Protein AF-A0A955YTH5-F1 (afdb_monomer_lite)

Secondary structure (DSSP, 8-state):
-----SS-GGGHHHHS-SSTT----HHHHHHHHSGGG--EESSTTSSTTEEEEEEEETTEEEEEEEE--SEEE-SSSTT-EEESSEE-HHHHHHHHHHHHHHHHHT--EEEEEEE-EE--SHHHHHTTHHHHHHHHHHHHHH--S-EEEEEEEEEEHHHHHHTT-GGG--SEEEE-TT-EEESS-HHHHHHHHHGGGB-TTS-B----HHHHHHHHHHHHHHHHHHHHHT-HHHHHHHTSSSEE--GGGHHHHHHHHHHHHHH-TT------SSS--THHHHHHHTT--S----S--S-TTHHHHHHTT-S-EEEE-SSSEEEESSSSTTSPPS--TT-EEETTSEEEEEEETTEEEEEE---TTS-SEEEEEEE-SPTTEEE-TT-EEEEE---

Radius of gyration: 27.02 Å; chains: 1; bounding box: 46×64×73 Å

Foldseek 3Di:
DAAAAPDALVCQLVQQDLPLLDFGAVLVLCSRQAHPSDWDFFPCVWQVQKTWTWGDARNFIAIEIEGHADWDADPVDGPDIDGRLADALRNLVVLLLRLLVCLLLLHEYEYAHDHQYYDDDPVRVVVVVVVSLVSLLVSLLPRPHAYEYEQEAECEASVVNSSCFPVSPHVFFEYEQSGFHDPHAQLVVLLVVCVVQADPVSHGPDPPPVVNVVSVVSSVVSNVVNRVCRGVVNCCVVVSHVYYDHSSCVSVVVSVVSVVSVPDPPDPSNVPVPDDDSVVVVVVVVVPPPPPPPPPDPPVPPVVLQVVPPDFDFQWDQFWFWWAQAPDPPGDGQDDAQDKDFQQRWRTWGQDPNDTDTDTRDDPPDDGIWGFRDARDDGRHIDGHGRGGTTTDDD

Structure (mmCIF, N/CA/C/O backbone):
data_AF-A0A955YTH5-F1
#
_entry.id   AF-A0A955YTH5-F1
#
loop_
_atom_site.group_PDB
_atom_site.id
_atom_site.type_symbol
_atom_site.label_atom_id
_atom_site.label_alt_id
_atom_site.label_comp_id
_atom_site.label_asym_id
_atom_site.label_entity_id
_atom_site.label_seq_id
_atom_site.pdbx_PDB_ins_code
_atom_site.Cartn_x
_atom_site.Cartn_y
_atom_site.Cartn_z
_atom_site.occupancy
_atom_site.B_iso_or_equiv
_atom_site.auth_seq_id
_atom_site.auth_comp_id
_atom_site.auth_asym_id
_atom_site.auth_atom_id
_atom_site.pdbx_PDB_model_num
ATOM 1 N N . GLY A 1 1 ? -18.860 -12.282 22.510 1.00 63.38 1 GLY A N 1
ATOM 2 C CA . GLY A 1 1 ? -17.785 -13.290 22.532 1.00 63.38 1 GLY A CA 1
ATOM 3 C C . GLY A 1 1 ? -17.207 -13.428 21.138 1.00 63.38 1 GLY A C 1
ATOM 4 O O . GLY A 1 1 ? -17.767 -12.807 20.234 1.00 63.38 1 GLY A O 1
ATOM 5 N N . PRO A 1 2 ? -16.119 -14.195 20.967 1.00 87.06 2 PRO A N 1
ATOM 6 C CA . PRO A 1 2 ? -15.568 -14.511 19.651 1.00 87.06 2 PRO A CA 1
ATOM 7 C C . PRO A 1 2 ? -16.647 -15.145 18.780 1.00 87.06 2 PRO A C 1
ATOM 9 O O . PRO A 1 2 ? -17.410 -15.989 19.257 1.00 87.06 2 PRO A O 1
ATOM 12 N N . THR A 1 3 ? -16.752 -14.698 17.533 1.00 93.31 3 THR A N 1
ATOM 13 C CA . THR A 1 3 ? -17.761 -15.222 16.606 1.00 93.31 3 THR A CA 1
ATOM 14 C C . THR A 1 3 ? -17.157 -15.380 15.215 1.00 93.31 3 THR A C 1
ATOM 16 O O . THR A 1 3 ? -16.426 -14.486 14.794 1.00 93.31 3 THR A O 1
ATOM 19 N N . PRO A 1 4 ? -17.416 -16.482 14.487 1.00 95.56 4 PRO A N 1
ATOM 20 C CA . PRO A 1 4 ? -16.889 -16.629 13.136 1.00 95.56 4 PRO A CA 1
ATOM 21 C C . PRO A 1 4 ? -17.424 -15.531 12.195 1.00 95.56 4 PRO A C 1
ATOM 23 O O . PRO A 1 4 ? -18.470 -14.931 12.479 1.00 95.56 4 PRO A O 1
ATOM 26 N N . PRO A 1 5 ? -16.724 -15.248 11.084 1.00 97.44 5 PRO A N 1
ATOM 27 C CA . PRO A 1 5 ? -17.260 -14.443 9.994 1.00 97.44 5 PRO A CA 1
ATOM 28 C C . PRO A 1 5 ? -18.489 -15.126 9.375 1.00 97.44 5 PRO A C 1
ATOM 30 O O . PRO A 1 5 ? -18.682 -16.334 9.529 1.00 97.44 5 PRO A O 1
ATOM 33 N N . LEU A 1 6 ? -19.320 -14.366 8.658 1.00 97.62 6 LEU A N 1
ATOM 34 C CA . LEU A 1 6 ? -20.469 -14.925 7.930 1.00 97.62 6 LEU A CA 1
ATOM 35 C C . LEU A 1 6 ? -20.046 -15.738 6.699 1.00 97.62 6 LEU A C 1
ATOM 37 O O . LEU A 1 6 ? -20.806 -16.587 6.238 1.00 97.62 6 LEU A O 1
ATOM 41 N N . PHE A 1 7 ? -18.843 -15.483 6.184 1.00 97.25 7 PHE A N 1
ATOM 42 C CA . PHE A 1 7 ? -18.277 -16.146 5.015 1.00 97.25 7 PHE A CA 1
ATOM 43 C C . PHE A 1 7 ? -17.027 -16.949 5.407 1.00 97.25 7 PHE A C 1
ATOM 45 O O . PHE A 1 7 ? -16.219 -16.441 6.187 1.00 97.25 7 PHE A O 1
ATOM 52 N N . PRO A 1 8 ? -16.831 -18.170 4.877 1.00 95.44 8 PRO A N 1
ATOM 53 C CA . PRO A 1 8 ? -15.642 -18.969 5.163 1.00 95.44 8 PRO A CA 1
ATOM 54 C C . PRO A 1 8 ? -14.347 -18.285 4.700 1.00 95.44 8 PRO A C 1
ATOM 56 O O . PRO A 1 8 ? -14.240 -17.824 3.564 1.00 95.44 8 PRO A O 1
ATOM 59 N N . ASP A 1 9 ? -13.331 -18.284 5.556 1.00 91.94 9 ASP A N 1
ATOM 60 C CA . ASP A 1 9 ? -11.973 -17.808 5.259 1.00 91.94 9 ASP A CA 1
ATOM 61 C C . ASP A 1 9 ? -11.245 -18.672 4.219 1.00 91.94 9 ASP A C 1
ATOM 63 O O . ASP A 1 9 ? -10.464 -18.151 3.425 1.00 91.94 9 ASP A O 1
ATOM 67 N N . ALA A 1 10 ? -11.571 -19.964 4.128 1.00 94.00 10 ALA A N 1
ATOM 68 C CA . ALA A 1 10 ? -11.073 -20.855 3.075 1.00 94.00 10 ALA A CA 1
ATOM 69 C C . ALA A 1 10 ? -11.359 -20.351 1.640 1.00 94.00 10 ALA A C 1
ATOM 71 O O . ALA A 1 10 ? -10.643 -20.713 0.705 1.00 94.00 10 ALA A O 1
ATOM 72 N N . GLU A 1 11 ? -12.369 -19.495 1.448 1.00 95.12 11 GLU A N 1
ATOM 73 C CA . GLU A 1 11 ? -12.687 -18.898 0.144 1.00 95.12 11 GLU A CA 1
ATOM 74 C C . GLU A 1 11 ? -11.689 -17.811 -0.286 1.00 95.12 11 GLU A C 1
ATOM 76 O O . GLU A 1 11 ? -11.635 -17.478 -1.471 1.00 95.12 11 GLU A O 1
ATOM 81 N N . LEU A 1 12 ? -10.864 -17.278 0.627 1.00 95.12 12 LEU A N 1
ATOM 82 C CA . LEU A 1 12 ? -9.899 -16.211 0.326 1.00 95.12 12 LEU A CA 1
ATOM 83 C C . LEU A 1 12 ? -8.950 -16.581 -0.824 1.00 95.12 12 LEU A C 1
ATOM 85 O O . LEU A 1 12 ? -8.665 -15.743 -1.676 1.00 95.12 12 LEU A O 1
ATOM 89 N N . GLY A 1 13 ? -8.525 -17.847 -0.904 1.00 92.62 13 GLY A N 1
ATOM 90 C CA . GLY A 1 13 ? -7.653 -18.324 -1.983 1.00 92.62 13 GLY A CA 1
ATOM 91 C C . GLY A 1 13 ? -8.314 -18.364 -3.367 1.00 92.62 13 GLY A C 1
ATOM 92 O O . GLY A 1 13 ? -7.608 -18.442 -4.369 1.00 92.62 13 GLY A O 1
ATOM 93 N N . GLY A 1 14 ? -9.649 -18.322 -3.432 1.00 93.00 14 GLY A N 1
ATOM 94 C CA . GLY A 1 14 ? -10.407 -18.181 -4.678 1.00 93.00 14 GLY A CA 1
ATOM 95 C C . GLY A 1 14 ? -10.769 -16.733 -5.016 1.00 93.00 14 GLY A C 1
ATOM 96 O O . GLY A 1 14 ? -11.099 -16.451 -6.164 1.00 93.00 14 GLY A O 1
ATOM 97 N N . LEU A 1 15 ? -10.711 -15.824 -4.038 1.00 94.50 15 LEU A N 1
ATOM 98 C CA . LEU A 1 15 ? -11.010 -14.402 -4.225 1.00 94.50 15 LEU A CA 1
ATOM 99 C C . LEU A 1 15 ? -9.805 -13.598 -4.689 1.00 94.50 15 LEU A C 1
ATOM 101 O O . LEU A 1 15 ? -9.961 -12.687 -5.495 1.00 94.50 15 LEU A O 1
ATOM 105 N N . VAL A 1 16 ? -8.625 -13.903 -4.148 1.00 95.38 16 VAL A N 1
ATOM 106 C CA . VAL A 1 16 ? -7.395 -13.173 -4.453 1.00 95.38 16 VAL A CA 1
ATOM 107 C C . VAL A 1 16 ? -6.712 -13.857 -5.644 1.00 95.38 16 VAL A C 1
ATOM 109 O O . VAL A 1 16 ? -6.172 -14.956 -5.486 1.00 95.38 16 VAL A O 1
ATOM 112 N N . PRO A 1 17 ? -6.743 -13.262 -6.852 1.00 93.75 17 PRO A N 1
ATOM 113 C CA . PRO A 1 17 ? -6.258 -13.926 -8.051 1.00 93.75 17 PRO A CA 1
ATOM 114 C C . PRO A 1 17 ? -4.732 -14.004 -8.058 1.00 93.75 17 PRO A C 1
ATOM 116 O O . PRO A 1 17 ? -4.034 -13.133 -7.539 1.00 93.75 17 PRO A O 1
ATOM 119 N N . LYS A 1 18 ? -4.213 -15.062 -8.686 1.00 91.06 18 LYS A N 1
ATOM 120 C CA . LYS A 1 18 ? -2.766 -15.267 -8.845 1.00 91.06 18 LYS A CA 1
ATOM 121 C C . LYS A 1 18 ? -2.155 -14.315 -9.873 1.00 91.06 18 LYS A C 1
ATOM 123 O O . LYS A 1 18 ? -0.995 -13.938 -9.730 1.00 91.06 18 LYS A O 1
ATOM 128 N N . ASP A 1 19 ? -2.912 -13.960 -10.914 1.00 88.00 19 ASP A N 1
ATOM 129 C CA . ASP A 1 19 ? -2.476 -12.969 -11.896 1.00 88.00 19 ASP A CA 1
ATOM 130 C C . ASP A 1 19 ? -2.531 -11.575 -11.264 1.00 88.00 19 ASP A C 1
ATOM 132 O O . ASP A 1 19 ? -3.580 -11.094 -10.836 1.00 88.00 19 ASP A O 1
ATOM 136 N N . GLN A 1 20 ? -1.379 -10.910 -11.219 1.00 83.56 20 GLN A N 1
ATOM 137 C CA . GLN A 1 20 ? -1.221 -9.618 -10.560 1.00 83.56 20 GLN A CA 1
ATOM 138 C C . GLN A 1 20 ? -1.928 -8.465 -11.287 1.00 83.56 20 GLN A C 1
ATOM 140 O O . GLN A 1 20 ? -2.069 -7.377 -10.720 1.00 83.56 20 GLN A O 1
ATOM 145 N N . ARG A 1 21 ? -2.373 -8.694 -12.525 1.00 81.25 21 ARG A N 1
ATOM 146 C CA . ARG A 1 21 ? -3.146 -7.737 -13.326 1.00 81.25 21 ARG A CA 1
ATOM 147 C C . ARG A 1 21 ? -4.641 -7.828 -13.041 1.00 81.25 21 ARG A C 1
ATOM 149 O O . ARG A 1 21 ? -5.377 -6.892 -13.342 1.00 81.25 21 ARG A O 1
ATOM 156 N N . GLU A 1 22 ? -5.088 -8.941 -12.466 1.00 86.81 22 GLU A N 1
ATOM 157 C CA . GLU A 1 22 ? -6.481 -9.125 -12.092 1.00 86.81 22 GLU A CA 1
ATOM 158 C C . GLU A 1 22 ? -6.796 -8.403 -10.782 1.00 86.81 22 GLU A C 1
ATOM 160 O O . GLU A 1 22 ? -5.971 -8.274 -9.868 1.00 86.81 22 GLU A O 1
ATOM 165 N N . VAL A 1 23 ? -8.029 -7.921 -10.704 1.00 91.81 23 VAL A N 1
ATOM 166 C CA . VAL A 1 23 ? -8.555 -7.138 -9.588 1.00 91.81 23 VAL A CA 1
ATOM 167 C C . VAL A 1 23 ? -9.481 -8.012 -8.751 1.00 91.81 23 VAL A C 1
ATOM 169 O O . VAL A 1 23 ? -10.069 -8.964 -9.258 1.00 91.81 23 VAL A O 1
ATOM 172 N N . TYR A 1 24 ? -9.628 -7.679 -7.476 1.00 94.81 24 TYR A N 1
ATOM 173 C CA . TYR A 1 24 ? -10.579 -8.320 -6.572 1.00 94.81 24 TYR A CA 1
ATOM 174 C C . TYR A 1 24 ? -11.191 -7.283 -5.638 1.00 94.81 24 TYR A C 1
ATOM 176 O O . TYR A 1 24 ? -10.699 -6.162 -5.510 1.00 94.81 24 TYR A O 1
ATOM 184 N N . ASP A 1 25 ? -12.280 -7.683 -4.998 1.00 96.12 25 ASP A N 1
ATOM 185 C CA . ASP A 1 25 ? -13.001 -6.884 -4.019 1.00 96.12 25 ASP A CA 1
ATOM 186 C C . ASP A 1 25 ? -12.314 -7.022 -2.644 1.00 96.12 25 ASP A C 1
ATOM 188 O O . ASP A 1 25 ? -12.257 -8.110 -2.058 1.00 96.12 25 ASP A O 1
ATOM 192 N N . ALA A 1 26 ? -11.744 -5.920 -2.151 1.00 97.31 26 ALA A N 1
ATOM 193 C CA . ALA A 1 26 ? -11.017 -5.881 -0.883 1.00 97.31 26 ALA A CA 1
ATOM 194 C C . ALA A 1 26 ? -11.967 -6.027 0.319 1.00 97.31 26 ALA A C 1
ATOM 196 O O . ALA A 1 26 ? -11.608 -6.622 1.340 1.00 97.31 26 ALA A O 1
ATOM 197 N N . GLU A 1 27 ? -13.205 -5.559 0.189 1.00 97.69 27 GLU A N 1
ATOM 198 C CA . GLU A 1 27 ? -14.267 -5.731 1.168 1.00 97.69 27 GLU A CA 1
ATOM 199 C C . GLU A 1 27 ? -14.601 -7.219 1.361 1.00 97.69 27 GLU A C 1
ATOM 201 O O . GLU A 1 27 ? -14.825 -7.647 2.496 1.00 97.69 27 GLU A O 1
ATOM 206 N N . GLN A 1 28 ? -14.546 -8.039 0.302 1.00 98.00 28 GLN A N 1
ATOM 207 C CA . GLN A 1 28 ? -14.720 -9.498 0.418 1.00 98.00 28 GLN A CA 1
ATOM 208 C C . GLN A 1 28 ? -13.611 -10.175 1.228 1.00 98.00 28 GLN A C 1
ATOM 210 O O . GLN A 1 28 ? -13.887 -11.166 1.918 1.00 98.00 28 GLN A O 1
ATOM 215 N N . VAL A 1 29 ? -12.383 -9.650 1.167 1.00 98.44 29 VAL A N 1
ATOM 216 C CA . VAL A 1 29 ? -11.273 -10.116 2.008 1.00 98.44 29 VAL A CA 1
ATOM 217 C C . VAL A 1 29 ? -11.558 -9.764 3.464 1.00 98.44 29 VAL A C 1
ATOM 219 O O . VAL A 1 29 ? -11.599 -10.654 4.313 1.00 98.44 29 VAL A O 1
ATOM 222 N N . VAL A 1 30 ? -11.857 -8.494 3.756 1.00 98.44 30 VAL A N 1
ATOM 223 C CA . VAL A 1 30 ? -12.160 -8.037 5.125 1.00 98.44 30 VAL A CA 1
ATOM 224 C C . VAL A 1 30 ? -13.351 -8.794 5.720 1.00 98.44 30 VAL A C 1
ATOM 226 O O . VAL A 1 30 ? -13.280 -9.245 6.864 1.00 98.44 30 VAL A O 1
ATOM 229 N N . ALA A 1 31 ? -14.412 -9.018 4.941 1.00 98.25 31 ALA A N 1
ATOM 230 C CA . ALA A 1 31 ? -15.610 -9.733 5.377 1.00 98.25 31 ALA A CA 1
ATOM 231 C C . ALA A 1 31 ? -15.331 -11.178 5.828 1.00 98.25 31 ALA A C 1
ATOM 233 O O . ALA A 1 31 ? -16.062 -11.695 6.671 1.00 98.25 31 ALA A O 1
ATOM 234 N N . ARG A 1 32 ? -14.282 -11.825 5.308 1.00 98.25 32 ARG A N 1
ATOM 235 C CA . ARG A 1 32 ? -13.845 -13.178 5.707 1.00 98.25 32 ARG A CA 1
ATOM 236 C C . ARG A 1 32 ? -12.834 -13.174 6.849 1.00 98.25 32 ARG A C 1
ATOM 238 O O . ARG A 1 32 ? -12.567 -14.217 7.435 1.00 98.25 32 ARG A O 1
ATOM 245 N N . LEU A 1 33 ? -12.289 -12.009 7.189 1.00 98.12 33 LEU A N 1
ATOM 246 C CA . LEU A 1 33 ? -11.319 -11.863 8.266 1.00 98.12 33 LEU A CA 1
ATOM 247 C C . LEU A 1 33 ? -11.937 -11.405 9.579 1.00 98.12 33 LEU A C 1
ATOM 249 O O . LEU A 1 33 ? -11.365 -11.727 10.614 1.00 98.12 33 LEU A O 1
ATOM 253 N N . VAL A 1 34 ? -13.059 -10.682 9.579 1.00 98.00 34 VAL A N 1
ATOM 254 C CA . VAL A 1 34 ? -13.637 -10.102 10.806 1.00 98.00 34 VAL A CA 1
ATOM 255 C C . VAL A 1 34 ? -14.839 -10.887 11.331 1.00 98.00 34 VAL A C 1
ATOM 257 O O . VAL A 1 34 ? -15.631 -11.452 10.578 1.00 98.00 34 VAL A O 1
ATOM 260 N N . ASP A 1 35 ? -14.998 -10.899 12.651 1.00 97.44 35 ASP A N 1
ATOM 261 C CA . ASP A 1 35 ? -16.111 -11.538 13.347 1.00 97.44 35 ASP A CA 1
ATOM 262 C C . ASP A 1 35 ? -17.458 -11.023 12.817 1.00 97.44 35 ASP A C 1
ATOM 264 O O . ASP A 1 35 ? -17.670 -9.812 12.693 1.00 97.44 35 ASP A O 1
ATOM 268 N N . GLN A 1 36 ? -18.383 -11.945 12.525 1.00 97.25 36 GLN A N 1
ATOM 269 C CA . GLN A 1 36 ? -19.699 -11.646 11.939 1.00 97.25 36 GLN A CA 1
ATOM 270 C C . GLN A 1 36 ? -19.648 -10.860 10.617 1.00 97.25 36 GLN A C 1
ATOM 272 O O . GLN A 1 36 ? -20.662 -10.306 10.197 1.00 97.25 36 GLN A O 1
ATOM 277 N N . SER A 1 37 ? -18.482 -10.780 9.963 1.00 97.56 37 SER A N 1
ATOM 278 C CA . SER A 1 37 ? -18.273 -9.927 8.787 1.00 97.56 37 SER A CA 1
ATOM 279 C C . SER A 1 37 ? -18.659 -8.458 9.036 1.00 97.56 37 SER A C 1
ATOM 281 O O . SER A 1 37 ? -18.984 -7.726 8.104 1.00 97.56 37 SER A O 1
ATOM 283 N N . LEU A 1 38 ? -18.639 -8.021 10.303 1.00 96.56 38 LEU A N 1
ATOM 284 C CA . LEU A 1 38 ? -18.967 -6.659 10.705 1.00 96.56 38 LEU A CA 1
ATOM 285 C C . LEU A 1 38 ? -17.697 -5.816 10.747 1.00 96.56 38 LEU A C 1
ATOM 287 O O . LEU A 1 38 ? -16.834 -5.994 11.611 1.00 96.56 38 LEU A O 1
ATOM 291 N N . PHE A 1 39 ? -17.623 -4.862 9.828 1.00 97.38 39 PHE A N 1
ATOM 292 C CA . PHE A 1 39 ? -16.517 -3.931 9.710 1.00 97.38 39 PHE A CA 1
ATOM 293 C C . PHE A 1 39 ? -17.035 -2.497 9.666 1.00 97.38 39 PHE A C 1
ATOM 295 O O . PHE A 1 39 ? -17.952 -2.184 8.906 1.00 97.38 39 PHE A O 1
ATOM 302 N N . TRP A 1 40 ? -16.454 -1.624 10.484 1.00 96.75 40 TRP A N 1
ATOM 303 C CA . TRP A 1 40 ? -16.738 -0.196 10.438 1.00 96.75 40 TRP A CA 1
ATOM 304 C C . TRP A 1 40 ? -15.653 0.495 9.618 1.00 96.75 40 TRP A C 1
ATOM 306 O O . TRP A 1 40 ? -14.605 0.850 10.162 1.00 96.75 40 TRP A O 1
ATOM 316 N N . GLU A 1 41 ? -15.920 0.745 8.334 1.00 96.94 41 GLU A N 1
ATOM 317 C CA . GLU A 1 41 ? -15.049 1.595 7.518 1.00 96.94 41 GLU A CA 1
ATOM 318 C C . GLU A 1 41 ? -15.146 3.063 7.959 1.00 96.94 41 GLU A C 1
ATOM 320 O O . GLU A 1 41 ? -16.224 3.643 8.121 1.00 96.94 41 GLU A O 1
ATOM 325 N N . VAL A 1 42 ? -13.986 3.669 8.168 1.00 93.19 42 VAL A N 1
ATOM 326 C CA . VAL A 1 42 ? -13.817 5.060 8.564 1.00 93.19 42 VAL A CA 1
ATOM 327 C C . VAL A 1 42 ? -13.539 5.884 7.314 1.00 93.19 42 VAL A C 1
ATOM 329 O O . VAL A 1 42 ? -12.640 5.561 6.547 1.00 93.19 42 VAL A O 1
ATOM 332 N N . MET A 1 43 ? -14.292 6.971 7.124 1.00 92.62 43 MET A N 1
ATOM 333 C CA . MET A 1 43 ? -14.176 7.860 5.957 1.00 92.62 43 MET A CA 1
ATOM 334 C C . MET A 1 43 ? -14.217 7.100 4.611 1.00 92.62 43 MET A C 1
ATOM 336 O O . MET A 1 43 ? -13.267 7.198 3.831 1.00 92.62 43 MET A O 1
ATOM 340 N N . PRO A 1 44 ? -15.288 6.338 4.316 1.00 94.44 44 PRO A N 1
ATOM 341 C CA . PRO A 1 44 ? -15.377 5.557 3.077 1.00 94.44 44 PRO A CA 1
ATOM 342 C C . PRO A 1 44 ? -15.302 6.427 1.813 1.00 94.44 44 PRO A C 1
ATOM 344 O O . PRO A 1 44 ? -14.787 5.987 0.793 1.00 94.44 44 PRO A O 1
ATOM 347 N N . ASP A 1 45 ? -15.740 7.686 1.898 1.00 92.00 45 ASP A N 1
ATOM 348 C CA . ASP A 1 45 ? -15.785 8.608 0.759 1.00 92.00 45 ASP A CA 1
ATOM 349 C C . ASP A 1 45 ? -14.459 9.351 0.490 1.00 92.00 45 ASP A C 1
ATOM 351 O O . ASP A 1 45 ? -14.359 10.062 -0.509 1.00 92.00 45 ASP A O 1
ATOM 355 N N . LEU A 1 46 ? -13.452 9.227 1.367 1.00 91.88 46 LEU A N 1
ATOM 356 C CA . LEU A 1 46 ? -12.145 9.892 1.246 1.00 91.88 46 LEU A CA 1
ATOM 357 C C . LEU A 1 46 ? -11.051 8.854 0.998 1.00 91.88 46 LEU A C 1
ATOM 359 O O . LEU A 1 46 ? -11.049 7.814 1.657 1.00 91.88 46 LEU A O 1
ATOM 363 N N . GLY A 1 47 ? -10.105 9.157 0.099 1.00 94.31 47 GLY A N 1
ATOM 364 C CA . GLY A 1 47 ? -8.978 8.263 -0.187 1.00 94.31 47 GLY A CA 1
ATOM 365 C C . GLY A 1 47 ? -9.460 6.855 -0.527 1.00 94.31 47 GLY A C 1
ATOM 366 O O . GLY A 1 47 ? -9.106 5.898 0.161 1.00 94.31 47 GLY A O 1
ATOM 367 N N . GLN A 1 48 ? -10.364 6.755 -1.508 1.00 95.75 48 GLN A N 1
ATOM 368 C CA . GLN A 1 48 ? -11.114 5.532 -1.804 1.00 95.75 48 GLN A CA 1
ATOM 369 C C . GLN A 1 48 ? -10.211 4.360 -2.198 1.00 95.75 48 GLN A C 1
ATOM 371 O O . GLN A 1 48 ? -10.620 3.213 -2.054 1.00 95.75 48 GLN A O 1
ATOM 376 N N . GLU A 1 49 ? -8.970 4.610 -2.613 1.00 96.50 49 GLU A N 1
ATOM 377 C CA . GLU A 1 49 ? -7.968 3.571 -2.852 1.00 96.50 49 GLU A CA 1
ATOM 378 C C . GLU A 1 49 ? -7.603 2.767 -1.594 1.00 96.50 49 GLU A C 1
ATOM 380 O O . GLU A 1 49 ? -7.072 1.662 -1.705 1.00 96.50 49 GLU A O 1
ATOM 385 N N . MET A 1 50 ? -7.914 3.294 -0.406 1.00 97.81 50 MET A N 1
ATOM 386 C CA . MET A 1 50 ? -7.664 2.654 0.878 1.00 97.81 50 MET A CA 1
ATOM 387 C C . MET A 1 50 ? -8.960 2.420 1.645 1.00 97.81 50 MET A C 1
ATOM 389 O O . MET A 1 50 ? -9.773 3.328 1.845 1.00 97.81 50 MET A O 1
ATOM 393 N N . ILE A 1 51 ? -9.091 1.218 2.189 1.00 98.50 51 ILE A N 1
ATOM 394 C CA . ILE A 1 51 ? -10.035 0.919 3.262 1.00 98.50 51 ILE A CA 1
ATOM 395 C C . ILE A 1 51 ? -9.273 1.053 4.577 1.00 98.50 51 ILE A C 1
ATOM 397 O O . ILE A 1 51 ? -8.208 0.464 4.752 1.00 98.50 51 ILE A O 1
ATOM 401 N N . CYS A 1 52 ? -9.825 1.823 5.509 1.00 98.31 52 CYS A N 1
ATOM 402 C CA . CYS A 1 52 ? -9.337 1.925 6.880 1.00 98.31 52 CYS A CA 1
ATOM 403 C C . CYS A 1 52 ? -10.535 1.785 7.805 1.00 98.31 52 CYS A C 1
ATOM 405 O O . CYS A 1 52 ? -11.546 2.454 7.594 1.00 98.31 52 CYS A O 1
ATOM 407 N N . GLY A 1 53 ? -10.456 0.938 8.820 1.00 97.88 53 GLY A N 1
ATOM 408 C CA . GLY A 1 53 ? -11.599 0.747 9.700 1.00 97.88 53 GLY A CA 1
ATOM 409 C C . GLY A 1 53 ? -11.366 -0.248 10.814 1.00 97.88 53 GLY A C 1
ATOM 410 O O . GLY A 1 53 ? -10.314 -0.875 10.904 1.00 97.88 53 GLY A O 1
ATOM 411 N N . VAL A 1 54 ? -12.363 -0.378 11.681 1.00 97.38 54 VAL A N 1
ATOM 412 C CA . VAL A 1 54 ? -12.279 -1.225 12.872 1.00 97.38 54 VAL A CA 1
ATOM 413 C C . VAL A 1 54 ? -13.190 -2.433 12.709 1.00 97.38 54 VAL A C 1
ATOM 415 O O . VAL A 1 54 ? -14.383 -2.304 12.422 1.00 97.38 54 VAL A O 1
ATOM 418 N N . GLY A 1 55 ? -12.622 -3.611 12.936 1.00 96.44 55 GLY A N 1
ATOM 419 C CA . GLY A 1 55 ? -13.342 -4.875 13.031 1.00 96.44 55 GLY A CA 1
ATOM 420 C C . GLY A 1 55 ? -13.072 -5.561 14.364 1.00 96.44 55 GLY A C 1
ATOM 421 O O . GLY A 1 55 ? -12.415 -5.011 15.255 1.00 96.44 55 GLY A O 1
ATOM 422 N N . ARG A 1 56 ? -13.579 -6.786 14.500 1.00 96.25 56 ARG A N 1
ATOM 423 C CA . ARG A 1 56 ? -13.170 -7.686 15.580 1.00 96.25 56 ARG A CA 1
ATOM 424 C C . ARG A 1 56 ? -12.551 -8.956 15.026 1.00 96.25 56 ARG A C 1
ATOM 426 O O . ARG A 1 56 ? -13.057 -9.487 14.044 1.00 96.25 56 ARG A O 1
ATOM 433 N N . LEU A 1 57 ? -11.514 -9.457 15.684 1.00 95.25 57 LEU A N 1
ATOM 434 C CA . LEU A 1 57 ? -10.983 -10.803 15.488 1.00 95.25 57 LEU A 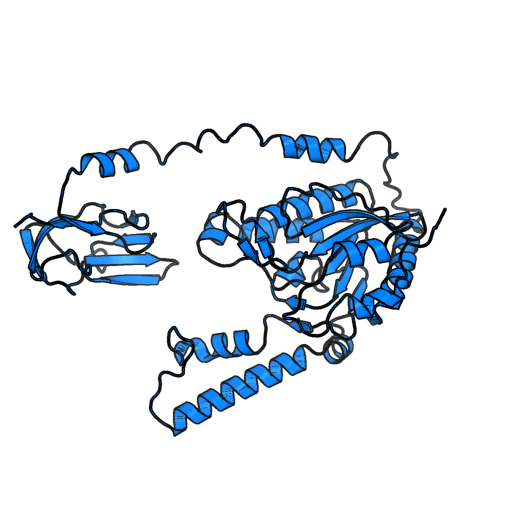CA 1
ATOM 435 C C . LEU A 1 57 ? -10.934 -11.497 16.845 1.00 95.25 57 LEU A C 1
ATOM 437 O O . LEU A 1 57 ? -10.421 -10.934 17.812 1.00 95.25 57 LEU A O 1
ATOM 441 N N . GLY A 1 58 ? -11.545 -12.676 16.955 1.00 92.69 58 GLY A N 1
ATOM 442 C CA . GLY A 1 58 ? -11.598 -13.396 18.233 1.00 92.69 58 GLY A CA 1
ATOM 443 C C . GLY A 1 58 ? -12.329 -12.610 19.333 1.00 92.69 58 GLY A C 1
ATOM 444 O O . GLY A 1 58 ? -12.044 -12.759 20.518 1.00 92.69 58 GLY A O 1
ATOM 445 N N . GLY A 1 59 ? -13.282 -11.751 18.962 1.00 91.19 59 GLY A N 1
ATOM 446 C CA . GLY A 1 59 ? -14.031 -10.890 19.878 1.00 91.19 59 GLY A CA 1
ATOM 447 C C . GLY A 1 59 ? -13.299 -9.624 20.340 1.00 91.19 59 GLY A C 1
ATOM 448 O O . GLY A 1 59 ? -13.897 -8.835 21.079 1.00 91.19 59 GLY A O 1
ATOM 449 N N . LEU A 1 60 ? -12.060 -9.402 19.902 1.00 93.50 60 LEU A N 1
ATOM 450 C CA . LEU A 1 60 ? -11.210 -8.267 20.271 1.00 93.50 60 LEU A CA 1
ATOM 451 C C . LEU A 1 60 ? -11.106 -7.273 19.114 1.00 93.50 60 LEU A C 1
ATOM 453 O O . LEU A 1 60 ? -11.199 -7.668 17.959 1.00 93.50 60 LEU A O 1
ATOM 457 N N . TYR A 1 61 ? -10.961 -5.983 19.416 1.00 95.00 61 TYR A N 1
ATOM 458 C CA . TYR A 1 61 ? -10.907 -4.940 18.390 1.00 95.00 61 TYR A CA 1
ATOM 459 C C . TYR A 1 61 ? -9.566 -4.937 17.657 1.00 95.00 61 TYR A C 1
ATOM 461 O O . TYR A 1 61 ? -8.522 -5.083 18.279 1.00 95.00 61 TYR A O 1
ATOM 469 N N . ALA A 1 62 ? -9.599 -4.719 16.346 1.00 96.69 62 ALA A N 1
ATOM 470 C CA . ALA A 1 62 ? -8.404 -4.496 15.543 1.00 96.69 62 ALA A CA 1
ATOM 471 C C . ALA A 1 62 ? -8.695 -3.448 14.467 1.00 96.69 62 ALA A C 1
ATOM 473 O O . ALA A 1 62 ? -9.785 -3.437 13.878 1.00 96.69 62 ALA A O 1
ATOM 474 N N . GLY A 1 63 ? -7.726 -2.572 14.222 1.00 98.19 63 GLY A N 1
ATOM 475 C CA . GLY A 1 63 ? -7.740 -1.675 13.078 1.00 98.19 63 GLY A CA 1
ATOM 476 C C . GLY A 1 63 ? -7.208 -2.412 11.856 1.00 98.19 63 GLY A C 1
ATOM 477 O O . GLY A 1 63 ? -6.178 -3.069 11.939 1.00 98.19 63 GLY A O 1
ATOM 478 N N . ILE A 1 64 ? -7.907 -2.329 10.729 1.00 98.81 64 ILE A N 1
ATOM 479 C CA . ILE A 1 64 ? -7.516 -2.977 9.475 1.00 98.81 64 ILE A CA 1
ATOM 480 C C . ILE A 1 64 ? -7.356 -1.905 8.407 1.00 98.81 64 ILE A C 1
ATOM 482 O O . ILE A 1 64 ? -8.227 -1.043 8.240 1.00 98.81 64 ILE A O 1
ATOM 486 N N . ILE A 1 65 ? -6.243 -1.984 7.686 1.00 98.75 65 ILE A N 1
ATOM 487 C CA . ILE A 1 65 ? -5.923 -1.142 6.540 1.00 98.75 65 ILE A CA 1
ATOM 488 C C . ILE A 1 65 ? -5.665 -2.066 5.350 1.00 98.75 65 ILE A C 1
ATOM 490 O O . ILE A 1 65 ? -4.805 -2.940 5.436 1.00 98.75 65 ILE A O 1
ATOM 494 N N . ILE A 1 66 ? -6.405 -1.895 4.253 1.00 98.69 66 ILE A N 1
ATOM 495 C CA . ILE A 1 66 ? -6.260 -2.706 3.032 1.00 98.69 66 ILE A CA 1
ATOM 496 C C . ILE A 1 66 ? -6.366 -1.837 1.776 1.00 98.69 66 ILE A C 1
ATOM 498 O O . ILE A 1 66 ? -7.139 -0.876 1.735 1.00 98.69 66 ILE A O 1
ATOM 502 N N . ASN A 1 67 ? -5.579 -2.169 0.751 1.00 98.38 67 ASN A N 1
ATOM 503 C CA . ASN A 1 67 ? -5.640 -1.526 -0.562 1.00 98.38 67 ASN A CA 1
ATOM 504 C C . ASN A 1 67 ? -6.856 -2.029 -1.356 1.00 98.38 67 ASN A C 1
ATOM 506 O O . ASN A 1 67 ? -6.994 -3.237 -1.569 1.00 98.38 67 ASN A O 1
ATOM 510 N N . ARG A 1 68 ? -7.694 -1.121 -1.870 1.00 97.06 68 ARG A N 1
ATOM 511 C CA . ARG A 1 68 ? -8.632 -1.477 -2.945 1.00 97.06 68 ARG A CA 1
ATOM 512 C C . ARG A 1 68 ? -7.848 -1.775 -4.228 1.00 97.06 68 ARG A C 1
ATOM 514 O O . ARG A 1 68 ? -6.734 -1.290 -4.415 1.00 97.06 68 ARG A O 1
ATOM 521 N N . GLN A 1 69 ? -8.428 -2.586 -5.110 1.00 94.50 69 GLN A N 1
ATOM 522 C CA . GLN A 1 69 ? -7.878 -2.878 -6.437 1.00 94.50 69 GLN A CA 1
ATOM 523 C C . GLN A 1 69 ? -8.838 -2.392 -7.531 1.00 94.50 69 GLN A C 1
ATOM 525 O O . GLN A 1 69 ? -10.023 -2.168 -7.292 1.00 94.50 69 GLN A O 1
ATOM 530 N N . GLY A 1 70 ? -8.328 -2.238 -8.752 1.00 91.06 70 GLY A N 1
ATOM 531 C CA . GLY A 1 70 ? -9.116 -1.793 -9.903 1.00 91.06 70 GLY A CA 1
ATOM 532 C C . GLY A 1 70 ? -9.054 -0.293 -10.128 1.00 91.06 70 GLY A C 1
ATOM 533 O O . GLY A 1 70 ? -7.988 0.299 -10.010 1.00 91.06 70 GLY A O 1
ATOM 534 N N . LEU A 1 71 ? -10.171 0.309 -10.532 1.00 89.38 71 LEU A N 1
ATOM 535 C CA . LEU A 1 71 ? -10.245 1.724 -10.888 1.00 89.38 71 LEU A CA 1
ATOM 536 C C . LEU A 1 71 ? -11.194 2.452 -9.944 1.00 89.38 71 LEU A C 1
ATOM 538 O O . LEU A 1 71 ? -12.339 2.027 -9.775 1.00 89.38 71 LEU A O 1
ATOM 542 N N . ILE A 1 72 ? -10.735 3.575 -9.408 1.00 88.50 72 ILE A N 1
ATOM 543 C CA . ILE A 1 72 ? -11.532 4.482 -8.579 1.00 88.50 72 ILE A CA 1
ATOM 544 C C . ILE A 1 72 ? -11.716 5.816 -9.294 1.00 88.50 72 ILE A C 1
ATOM 546 O O . ILE A 1 72 ? -10.962 6.143 -10.213 1.00 88.50 72 ILE A O 1
ATOM 550 N N . ASP A 1 73 ? -12.718 6.581 -8.879 1.00 88.75 73 ASP A N 1
ATOM 551 C CA . ASP A 1 73 ? -12.932 7.920 -9.417 1.00 88.75 73 ASP A CA 1
ATOM 552 C C . ASP A 1 73 ? -11.806 8.860 -8.964 1.00 88.75 73 ASP A C 1
ATOM 554 O O . ASP A 1 73 ? -11.325 8.782 -7.829 1.00 88.75 73 ASP A O 1
ATOM 558 N N . ASP A 1 74 ? -11.371 9.740 -9.866 1.00 87.69 74 ASP A N 1
ATOM 559 C CA . ASP A 1 74 ? -10.364 10.750 -9.555 1.00 87.69 74 ASP A CA 1
ATOM 560 C C . ASP A 1 74 ? -11.040 12.007 -8.965 1.00 87.69 74 ASP A C 1
ATOM 562 O O . ASP A 1 74 ? -11.803 12.682 -9.669 1.00 87.69 74 ASP A O 1
ATOM 566 N N . PRO A 1 75 ? -10.791 12.346 -7.684 1.00 84.12 75 PRO A N 1
ATOM 567 C CA . PRO A 1 75 ? -11.374 13.530 -7.060 1.00 84.12 75 PRO A CA 1
ATOM 568 C C . PRO A 1 75 ? -10.824 14.843 -7.633 1.00 84.12 75 PRO A C 1
ATOM 570 O O . PRO A 1 75 ? -11.530 15.853 -7.596 1.00 84.12 75 PRO A O 1
ATOM 573 N N . ASP A 1 76 ? -9.600 14.841 -8.165 1.00 83.19 76 ASP A N 1
ATOM 574 C CA . ASP A 1 76 ? -8.959 16.027 -8.735 1.00 83.19 76 ASP A CA 1
ATOM 575 C C . ASP A 1 76 ? -9.352 16.220 -10.212 1.00 83.19 76 ASP A C 1
ATOM 577 O O . ASP A 1 76 ? -9.326 17.341 -10.726 1.00 83.19 76 ASP A O 1
ATOM 581 N N . LYS A 1 77 ? -9.764 15.140 -10.893 1.00 85.88 77 LYS A N 1
ATOM 582 C CA . LYS A 1 77 ? -10.183 15.140 -12.306 1.00 85.88 77 LYS A CA 1
ATOM 583 C C . LYS A 1 77 ? -11.570 14.489 -12.470 1.00 85.88 77 LYS A C 1
ATOM 585 O O . LYS A 1 77 ? -11.664 13.339 -12.915 1.00 85.88 77 LYS A O 1
ATOM 590 N N . PRO A 1 78 ? -12.668 15.212 -12.155 1.00 86.75 78 PRO A N 1
ATOM 591 C CA . PRO A 1 78 ? -14.023 14.666 -12.209 1.00 86.75 78 PRO A CA 1
ATOM 592 C C . PRO A 1 78 ? -14.371 14.034 -13.562 1.00 86.75 78 PRO A C 1
ATOM 594 O O . PRO A 1 78 ? -14.146 14.623 -14.617 1.00 86.75 78 PRO A O 1
ATOM 597 N N . GLY A 1 79 ? -14.957 12.835 -13.524 1.00 87.81 79 GLY A N 1
ATOM 598 C CA . GLY A 1 79 ? -15.315 12.058 -14.717 1.00 87.81 79 GLY A CA 1
ATOM 599 C C . GLY A 1 79 ? -14.184 11.182 -15.263 1.00 87.81 79 GLY A C 1
ATOM 600 O O . GLY A 1 79 ? -14.421 10.406 -16.190 1.00 87.81 79 GLY A O 1
ATOM 601 N N . THR A 1 80 ? -12.987 11.256 -14.678 1.00 89.31 80 THR A N 1
ATOM 602 C CA . THR A 1 80 ? -11.881 10.341 -14.972 1.00 89.31 80 THR A CA 1
ATOM 603 C C . THR A 1 80 ? -11.707 9.314 -13.856 1.00 89.31 80 THR A C 1
ATOM 605 O O . THR A 1 80 ? -12.243 9.461 -12.754 1.00 89.31 80 THR A O 1
ATOM 608 N N . LYS A 1 81 ? -10.972 8.244 -14.166 1.00 86.31 81 LYS A N 1
ATOM 609 C CA . LYS A 1 81 ? -10.630 7.190 -13.216 1.00 86.31 81 LYS A CA 1
ATOM 610 C C . LYS A 1 81 ? -9.126 7.061 -13.087 1.00 86.31 81 LYS A C 1
ATOM 612 O O . LYS A 1 81 ? -8.408 7.208 -14.074 1.00 86.31 81 LYS A O 1
ATOM 617 N N . ARG A 1 82 ? -8.681 6.696 -11.891 1.00 88.19 82 ARG A N 1
ATOM 618 C CA . ARG A 1 82 ? -7.280 6.412 -11.578 1.00 88.19 82 ARG A CA 1
ATOM 619 C C . ARG A 1 82 ? -7.125 4.999 -11.002 1.00 88.19 82 ARG A C 1
ATOM 621 O O . ARG A 1 82 ? -8.085 4.469 -10.425 1.00 88.19 82 ARG A O 1
ATOM 628 N N . PRO A 1 83 ? -5.967 4.349 -11.200 1.00 89.50 83 PRO A N 1
ATOM 629 C CA . PRO A 1 83 ? -5.726 3.005 -10.692 1.00 89.50 83 PRO A CA 1
ATOM 630 C C . PRO A 1 83 ? -5.684 2.976 -9.163 1.00 89.50 83 PRO A C 1
ATOM 632 O O . PRO A 1 83 ? -5.103 3.836 -8.518 1.00 89.50 83 PRO A O 1
ATOM 635 N N . SER A 1 84 ? -6.294 1.955 -8.577 1.00 91.06 84 SER A N 1
ATOM 636 C CA . SER A 1 84 ? -6.158 1.626 -7.163 1.00 91.06 84 SER A CA 1
ATOM 637 C C . SER A 1 84 ? -4.949 0.711 -6.927 1.00 91.06 84 SER A C 1
ATOM 639 O O . SER A 1 84 ? -4.285 0.287 -7.874 1.00 91.06 84 SER A O 1
ATOM 641 N N . GLY A 1 85 ? -4.629 0.419 -5.666 1.00 89.56 85 GLY A N 1
ATOM 642 C CA . GLY A 1 85 ? -3.365 -0.238 -5.308 1.00 89.56 85 GLY A CA 1
ATOM 643 C C . GLY A 1 85 ? -2.146 0.693 -5.401 1.00 89.56 85 GLY A C 1
ATOM 644 O O . GLY A 1 85 ? -1.012 0.222 -5.443 1.00 89.56 85 GLY A O 1
ATOM 645 N N . VAL A 1 86 ? -2.376 2.008 -5.424 1.00 93.69 86 VAL A N 1
ATOM 646 C CA . VAL A 1 86 ? -1.375 3.085 -5.407 1.00 93.69 86 VAL A CA 1
ATOM 647 C C . VAL A 1 86 ? -1.749 4.059 -4.290 1.00 93.69 86 VAL A C 1
ATOM 649 O O . VAL A 1 86 ? -2.934 4.286 -4.063 1.00 93.69 86 VAL A O 1
ATOM 652 N N . LEU A 1 87 ? -0.772 4.621 -3.576 1.00 95.69 87 LEU A N 1
ATOM 653 C CA . LEU A 1 87 ? -1.015 5.612 -2.524 1.00 95.69 87 LEU A CA 1
ATOM 654 C C . LEU A 1 87 ? -1.130 7.026 -3.108 1.00 95.69 87 LEU A C 1
ATOM 656 O O . LEU A 1 87 ? -0.140 7.583 -3.589 1.00 95.69 87 LEU A O 1
ATOM 660 N N . TYR A 1 88 ? -2.319 7.621 -2.985 1.00 95.44 88 TYR A N 1
ATOM 661 C CA . TYR A 1 88 ? -2.567 9.033 -3.281 1.00 95.44 88 TYR A CA 1
ATOM 662 C C . TYR A 1 88 ? -2.631 9.863 -1.997 1.00 95.44 88 TYR A C 1
ATOM 664 O O . TYR A 1 88 ? -2.772 9.337 -0.889 1.00 95.44 88 TYR A O 1
ATOM 672 N N . ARG A 1 89 ? -2.565 11.191 -2.146 1.00 94.69 89 ARG A N 1
ATOM 673 C CA . ARG A 1 89 ? -2.568 12.154 -1.033 1.00 94.69 89 ARG A CA 1
ATOM 674 C C . ARG A 1 89 ? -3.669 11.877 -0.004 1.00 94.69 89 ARG A C 1
ATOM 676 O O . ARG A 1 89 ? -3.399 11.817 1.194 1.00 94.69 89 ARG A O 1
ATOM 683 N N . ASP A 1 90 ? -4.903 11.714 -0.472 1.00 94.56 90 ASP A N 1
ATOM 684 C CA . ASP A 1 90 ? -6.071 11.614 0.403 1.00 94.56 90 ASP A CA 1
ATOM 685 C C . ASP A 1 90 ? -6.120 10.270 1.150 1.00 94.56 90 ASP A C 1
ATOM 687 O O . ASP A 1 90 ? -6.449 10.254 2.339 1.00 94.56 90 ASP A O 1
ATOM 691 N N . GLY A 1 91 ? -5.730 9.157 0.515 1.00 96.19 91 GLY A N 1
ATOM 692 C CA . GLY A 1 91 ? -5.577 7.866 1.190 1.00 96.19 91 GLY A CA 1
ATOM 693 C C . GLY A 1 91 ? -4.463 7.886 2.221 1.00 96.19 91 GLY A C 1
ATOM 694 O O . GLY A 1 91 ? -4.663 7.397 3.330 1.00 96.19 91 GLY A O 1
ATOM 695 N N . ILE A 1 92 ? -3.331 8.527 1.924 1.00 97.00 92 ILE A N 1
ATOM 696 C CA . ILE A 1 92 ? -2.239 8.686 2.894 1.00 97.00 92 ILE A CA 1
ATOM 697 C C . ILE A 1 92 ? -2.707 9.488 4.114 1.00 97.00 92 ILE A C 1
ATOM 699 O O . ILE A 1 92 ? -2.466 9.083 5.251 1.00 97.00 92 ILE A O 1
ATOM 703 N N . ALA A 1 93 ? -3.415 10.601 3.902 1.00 94.81 93 ALA A N 1
ATOM 704 C CA . ALA A 1 93 ? -3.972 11.396 4.995 1.00 94.81 93 ALA A CA 1
ATOM 705 C C . ALA A 1 93 ? -4.989 10.593 5.830 1.00 94.81 93 ALA A C 1
ATOM 707 O O . ALA A 1 93 ? -4.948 10.639 7.064 1.00 94.81 93 ALA A O 1
ATOM 708 N N . LYS A 1 94 ? -5.861 9.819 5.166 1.00 96.75 94 LYS A N 1
ATOM 709 C CA . LYS A 1 94 ? -6.830 8.914 5.804 1.00 96.75 94 LYS A CA 1
ATOM 710 C C . LYS A 1 94 ? -6.138 7.856 6.661 1.00 96.75 94 LYS A C 1
ATOM 712 O O . LYS A 1 94 ? -6.498 7.707 7.830 1.00 96.75 94 LYS A O 1
ATOM 717 N N . ILE A 1 95 ? -5.133 7.174 6.110 1.00 97.75 95 ILE A N 1
ATOM 718 C CA . ILE A 1 95 ? -4.339 6.169 6.823 1.00 97.75 95 ILE A CA 1
ATOM 719 C C . ILE A 1 95 ? -3.668 6.799 8.043 1.00 97.75 95 ILE A C 1
ATOM 721 O O . ILE A 1 95 ? -3.828 6.288 9.147 1.00 97.75 95 ILE A O 1
ATOM 725 N N . SER A 1 96 ? -2.946 7.910 7.871 1.00 96.00 96 SER A N 1
ATOM 726 C CA . SER A 1 96 ? -2.205 8.551 8.964 1.00 96.00 96 SER A CA 1
ATOM 727 C C . SER A 1 96 ? -3.127 8.965 10.113 1.00 96.00 96 SER A C 1
ATOM 729 O O . SER A 1 96 ? -2.814 8.728 11.279 1.00 96.00 96 SER A O 1
ATOM 731 N N . ALA A 1 97 ? -4.294 9.540 9.808 1.00 95.38 97 ALA A N 1
ATOM 732 C CA . ALA A 1 97 ? -5.276 9.903 10.828 1.00 95.38 97 ALA A CA 1
ATOM 733 C C . ALA A 1 97 ? -5.836 8.669 11.557 1.00 95.38 97 ALA A C 1
ATOM 735 O O . ALA A 1 97 ? -5.951 8.675 12.783 1.00 95.38 97 ALA A O 1
ATOM 736 N N . PHE A 1 98 ? -6.161 7.608 10.814 1.00 96.75 98 PHE A N 1
ATOM 737 C CA . PHE A 1 98 ? -6.699 6.369 11.372 1.00 96.75 98 PHE A CA 1
ATOM 738 C C . PHE A 1 98 ? -5.675 5.604 12.227 1.00 96.75 98 PHE A C 1
ATOM 740 O O . PHE A 1 98 ? -5.999 5.182 13.336 1.00 96.75 98 PHE A O 1
ATOM 747 N N . SER A 1 99 ? -4.440 5.478 11.739 1.00 95.75 99 SER A N 1
ATOM 748 C CA . SER A 1 99 ? -3.322 4.807 12.410 1.00 95.75 99 SER A CA 1
ATOM 749 C C . SER A 1 99 ? -3.027 5.455 13.769 1.00 95.75 99 SER A C 1
ATOM 751 O O . SER A 1 99 ? -3.048 4.779 14.795 1.00 95.75 99 SER A O 1
ATOM 753 N N . ARG A 1 100 ? -2.926 6.793 13.814 1.00 94.38 100 ARG A N 1
ATOM 754 C CA . ARG A 1 100 ? -2.750 7.553 15.069 1.00 94.38 100 ARG A CA 1
ATOM 755 C C . ARG A 1 100 ? -3.925 7.412 16.033 1.00 94.38 100 ARG A C 1
ATOM 757 O O . ARG A 1 100 ? -3.724 7.443 17.243 1.00 94.38 100 ARG A O 1
ATOM 764 N N . ALA A 1 101 ? -5.152 7.325 15.516 1.00 92.88 101 ALA A N 1
ATOM 765 C CA . ALA A 1 101 ? -6.330 7.130 16.356 1.00 92.88 101 ALA A CA 1
ATOM 766 C C . ALA A 1 101 ? -6.313 5.740 17.008 1.00 92.88 101 ALA A C 1
ATOM 768 O O . ALA A 1 101 ? -6.515 5.638 18.215 1.00 92.88 101 ALA A O 1
ATOM 769 N N . CYS A 1 102 ? -5.993 4.693 16.238 1.00 92.75 102 CYS A N 1
ATOM 770 C CA . CYS A 1 102 ? -5.829 3.342 16.775 1.00 92.75 102 CYS A CA 1
ATOM 771 C C . CYS A 1 102 ? -4.726 3.291 17.833 1.00 92.75 102 CYS A C 1
ATOM 773 O O . CYS A 1 102 ? -4.944 2.729 18.905 1.00 92.75 102 CYS A O 1
ATOM 775 N N . ASP A 1 103 ? -3.595 3.950 17.576 1.00 92.25 103 ASP A N 1
ATOM 776 C CA . ASP A 1 103 ? -2.495 4.034 18.530 1.00 92.25 103 ASP A CA 1
ATOM 777 C C . ASP A 1 103 ? -2.900 4.715 19.846 1.00 92.25 103 ASP A C 1
ATOM 779 O O . ASP A 1 103 ? -2.703 4.175 20.938 1.00 92.25 103 ASP A O 1
ATOM 783 N N . ALA A 1 104 ? -3.573 5.865 19.752 1.00 89.81 104 ALA A N 1
ATOM 784 C CA . ALA A 1 104 ? -4.064 6.600 20.914 1.00 89.81 104 ALA A CA 1
ATOM 785 C C . ALA A 1 104 ? -5.091 5.808 21.749 1.00 89.81 104 ALA A C 1
ATOM 787 O O . ALA A 1 104 ? -5.147 5.989 22.975 1.00 89.81 104 ALA A O 1
ATOM 788 N N . ASP A 1 105 ? -5.875 4.951 21.091 1.00 86.94 105 ASP A N 1
ATOM 789 C CA . ASP A 1 105 ? -6.913 4.109 21.692 1.00 86.94 105 ASP A CA 1
ATOM 790 C C . ASP A 1 105 ? -6.404 2.720 22.121 1.00 86.94 105 ASP A C 1
ATOM 792 O O . ASP A 1 105 ? -7.145 1.956 22.746 1.00 86.94 105 ASP A O 1
ATOM 796 N N . GLY A 1 106 ? -5.143 2.382 21.831 1.00 88.50 106 GLY A N 1
ATOM 797 C CA . GLY A 1 106 ? -4.571 1.078 22.163 1.00 88.50 106 GLY A CA 1
ATOM 798 C C . GLY A 1 106 ? -5.149 -0.076 21.334 1.00 88.50 106 GLY A C 1
ATOM 799 O O . GLY A 1 106 ? -5.263 -1.194 21.842 1.00 88.50 106 GLY A O 1
ATOM 800 N N . ILE A 1 107 ? -5.571 0.192 20.096 1.00 93.50 107 ILE A N 1
ATOM 801 C CA . ILE A 1 107 ? -6.104 -0.803 19.158 1.00 93.50 107 ILE A CA 1
ATOM 802 C C . ILE A 1 107 ? -4.956 -1.284 18.255 1.00 93.50 107 ILE A C 1
ATOM 804 O O . ILE A 1 107 ? -4.368 -0.453 17.564 1.00 93.50 107 ILE A O 1
ATOM 808 N N . PRO A 1 108 ? -4.636 -2.594 18.213 1.00 95.38 108 PRO A N 1
ATOM 809 C CA . PRO A 1 108 ? -3.600 -3.111 17.323 1.00 95.38 108 PRO A CA 1
ATOM 810 C C . PRO A 1 108 ? -3.994 -2.934 15.851 1.00 95.38 108 PRO A C 1
ATOM 812 O O . PRO A 1 108 ? -5.177 -3.027 15.496 1.00 95.38 108 PRO A O 1
ATOM 815 N N . LEU A 1 109 ? -3.000 -2.702 14.996 1.00 97.75 109 LEU A N 1
ATOM 816 C CA . LEU A 1 109 ? -3.181 -2.451 13.565 1.00 97.75 109 LEU A CA 1
ATOM 817 C C . LEU A 1 109 ? -2.789 -3.671 12.729 1.00 97.75 109 LEU A C 1
ATOM 819 O O . LEU A 1 109 ? -1.795 -4.338 12.999 1.00 97.75 109 LEU A O 1
ATOM 823 N N . ILE A 1 110 ? -3.560 -3.930 11.678 1.00 98.69 110 ILE A N 1
ATOM 824 C CA . ILE A 1 110 ? -3.322 -4.978 10.689 1.00 98.69 110 ILE A CA 1
ATOM 825 C C . ILE A 1 110 ? -3.251 -4.325 9.308 1.00 98.69 110 ILE A C 1
ATOM 827 O O . ILE A 1 110 ? -4.229 -3.743 8.830 1.00 98.69 110 ILE A O 1
ATOM 831 N N . TRP A 1 111 ? -2.103 -4.461 8.656 1.00 98.56 111 TRP A N 1
ATOM 832 C CA . TRP A 1 111 ? -1.835 -3.996 7.302 1.00 98.56 111 TRP A CA 1
ATOM 833 C C . TRP A 1 111 ? -1.978 -5.159 6.328 1.00 98.56 111 TRP A C 1
ATOM 835 O O . TRP A 1 111 ? -1.178 -6.089 6.341 1.00 98.56 111 TRP A O 1
ATOM 845 N N . LEU A 1 112 ? -2.991 -5.112 5.472 1.00 98.69 112 LEU A N 1
ATOM 846 C CA . LEU A 1 112 ? -3.192 -6.074 4.393 1.00 98.69 112 LEU A CA 1
ATOM 847 C C . LEU A 1 112 ? -2.704 -5.431 3.093 1.00 98.69 112 LEU A C 1
ATOM 849 O O . LEU A 1 112 ? -3.394 -4.595 2.505 1.00 98.69 112 LEU A O 1
ATOM 853 N N . GLN A 1 113 ? -1.486 -5.772 2.686 1.00 98.25 113 GLN A N 1
ATOM 854 C CA . GLN A 1 113 ? -0.800 -5.088 1.599 1.00 98.25 113 GLN A CA 1
ATOM 855 C C . GLN A 1 113 ? -1.022 -5.766 0.247 1.00 98.25 113 GLN A C 1
ATOM 857 O O . GLN A 1 113 ? -0.725 -6.949 0.057 1.00 98.25 113 GLN A O 1
ATOM 862 N N . ASP A 1 114 ? -1.484 -4.967 -0.707 1.00 97.50 114 ASP A N 1
ATOM 863 C CA . ASP A 1 114 ? -1.445 -5.244 -2.138 1.00 97.50 114 ASP A CA 1
ATOM 864 C C . ASP A 1 114 ? -1.195 -3.925 -2.884 1.00 97.50 114 ASP A C 1
ATOM 866 O O . ASP A 1 114 ? -2.095 -3.308 -3.464 1.00 97.50 114 ASP A O 1
ATOM 870 N N . ILE A 1 115 ? 0.042 -3.445 -2.755 1.00 96.12 115 ILE A N 1
ATOM 871 C CA . ILE A 1 115 ? 0.467 -2.087 -3.078 1.00 96.12 115 ILE A CA 1
ATOM 872 C C . ILE A 1 115 ? 1.563 -2.077 -4.148 1.00 96.12 115 ILE A C 1
ATOM 874 O O . ILE A 1 115 ? 2.574 -2.779 -4.057 1.00 96.12 115 ILE A O 1
ATOM 878 N N . SER A 1 116 ? 1.361 -1.241 -5.164 1.00 91.81 116 SER A N 1
ATOM 879 C CA . SER A 1 116 ? 2.287 -1.014 -6.276 1.00 91.81 116 SER A CA 1
ATOM 880 C C . SER A 1 116 ? 3.223 0.179 -6.049 1.00 91.81 116 SER A C 1
ATOM 882 O O . SER A 1 116 ? 4.256 0.266 -6.705 1.00 91.81 116 SER A O 1
ATOM 884 N N . GLY A 1 117 ? 2.900 1.077 -5.114 1.00 92.38 117 GLY A N 1
ATOM 885 C CA . GLY A 1 117 ? 3.752 2.203 -4.735 1.00 92.38 117 GLY A CA 1
ATOM 886 C C . GLY A 1 117 ? 2.965 3.472 -4.420 1.00 92.38 117 GLY A C 1
ATOM 887 O O . GLY A 1 117 ? 1.787 3.421 -4.072 1.00 92.38 117 GLY A O 1
ATOM 888 N N . PHE A 1 118 ? 3.640 4.611 -4.541 1.00 94.00 118 PHE A N 1
ATOM 889 C CA . PHE A 1 118 ? 3.031 5.939 -4.504 1.00 94.00 118 PHE A CA 1
ATOM 890 C C . PHE A 1 118 ? 2.659 6.391 -5.910 1.00 94.00 118 PHE A C 1
ATOM 892 O O . PHE A 1 118 ? 3.239 5.913 -6.886 1.00 94.00 118 PHE A O 1
ATOM 899 N N . ASP A 1 119 ? 1.710 7.318 -5.996 1.00 93.38 119 ASP A N 1
ATOM 900 C CA . ASP A 1 119 ? 1.481 8.046 -7.237 1.00 93.38 119 ASP A CA 1
ATOM 901 C C . ASP A 1 119 ? 2.747 8.814 -7.648 1.00 93.38 119 ASP A C 1
ATOM 903 O O . ASP A 1 119 ? 3.556 9.209 -6.803 1.00 93.38 119 ASP A O 1
ATOM 907 N N . ILE A 1 120 ? 2.952 8.983 -8.949 1.00 86.00 120 ILE A N 1
ATOM 908 C CA . ILE A 1 120 ? 4.164 9.594 -9.502 1.00 86.00 120 ILE A CA 1
ATOM 909 C C . ILE A 1 120 ? 3.800 10.661 -10.525 1.00 86.00 120 ILE A C 1
ATOM 911 O O . ILE A 1 120 ? 2.781 10.586 -11.202 1.00 86.00 120 ILE A O 1
ATOM 915 N N . GLY A 1 121 ? 4.679 11.647 -10.673 1.00 84.88 121 GLY A N 1
ATOM 916 C CA . GLY A 1 121 ? 4.519 12.721 -11.645 1.00 84.88 121 GLY A CA 1
ATOM 917 C C . GLY A 1 121 ? 4.507 14.099 -10.999 1.00 84.88 121 GLY A C 1
ATOM 918 O O . GLY A 1 121 ? 4.462 14.258 -9.780 1.00 84.88 121 GLY A O 1
ATOM 919 N N . THR A 1 122 ? 4.574 15.123 -11.842 1.00 81.62 122 THR A N 1
ATOM 920 C CA . THR A 1 122 ? 4.669 16.521 -11.403 1.00 81.62 122 THR A CA 1
ATOM 921 C C . THR A 1 122 ? 3.437 16.972 -10.624 1.00 81.62 122 THR A C 1
ATOM 923 O O . THR A 1 122 ? 3.576 17.719 -9.659 1.00 81.62 122 THR A O 1
ATOM 926 N N . ASP A 1 123 ? 2.249 16.492 -10.993 1.00 84.62 123 ASP A N 1
ATOM 927 C CA . ASP A 1 123 ? 1.002 16.776 -10.276 1.00 84.62 123 ASP A CA 1
ATOM 928 C C . ASP A 1 123 ? 1.043 16.227 -8.842 1.00 84.62 123 ASP A C 1
ATOM 930 O O . ASP A 1 123 ? 0.785 16.969 -7.893 1.00 84.62 123 ASP A O 1
ATOM 934 N N . ALA A 1 124 ? 1.450 14.966 -8.670 1.00 86.31 124 ALA A N 1
ATOM 935 C CA . ALA A 1 124 ? 1.606 14.328 -7.363 1.00 86.31 124 ALA A CA 1
ATOM 936 C C . ALA A 1 124 ? 2.603 15.086 -6.465 1.00 86.31 124 ALA A C 1
ATOM 938 O O . ALA A 1 124 ? 2.316 15.382 -5.299 1.00 86.31 124 ALA A O 1
ATOM 939 N N . GLU A 1 125 ? 3.752 15.482 -7.018 1.00 88.38 125 GLU A N 1
ATOM 940 C CA . GLU A 1 125 ? 4.763 16.251 -6.286 1.00 88.38 125 GLU A CA 1
ATOM 941 C C . GLU A 1 125 ? 4.270 17.653 -5.900 1.00 88.38 125 GLU A C 1
ATOM 943 O O . GLU A 1 125 ? 4.467 18.085 -4.762 1.00 88.38 125 GLU A O 1
ATOM 948 N N . ARG A 1 126 ? 3.556 18.353 -6.795 1.00 87.38 126 ARG A N 1
ATOM 949 C CA . ARG A 1 126 ? 2.935 19.659 -6.489 1.00 87.38 126 ARG A CA 1
ATOM 950 C C . ARG A 1 126 ? 1.906 19.564 -5.369 1.00 87.38 126 ARG A C 1
ATOM 952 O O . ARG A 1 126 ? 1.776 20.492 -4.574 1.00 87.38 126 ARG A O 1
ATOM 959 N N . GLN A 1 127 ? 1.200 18.440 -5.277 1.00 85.88 127 GLN A N 1
ATOM 960 C CA . GLN A 1 127 ? 0.277 18.163 -4.179 1.00 85.88 127 GLN A CA 1
ATOM 961 C C . GLN A 1 127 ? 0.985 17.790 -2.862 1.00 85.88 127 GLN A C 1
ATOM 963 O O . GLN A 1 127 ? 0.319 17.589 -1.840 1.00 85.88 127 GLN A O 1
ATOM 968 N N . GLY A 1 128 ? 2.319 17.723 -2.861 1.00 90.00 128 GLY A N 1
ATOM 969 C CA . GLY A 1 128 ? 3.137 17.437 -1.690 1.00 90.00 128 GLY A CA 1
ATOM 970 C C . GLY A 1 128 ? 3.175 15.958 -1.322 1.00 90.00 128 GLY A C 1
ATOM 971 O O . GLY A 1 128 ? 3.382 15.648 -0.148 1.00 90.00 128 GLY A O 1
ATOM 972 N N . LEU A 1 129 ? 2.960 15.042 -2.275 1.00 92.31 129 LEU A N 1
ATOM 973 C CA . LEU A 1 129 ? 2.847 13.608 -1.991 1.00 92.31 129 LEU A CA 1
ATOM 974 C C . LEU A 1 129 ? 4.049 13.057 -1.211 1.00 92.31 129 LEU A C 1
ATOM 976 O O . LEU A 1 129 ? 3.856 12.297 -0.265 1.00 92.31 129 LEU A O 1
ATOM 980 N N . LEU A 1 130 ? 5.268 13.505 -1.521 1.00 91.88 130 LEU A N 1
ATOM 981 C CA . LEU A 1 130 ? 6.472 13.135 -0.774 1.00 91.88 130 LEU A CA 1
ATOM 982 C C . LEU A 1 130 ? 6.394 13.530 0.717 1.00 91.88 130 LEU A C 1
ATOM 984 O O . LEU A 1 130 ? 6.770 12.757 1.604 1.00 91.88 130 LEU A O 1
ATOM 988 N N . ALA A 1 131 ? 5.863 14.718 1.018 1.00 93.00 131 ALA A N 1
ATOM 989 C CA . ALA A 1 131 ? 5.658 15.175 2.393 1.00 93.00 131 ALA A CA 1
ATOM 990 C C . ALA A 1 131 ? 4.575 14.345 3.105 1.00 93.00 131 ALA A C 1
ATOM 992 O O . ALA A 1 131 ? 4.756 13.950 4.256 1.00 93.00 131 ALA A O 1
ATOM 993 N N . TYR A 1 132 ? 3.486 13.999 2.414 1.00 94.88 132 TYR A N 1
ATOM 994 C CA . TYR A 1 132 ? 2.479 13.081 2.954 1.00 94.88 132 TYR A CA 1
ATOM 995 C C . TYR A 1 132 ? 3.053 11.679 3.207 1.00 94.88 132 TYR A C 1
ATOM 997 O O . TYR A 1 132 ? 2.835 11.118 4.281 1.00 94.88 132 TYR A O 1
ATOM 1005 N N . GLY A 1 133 ? 3.830 11.134 2.269 1.00 93.75 133 GLY A N 1
ATOM 1006 C CA . GLY A 1 133 ? 4.479 9.828 2.402 1.00 93.75 133 GLY A CA 1
ATOM 1007 C C . GLY A 1 133 ? 5.439 9.771 3.590 1.00 93.75 133 GLY A C 1
ATOM 1008 O O . GLY A 1 133 ? 5.357 8.858 4.411 1.00 93.75 133 GLY A O 1
ATOM 1009 N N . SER A 1 134 ? 6.287 10.790 3.754 1.00 93.38 134 SER A N 1
ATOM 1010 C CA . SER A 1 134 ? 7.155 10.906 4.938 1.00 93.38 134 SER A CA 1
ATOM 1011 C C . SER A 1 134 ? 6.369 11.067 6.245 1.00 93.38 134 SER A C 1
ATOM 1013 O O . SER A 1 134 ? 6.752 10.485 7.259 1.00 93.38 134 SER A O 1
ATOM 1015 N N . SER A 1 135 ? 5.236 11.779 6.235 1.00 93.88 135 SER A N 1
ATOM 1016 C CA . SER A 1 135 ? 4.350 11.886 7.401 1.00 93.88 135 SER A CA 1
ATOM 1017 C C . SER A 1 135 ? 3.691 10.553 7.774 1.00 93.88 135 SER A C 1
ATOM 1019 O O . SER A 1 135 ? 3.495 10.295 8.965 1.00 93.88 135 SER A O 1
ATOM 1021 N N . LEU A 1 136 ? 3.357 9.711 6.794 1.00 95.56 136 LEU A N 1
ATOM 1022 C CA . LEU A 1 136 ? 2.835 8.364 7.034 1.00 95.56 136 LEU A CA 1
ATOM 1023 C C . LEU A 1 136 ? 3.907 7.443 7.614 1.00 95.56 136 LEU A C 1
ATOM 1025 O O . LEU A 1 136 ? 3.655 6.768 8.609 1.00 95.56 136 LEU A O 1
ATOM 1029 N N . ILE A 1 137 ? 5.118 7.489 7.059 1.00 94.62 137 ILE A N 1
ATOM 1030 C CA . ILE A 1 137 ? 6.268 6.778 7.623 1.00 94.62 137 ILE A CA 1
ATOM 1031 C C . ILE A 1 137 ? 6.488 7.204 9.078 1.00 94.62 137 ILE A C 1
ATOM 1033 O O . ILE A 1 137 ? 6.529 6.355 9.961 1.00 94.62 137 ILE A O 1
ATOM 1037 N N . TYR A 1 138 ? 6.541 8.511 9.350 1.00 94.50 138 TYR A N 1
ATOM 1038 C CA . TYR A 1 138 ? 6.681 9.026 10.712 1.00 94.50 138 TYR A CA 1
ATOM 1039 C C . TYR A 1 138 ? 5.563 8.530 11.634 1.00 94.50 138 TYR A C 1
ATOM 1041 O O . TYR A 1 138 ? 5.827 8.134 12.766 1.00 94.50 138 TYR A O 1
ATOM 1049 N N . THR A 1 139 ? 4.318 8.532 11.152 1.00 93.31 139 THR A N 1
ATOM 1050 C CA . THR A 1 139 ? 3.166 8.032 11.908 1.00 93.31 139 THR A CA 1
ATOM 1051 C C . THR A 1 139 ? 3.375 6.582 12.323 1.00 93.31 139 THR A C 1
ATOM 1053 O O . THR A 1 139 ? 3.335 6.279 13.509 1.00 93.31 139 THR A O 1
ATOM 1056 N N . ASN A 1 140 ? 3.674 5.705 11.371 1.00 92.81 140 ASN A N 1
ATOM 1057 C CA . ASN A 1 140 ? 3.804 4.282 11.659 1.00 92.81 140 ASN A CA 1
ATOM 1058 C C . ASN A 1 140 ? 5.050 3.979 12.500 1.00 92.81 140 ASN A C 1
ATOM 1060 O O . ASN A 1 140 ? 4.971 3.194 13.435 1.00 92.81 140 ASN A O 1
ATOM 1064 N N . SER A 1 141 ? 6.168 4.672 12.268 1.00 92.31 141 SER A N 1
ATOM 1065 C CA . SER A 1 141 ? 7.387 4.520 13.077 1.00 92.31 141 SER A CA 1
ATOM 1066 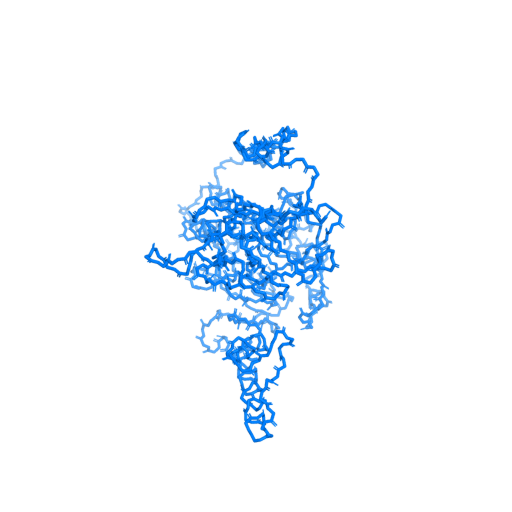C C . SER A 1 141 ? 7.272 5.041 14.513 1.00 92.31 141 SER A C 1
ATOM 1068 O O . SER A 1 141 ? 8.188 4.821 15.301 1.00 92.31 141 SER A O 1
ATOM 1070 N N . THR A 1 142 ? 6.214 5.783 14.852 1.00 92.94 142 THR A N 1
ATOM 1071 C CA . THR A 1 142 ? 6.025 6.358 16.197 1.00 92.94 142 THR A CA 1
ATOM 1072 C C . THR A 1 142 ? 4.853 5.757 16.964 1.00 92.94 142 THR A C 1
ATOM 1074 O O . THR A 1 142 ? 4.654 6.127 18.121 1.00 92.94 142 THR A O 1
ATOM 1077 N N . ASN A 1 143 ? 4.109 4.829 16.360 1.00 90.88 143 ASN A N 1
ATOM 1078 C CA . ASN A 1 143 ? 3.069 4.088 17.062 1.00 90.88 143 ASN A CA 1
ATOM 1079 C C . ASN A 1 143 ? 3.692 3.162 18.123 1.00 90.88 143 ASN A C 1
ATOM 1081 O O . ASN A 1 143 ? 4.707 2.510 17.880 1.00 90.88 143 ASN A O 1
ATOM 1085 N N . GLU A 1 144 ? 3.064 3.088 19.295 1.00 90.12 144 GLU A N 1
ATOM 1086 C CA . GLU A 1 144 ? 3.412 2.154 20.377 1.00 90.12 144 GLU A CA 1
ATOM 1087 C C . GLU A 1 144 ? 2.551 0.878 20.326 1.00 90.12 144 GLU A C 1
ATOM 1089 O O . GLU A 1 144 ? 2.895 -0.144 20.926 1.00 90.12 144 GLU A O 1
ATOM 1094 N N . THR A 1 145 ? 1.402 0.935 19.650 1.00 90.69 145 THR A N 1
ATOM 1095 C CA . THR A 1 145 ? 0.508 -0.214 19.460 1.00 90.69 145 THR A CA 1
ATOM 1096 C C . THR A 1 145 ? 1.113 -1.273 18.532 1.00 90.69 145 THR A C 1
ATOM 1098 O O . THR A 1 145 ? 1.747 -0.926 17.537 1.00 90.69 145 THR A O 1
ATOM 1101 N N . PRO A 1 146 ? 0.891 -2.578 18.801 1.00 94.31 146 PRO A N 1
ATOM 1102 C CA . PRO A 1 146 ? 1.353 -3.635 17.907 1.00 94.31 146 PRO A CA 1
ATOM 1103 C C . PRO A 1 146 ? 0.781 -3.474 16.495 1.00 94.31 146 PRO A C 1
ATOM 1105 O O . PRO A 1 146 ? -0.434 -3.334 16.320 1.00 94.31 146 PRO A O 1
ATOM 1108 N N . MET A 1 147 ? 1.663 -3.529 15.497 1.00 96.81 147 MET A N 1
ATOM 1109 C CA . MET A 1 147 ? 1.308 -3.532 14.080 1.00 96.81 147 MET A CA 1
ATOM 1110 C C . MET A 1 147 ? 1.697 -4.869 13.453 1.00 96.81 147 MET A C 1
ATOM 1112 O O . MET A 1 147 ? 2.807 -5.353 13.665 1.00 96.81 147 MET A O 1
ATOM 1116 N N . PHE A 1 148 ? 0.798 -5.454 12.670 1.00 98.06 148 PHE A N 1
ATOM 1117 C CA . PHE A 1 148 ? 1.008 -6.711 11.953 1.00 98.06 148 PHE A CA 1
ATOM 1118 C C . PHE A 1 148 ? 0.841 -6.481 10.459 1.00 98.06 148 PHE A C 1
ATOM 1120 O O . PHE A 1 148 ? -0.098 -5.797 10.051 1.00 98.06 148 PHE A O 1
ATOM 1127 N N . THR A 1 149 ? 1.695 -7.091 9.646 1.00 98.56 149 THR A N 1
ATOM 1128 C CA . THR A 1 149 ? 1.667 -6.924 8.191 1.00 98.56 149 THR A CA 1
ATOM 1129 C C . THR A 1 149 ? 1.408 -8.259 7.511 1.00 98.56 149 THR A C 1
ATOM 1131 O O . THR A 1 149 ? 1.991 -9.276 7.871 1.00 98.56 149 THR A O 1
ATOM 1134 N N . VAL A 1 150 ? 0.519 -8.265 6.521 1.00 98.69 150 VAL A N 1
ATOM 1135 C CA . VAL A 1 150 ? 0.234 -9.412 5.658 1.00 98.69 150 VAL A CA 1
ATOM 1136 C C . VAL A 1 150 ? 0.405 -8.969 4.214 1.00 98.69 150 VAL A C 1
ATOM 1138 O O . VAL A 1 150 ? -0.385 -8.175 3.701 1.00 98.69 150 VAL A O 1
ATOM 1141 N N . LEU A 1 151 ? 1.423 -9.496 3.543 1.00 98.44 151 LEU A N 1
ATOM 1142 C CA . LEU A 1 151 ? 1.640 -9.286 2.117 1.00 98.44 151 LEU A CA 1
ATOM 1143 C C . LEU A 1 151 ? 0.694 -10.213 1.349 1.00 98.44 151 LEU A C 1
ATOM 1145 O O . LEU A 1 151 ? 0.955 -11.411 1.224 1.00 98.44 151 LEU A O 1
ATOM 1149 N N . LEU A 1 152 ? -0.431 -9.675 0.869 1.00 98.12 152 LEU A N 1
ATOM 1150 C CA . LEU A 1 152 ? -1.439 -10.457 0.149 1.00 98.12 152 LEU A CA 1
ATOM 1151 C C . LEU A 1 152 ? -0.952 -10.840 -1.247 1.00 98.12 152 LEU A C 1
ATOM 1153 O O . LEU A 1 152 ? -1.101 -11.994 -1.646 1.00 98.12 152 LEU A O 1
ATOM 1157 N N . ARG A 1 153 ? -0.408 -9.862 -1.980 1.00 95.88 153 ARG A N 1
ATOM 1158 C CA . ARG A 1 153 ? -0.021 -9.976 -3.393 1.00 95.88 153 ARG A CA 1
ATOM 1159 C C . ARG A 1 153 ? 1.159 -9.064 -3.724 1.00 95.88 153 ARG A C 1
ATOM 1161 O O . ARG A 1 153 ? 2.292 -9.515 -3.633 1.00 95.88 153 ARG A O 1
ATOM 1168 N N . LYS A 1 154 ? 0.952 -7.803 -4.109 1.00 95.06 154 LYS A N 1
ATOM 1169 C CA . LYS A 1 154 ? 2.051 -6.891 -4.459 1.00 95.06 154 LYS A CA 1
ATOM 1170 C C . LYS A 1 154 ? 2.565 -6.194 -3.200 1.00 95.06 154 LYS A C 1
ATOM 1172 O O . LYS A 1 154 ? 1.788 -5.609 -2.453 1.00 95.06 154 LYS A O 1
ATOM 1177 N N . ALA A 1 155 ? 3.873 -6.219 -2.991 1.00 95.44 155 ALA A N 1
ATOM 1178 C CA . ALA A 1 155 ? 4.548 -5.429 -1.966 1.00 95.44 155 ALA A CA 1
ATOM 1179 C C . ALA A 1 155 ? 5.693 -4.670 -2.640 1.00 95.44 155 ALA A C 1
ATOM 1181 O O . ALA A 1 155 ? 6.819 -5.162 -2.722 1.00 95.44 155 ALA A O 1
ATOM 1182 N N . SER A 1 156 ? 5.365 -3.521 -3.242 1.00 91.94 156 SER A N 1
ATOM 1183 C CA . SER A 1 156 ? 6.281 -2.806 -4.138 1.00 91.94 156 SER A CA 1
ATOM 1184 C C . SER A 1 156 ? 6.717 -1.433 -3.630 1.00 91.94 156 SER A C 1
ATOM 1186 O O . SER A 1 156 ? 5.913 -0.628 -3.144 1.00 91.94 156 SER A O 1
ATOM 1188 N N . GLY A 1 157 ? 8.007 -1.156 -3.820 1.00 90.44 157 GLY A N 1
ATOM 1189 C CA . GLY A 1 157 ? 8.611 0.168 -3.701 1.00 90.44 157 GLY A CA 1
ATOM 1190 C C . GLY A 1 157 ? 8.407 0.834 -2.341 1.00 90.44 157 GLY A C 1
ATOM 1191 O O . GLY A 1 157 ? 8.298 0.186 -1.303 1.00 90.44 157 GLY A O 1
ATOM 1192 N N . ALA A 1 158 ? 8.331 2.165 -2.344 1.00 92.50 158 ALA A N 1
ATOM 1193 C CA . ALA A 1 158 ? 8.116 2.928 -1.117 1.00 92.50 158 ALA A CA 1
ATOM 1194 C C . ALA A 1 158 ? 6.720 2.707 -0.501 1.00 92.50 158 ALA A C 1
ATOM 1196 O O . ALA A 1 158 ? 6.535 2.972 0.684 1.00 92.50 158 ALA A O 1
ATOM 1197 N N . GLY A 1 159 ? 5.744 2.200 -1.265 1.00 94.19 159 GLY A N 1
ATOM 1198 C CA . GLY A 1 159 ? 4.413 1.882 -0.741 1.00 94.19 159 GLY A CA 1
ATOM 1199 C C . GLY A 1 159 ? 4.460 0.780 0.321 1.00 94.19 159 GLY A C 1
ATOM 1200 O O . GLY A 1 159 ? 3.879 0.944 1.391 1.00 94.19 159 GLY A O 1
ATOM 1201 N N . TYR A 1 160 ? 5.231 -0.285 0.064 1.00 95.62 160 TYR A N 1
ATOM 1202 C CA . TYR A 1 160 ? 5.499 -1.363 1.029 1.00 95.62 160 TYR A CA 1
ATOM 1203 C C . TYR A 1 160 ? 6.062 -0.823 2.354 1.00 95.62 160 TYR A C 1
ATOM 1205 O O . TYR A 1 160 ? 5.574 -1.148 3.436 1.00 95.62 160 TYR A O 1
ATOM 1213 N N . TYR A 1 161 ? 7.044 0.074 2.258 1.00 94.56 161 TYR A N 1
ATOM 1214 C CA . TYR A 1 161 ? 7.656 0.761 3.395 1.00 94.56 161 TYR A CA 1
ATOM 1215 C C . TYR A 1 161 ? 6.650 1.604 4.180 1.00 94.56 161 TYR A C 1
ATOM 1217 O O . TYR A 1 161 ? 6.493 1.438 5.389 1.00 94.56 161 TYR A O 1
ATOM 1225 N N . ALA A 1 162 ? 5.918 2.476 3.489 1.00 95.25 162 ALA A N 1
ATOM 1226 C CA . ALA A 1 162 ? 4.960 3.371 4.120 1.00 95.25 162 ALA A CA 1
ATOM 1227 C C . ALA A 1 162 ? 3.808 2.623 4.809 1.00 95.25 162 ALA A C 1
ATOM 1229 O O . ALA A 1 162 ? 3.267 3.120 5.792 1.00 95.25 162 ALA A O 1
ATOM 1230 N N . MET A 1 163 ? 3.464 1.421 4.343 1.00 96.50 163 MET A N 1
ATOM 1231 C CA . MET A 1 163 ? 2.426 0.564 4.925 1.00 96.50 163 MET A CA 1
ATOM 1232 C C . MET A 1 163 ? 2.947 -0.395 6.011 1.00 96.50 163 MET A C 1
ATOM 1234 O O . MET A 1 163 ? 2.359 -1.451 6.231 1.00 96.50 163 MET A O 1
ATOM 1238 N N . SER A 1 164 ? 4.027 -0.031 6.712 1.00 95.94 164 SER A N 1
ATOM 1239 C CA . SER A 1 164 ? 4.602 -0.819 7.815 1.00 95.94 164 SER A CA 1
ATOM 1240 C C . SER A 1 164 ? 5.158 -2.185 7.386 1.00 95.94 164 SER A C 1
ATOM 1242 O O . SER A 1 164 ? 4.996 -3.184 8.089 1.00 95.94 164 SER A O 1
ATOM 1244 N N . GLY A 1 165 ? 5.815 -2.243 6.225 1.00 95.12 165 GLY A N 1
ATOM 1245 C CA . GLY A 1 165 ? 6.630 -3.399 5.840 1.00 95.12 165 GLY A CA 1
ATOM 1246 C C . GLY A 1 165 ? 7.794 -3.648 6.808 1.00 95.12 165 GLY A C 1
ATOM 1247 O O . GLY A 1 165 ? 8.122 -2.780 7.616 1.00 95.12 165 GLY A O 1
ATOM 1248 N N . LEU A 1 166 ? 8.455 -4.801 6.697 1.00 94.56 166 LEU A N 1
ATOM 1249 C CA . LEU A 1 166 ? 9.477 -5.284 7.639 1.00 94.56 166 LEU A CA 1
ATOM 1250 C C . LEU A 1 166 ? 10.541 -4.250 8.070 1.00 94.56 166 LEU A C 1
ATOM 1252 O O . LEU A 1 166 ? 10.841 -4.196 9.260 1.00 94.56 166 LEU A O 1
ATOM 1256 N N . PRO A 1 167 ? 11.083 -3.373 7.193 1.00 91.62 167 PRO A N 1
ATOM 1257 C CA . PRO A 1 167 ? 12.046 -2.348 7.619 1.00 91.62 167 PRO A CA 1
ATOM 1258 C C . PRO A 1 167 ? 11.516 -1.343 8.656 1.00 91.62 167 PRO A C 1
ATOM 1260 O O . PRO A 1 167 ? 12.304 -0.602 9.240 1.00 91.62 167 PRO A O 1
ATOM 1263 N N . TYR A 1 168 ? 10.199 -1.299 8.861 1.00 91.12 168 TYR A N 1
ATOM 1264 C CA . TYR A 1 168 ? 9.506 -0.455 9.834 1.00 91.12 168 TYR A CA 1
ATOM 1265 C C . TYR A 1 168 ? 9.022 -1.236 11.060 1.00 91.12 168 TYR A C 1
ATOM 1267 O O . TYR A 1 168 ? 8.134 -0.768 11.766 1.00 91.12 168 TYR A O 1
ATOM 1275 N N . ASP A 1 169 ? 9.636 -2.396 11.305 1.00 90.25 169 ASP A N 1
ATOM 1276 C CA . ASP A 1 169 ? 9.527 -3.197 12.527 1.00 90.25 169 ASP A CA 1
ATOM 1277 C C . ASP A 1 169 ? 8.075 -3.522 12.945 1.00 90.25 169 ASP A C 1
ATOM 1279 O O . ASP A 1 169 ? 7.683 -3.276 14.091 1.00 90.25 169 ASP A O 1
ATOM 1283 N N . PRO A 1 170 ? 7.226 -4.054 12.034 1.00 95.12 170 PRO A N 1
ATOM 1284 C CA . PRO A 1 170 ? 5.976 -4.658 12.469 1.00 95.12 170 PRO A CA 1
ATOM 1285 C C . PRO A 1 170 ? 6.290 -5.815 13.427 1.00 95.12 170 PRO A C 1
ATOM 1287 O O . PRO A 1 170 ? 7.271 -6.533 13.259 1.00 95.12 170 PRO A O 1
ATOM 1290 N N . ALA A 1 171 ? 5.408 -6.059 14.394 1.00 95.12 171 ALA A N 1
ATOM 1291 C CA . ALA A 1 171 ? 5.571 -7.154 15.348 1.00 95.12 171 ALA A CA 1
ATOM 1292 C C . ALA A 1 171 ? 5.602 -8.537 14.668 1.00 95.12 171 ALA A C 1
ATOM 1294 O O . ALA A 1 171 ? 6.136 -9.488 15.237 1.00 95.12 171 ALA A O 1
ATOM 1295 N N . LEU A 1 172 ? 4.992 -8.651 13.482 1.00 96.31 172 LEU A N 1
ATOM 1296 C CA . LEU A 1 172 ? 5.105 -9.805 12.593 1.00 96.31 172 LEU A CA 1
ATOM 1297 C C . LEU A 1 172 ? 4.750 -9.411 11.151 1.00 96.31 172 LEU A C 1
ATOM 1299 O O . LEU A 1 172 ? 3.744 -8.723 10.933 1.00 96.31 172 LEU A O 1
ATOM 1303 N N . GLN A 1 173 ? 5.508 -9.912 10.175 1.00 98.19 173 GLN A N 1
ATOM 1304 C CA . GLN A 1 173 ? 5.208 -9.851 8.746 1.00 98.19 173 GLN A CA 1
ATOM 1305 C C . GLN A 1 173 ? 4.961 -11.246 8.151 1.00 98.19 173 GLN A C 1
ATOM 1307 O O . GLN A 1 173 ? 5.871 -12.053 7.957 1.00 98.19 173 GLN A O 1
ATOM 1312 N N . LEU A 1 174 ? 3.712 -11.487 7.765 1.00 98.31 174 LEU A N 1
ATOM 1313 C CA . LEU A 1 174 ? 3.276 -12.669 7.031 1.00 98.31 174 LEU A CA 1
ATOM 1314 C C . LEU A 1 174 ? 3.251 -12.393 5.527 1.00 98.31 174 LEU A C 1
ATOM 1316 O O . LEU A 1 174 ? 2.950 -11.280 5.094 1.00 98.31 174 LEU A O 1
ATOM 1320 N N . SER A 1 175 ? 3.460 -13.426 4.723 1.00 98.12 175 SER A N 1
ATOM 1321 C CA . SER A 1 175 ? 3.258 -13.378 3.274 1.00 98.12 175 SER A CA 1
ATOM 1322 C C . SER A 1 175 ? 2.400 -14.545 2.799 1.00 98.12 175 SER A C 1
ATOM 1324 O O . SER A 1 175 ? 2.347 -15.603 3.425 1.00 98.12 175 SER A O 1
ATOM 1326 N N . THR A 1 176 ? 1.684 -14.357 1.695 1.00 98.19 176 THR A N 1
ATOM 1327 C CA . THR A 1 176 ? 0.970 -15.459 1.037 1.00 98.19 176 THR A CA 1
ATOM 1328 C C . THR A 1 176 ? 1.884 -16.169 0.029 1.00 98.19 176 THR A C 1
ATOM 1330 O O . THR A 1 176 ? 2.883 -15.594 -0.410 1.00 98.19 176 THR A O 1
ATOM 1333 N N . PRO A 1 177 ? 1.528 -17.377 -0.453 1.00 96.75 177 PRO A N 1
ATOM 1334 C CA . PRO A 1 177 ? 2.308 -18.082 -1.473 1.00 96.75 177 PRO A CA 1
AT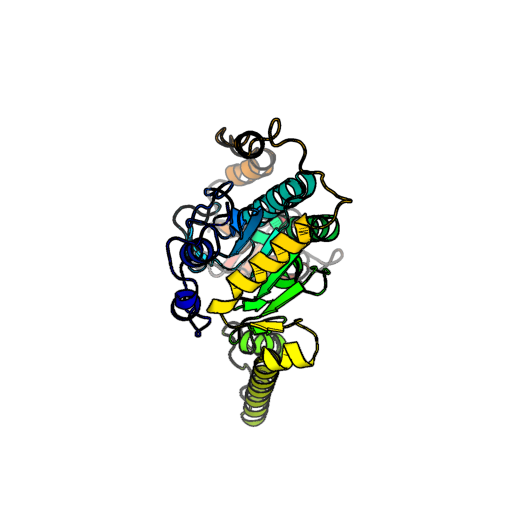OM 1335 C C . PRO A 1 177 ? 2.349 -17.388 -2.842 1.00 96.75 177 PRO A C 1
ATOM 1337 O O . PRO A 1 177 ? 2.993 -17.894 -3.757 1.00 96.75 177 PRO A O 1
ATOM 1340 N N . ILE A 1 178 ? 1.612 -16.286 -3.020 1.00 96.31 178 ILE A N 1
ATOM 1341 C CA . ILE A 1 178 ? 1.584 -15.499 -4.261 1.00 96.31 178 ILE A CA 1
ATOM 1342 C C . ILE A 1 178 ? 2.066 -14.062 -4.053 1.00 96.31 178 ILE A C 1
ATOM 1344 O O . ILE A 1 178 ? 1.960 -13.244 -4.973 1.00 96.31 178 ILE A O 1
ATOM 1348 N N . ALA A 1 179 ? 2.552 -13.743 -2.851 1.00 96.56 179 ALA A N 1
ATOM 1349 C CA . ALA A 1 179 ? 3.123 -12.445 -2.563 1.00 96.56 179 ALA A CA 1
ATOM 1350 C C . ALA A 1 179 ? 4.383 -12.226 -3.409 1.00 96.56 179 ALA A C 1
ATOM 1352 O O . ALA A 1 179 ? 5.161 -13.149 -3.627 1.00 96.56 179 ALA A O 1
ATOM 1353 N N . ARG A 1 180 ? 4.574 -11.003 -3.895 1.00 94.44 180 ARG A N 1
ATOM 1354 C CA . ARG A 1 180 ? 5.735 -10.571 -4.670 1.00 94.44 180 ARG A CA 1
ATOM 1355 C C . ARG A 1 180 ? 6.285 -9.301 -4.051 1.00 94.44 180 ARG A C 1
ATOM 1357 O O . ARG A 1 180 ? 5.671 -8.235 -4.168 1.00 94.44 180 ARG A O 1
ATOM 1364 N N . GLN A 1 181 ? 7.432 -9.429 -3.396 1.00 93.62 181 GLN A N 1
ATOM 1365 C CA . GLN A 1 181 ? 8.130 -8.318 -2.759 1.00 93.62 181 GLN A CA 1
ATOM 1366 C C . GLN A 1 181 ? 9.257 -7.824 -3.664 1.00 93.62 181 GLN A C 1
ATOM 1368 O O . GLN A 1 181 ? 10.096 -8.607 -4.096 1.00 93.62 181 GLN A O 1
ATOM 1373 N N . SER A 1 182 ? 9.273 -6.530 -3.988 1.00 90.75 182 SER A N 1
ATOM 1374 C CA . SER A 1 182 ? 10.338 -5.939 -4.814 1.00 90.75 182 SER A CA 1
ATOM 1375 C C . SER A 1 182 ? 10.342 -4.416 -4.773 1.00 90.75 182 SER A C 1
ATOM 1377 O O . SER A 1 182 ? 9.406 -3.779 -4.300 1.00 90.75 182 SER A O 1
ATOM 1379 N N . VAL A 1 183 ? 11.387 -3.802 -5.328 1.00 87.88 183 VAL A N 1
ATOM 1380 C CA . VAL A 1 183 ? 11.407 -2.349 -5.553 1.00 87.88 183 VAL A CA 1
ATOM 1381 C C . VAL A 1 183 ? 10.380 -1.946 -6.616 1.00 87.88 183 VAL A C 1
ATOM 1383 O O . VAL A 1 183 ? 9.661 -0.968 -6.433 1.00 87.88 183 VAL A O 1
ATOM 1386 N N . MET A 1 184 ? 10.316 -2.691 -7.717 1.00 87.94 184 MET A N 1
ATOM 1387 C CA . MET A 1 184 ? 9.366 -2.508 -8.812 1.00 87.94 184 MET A CA 1
ATOM 1388 C C . MET A 1 184 ? 9.308 -3.786 -9.655 1.00 87.94 184 MET A C 1
ATOM 1390 O O . MET A 1 184 ? 10.162 -4.661 -9.514 1.00 87.94 184 MET A O 1
ATOM 1394 N N . GLU A 1 185 ? 8.320 -3.871 -10.542 1.00 88.00 185 GLU A N 1
ATOM 1395 C CA . GLU A 1 185 ? 8.132 -5.003 -11.450 1.00 88.00 185 GLU A CA 1
ATOM 1396 C C . GLU A 1 185 ? 9.336 -5.192 -12.404 1.00 88.00 185 GLU A C 1
ATOM 1398 O O . GLU A 1 185 ? 10.045 -4.237 -12.730 1.00 88.00 185 GLU A O 1
ATOM 1403 N N . GLY A 1 186 ? 9.607 -6.444 -12.796 1.00 90.00 186 GLY A N 1
ATOM 1404 C CA . GLY A 1 186 ? 10.844 -6.838 -13.476 1.00 90.00 186 GLY A CA 1
ATOM 1405 C C . GLY A 1 186 ? 11.044 -6.128 -14.809 1.00 90.00 186 GLY A C 1
ATOM 1406 O O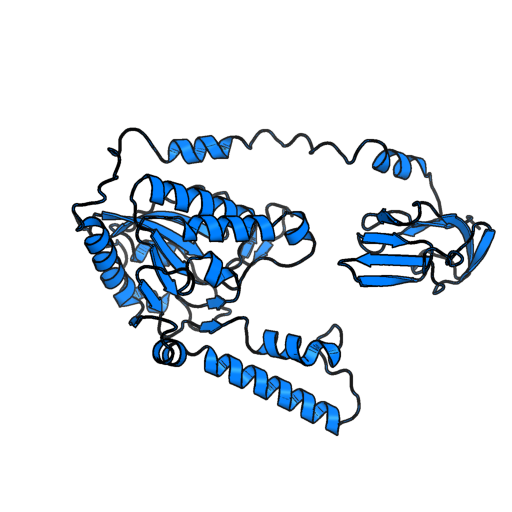 . GLY A 1 186 ? 12.122 -5.575 -15.049 1.00 90.00 186 GLY A O 1
ATOM 1407 N N . ARG A 1 187 ? 9.998 -6.064 -15.638 1.00 89.94 187 ARG A N 1
ATOM 1408 C CA . ARG A 1 187 ? 10.027 -5.336 -16.908 1.00 89.94 187 ARG A CA 1
ATOM 1409 C C . ARG A 1 187 ? 10.210 -3.837 -16.693 1.00 89.94 187 ARG A C 1
ATOM 1411 O O . ARG A 1 187 ? 11.002 -3.209 -17.392 1.00 89.94 187 ARG A O 1
ATOM 1418 N N . THR A 1 188 ? 9.529 -3.268 -15.706 1.00 89.19 188 THR A N 1
ATOM 1419 C CA . THR A 1 188 ? 9.656 -1.848 -15.340 1.00 89.19 188 THR A CA 1
ATOM 1420 C C . THR A 1 188 ? 11.092 -1.510 -14.933 1.00 89.19 188 THR A C 1
ATOM 1422 O O . THR A 1 188 ? 11.653 -0.513 -15.392 1.00 89.19 188 THR A O 1
ATOM 1425 N N . LEU A 1 189 ? 11.733 -2.376 -14.142 1.00 91.62 189 LEU A N 1
ATOM 1426 C CA . LEU A 1 189 ? 13.126 -2.195 -13.739 1.00 91.62 189 LEU A CA 1
ATOM 1427 C C . LEU A 1 189 ? 14.102 -2.389 -14.903 1.00 91.62 189 LEU A C 1
ATOM 1429 O O . LEU A 1 189 ? 15.096 -1.666 -14.989 1.00 91.62 189 LEU A O 1
ATOM 1433 N N . ALA A 1 190 ? 13.833 -3.335 -15.805 1.00 93.88 190 ALA A N 1
ATOM 1434 C CA . ALA A 1 190 ? 14.632 -3.533 -17.010 1.00 93.88 190 ALA A CA 1
ATOM 1435 C C . ALA A 1 190 ? 14.587 -2.289 -17.912 1.00 93.88 190 ALA A C 1
ATOM 1437 O O . ALA A 1 190 ? 15.639 -1.786 -18.306 1.00 93.88 190 ALA A O 1
ATOM 1438 N N . ILE A 1 191 ? 13.396 -1.733 -18.151 1.00 92.88 191 ILE A N 1
ATOM 1439 C CA . ILE A 1 191 ? 13.220 -0.474 -18.889 1.00 92.88 191 ILE A CA 1
ATOM 1440 C C . ILE A 1 191 ? 13.995 0.655 -18.205 1.00 92.88 191 ILE A C 1
ATOM 1442 O O . ILE A 1 191 ? 14.799 1.321 -18.852 1.00 92.88 191 ILE A O 1
ATOM 1446 N N . ALA A 1 192 ? 13.833 0.829 -16.891 1.00 90.81 192 ALA A N 1
ATOM 1447 C CA . ALA A 1 192 ? 14.538 1.872 -16.147 1.00 90.81 192 ALA A CA 1
ATOM 1448 C C . ALA A 1 192 ? 16.071 1.720 -16.222 1.00 90.81 192 ALA A C 1
ATOM 1450 O O . ALA A 1 192 ? 16.789 2.708 -16.366 1.00 90.81 192 ALA A O 1
ATOM 1451 N N . THR A 1 193 ? 16.577 0.484 -16.172 1.00 94.31 193 THR A N 1
ATOM 1452 C CA . THR A 1 193 ? 18.016 0.178 -16.251 1.00 94.31 193 THR A CA 1
ATOM 1453 C C . THR A 1 193 ? 18.597 0.518 -17.623 1.00 94.31 193 THR A C 1
ATOM 1455 O O . THR A 1 193 ? 19.715 1.026 -17.714 1.00 94.31 193 THR A O 1
ATOM 1458 N N . TYR A 1 194 ? 17.836 0.261 -18.688 1.00 95.38 194 TYR A N 1
ATOM 1459 C CA . TYR A 1 194 ? 18.258 0.467 -20.074 1.00 95.38 194 TYR A CA 1
ATOM 1460 C C . TYR A 1 194 ? 17.704 1.751 -20.700 1.00 95.38 194 TYR A C 1
ATOM 1462 O O . TYR A 1 194 ? 17.865 1.947 -21.898 1.00 95.38 194 TYR A O 1
ATOM 1470 N N . ASN A 1 195 ? 17.115 2.658 -19.916 1.00 92.88 195 ASN A N 1
ATOM 1471 C CA . ASN A 1 195 ? 16.366 3.813 -20.422 1.00 92.88 195 ASN A CA 1
ATOM 1472 C C . ASN A 1 195 ? 17.147 4.675 -21.433 1.00 92.88 195 ASN A C 1
ATOM 1474 O O . ASN A 1 195 ? 16.588 5.159 -22.403 1.00 92.88 195 ASN A O 1
ATOM 1478 N N . THR A 1 196 ? 18.464 4.825 -21.262 1.00 94.50 196 THR A N 1
ATOM 1479 C CA . THR A 1 196 ? 19.325 5.594 -22.187 1.00 94.50 196 THR A CA 1
ATOM 1480 C C . THR A 1 196 ? 19.523 4.939 -23.558 1.00 94.50 196 THR A C 1
ATOM 1482 O O . THR A 1 196 ? 20.070 5.562 -24.467 1.00 94.50 196 THR A O 1
ATOM 1485 N N . LYS A 1 197 ? 19.129 3.671 -23.699 1.00 93.62 197 LYS A N 1
ATOM 1486 C CA . LYS A 1 197 ? 19.192 2.860 -24.920 1.00 93.62 197 LYS A CA 1
ATOM 1487 C C . LYS A 1 197 ? 17.821 2.675 -25.575 1.00 93.62 197 LYS A C 1
ATOM 1489 O O . LYS A 1 197 ? 17.747 2.028 -26.624 1.00 93.62 197 LYS A O 1
ATOM 1494 N N . LEU A 1 198 ? 16.771 3.219 -24.964 1.00 91.81 198 LEU A N 1
ATOM 1495 C CA . LEU A 1 198 ? 15.392 3.127 -25.420 1.00 91.81 198 LEU A CA 1
ATOM 1496 C C . LEU A 1 198 ? 14.895 4.496 -25.904 1.00 91.81 198 LEU A C 1
ATOM 1498 O O . LEU A 1 198 ? 15.419 5.530 -25.489 1.00 91.81 198 LEU A O 1
ATOM 1502 N N . ASP A 1 199 ? 13.934 4.490 -26.821 1.00 89.81 199 ASP A N 1
ATOM 1503 C CA . ASP A 1 199 ? 13.158 5.672 -27.192 1.00 89.81 199 ASP A CA 1
ATOM 1504 C C . ASP A 1 199 ? 11.956 5.862 -26.250 1.00 89.81 199 ASP A C 1
ATOM 1506 O O . ASP A 1 199 ? 11.760 5.110 -25.290 1.00 89.81 199 ASP A O 1
ATOM 1510 N N . ASP A 1 200 ? 11.149 6.883 -26.534 1.00 86.38 200 ASP A N 1
ATOM 1511 C CA . ASP A 1 200 ? 9.962 7.232 -25.750 1.00 86.38 200 ASP A CA 1
ATOM 1512 C C . ASP A 1 200 ? 8.867 6.144 -25.793 1.00 86.38 200 ASP A C 1
ATOM 1514 O O . ASP A 1 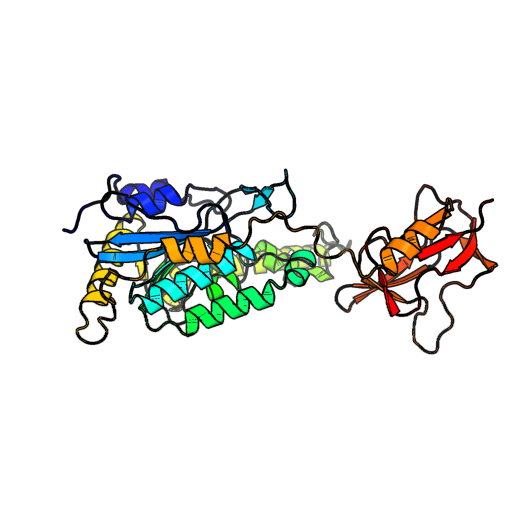200 ? 8.015 6.097 -24.905 1.00 86.38 200 ASP A O 1
ATOM 1518 N N . ASP A 1 201 ? 8.915 5.234 -26.775 1.00 86.00 201 ASP A N 1
ATOM 1519 C CA . ASP A 1 201 ? 8.024 4.072 -26.895 1.00 86.00 201 ASP A CA 1
ATOM 1520 C C . ASP A 1 201 ? 8.609 2.813 -26.216 1.00 86.00 201 ASP A C 1
ATOM 1522 O O . ASP A 1 201 ? 8.077 1.704 -26.349 1.00 86.00 201 ASP A O 1
ATOM 1526 N N . PHE A 1 202 ? 9.703 2.974 -25.463 1.00 87.38 202 PHE A N 1
ATOM 1527 C CA . PHE A 1 202 ? 10.471 1.905 -24.821 1.00 87.38 202 PHE A CA 1
ATOM 1528 C C . PHE A 1 202 ? 11.057 0.881 -25.806 1.00 87.38 202 PHE A C 1
ATOM 1530 O O . PHE A 1 202 ? 11.332 -0.265 -25.428 1.00 87.38 202 PHE A O 1
ATOM 1537 N N . ALA A 1 203 ? 11.265 1.273 -27.064 1.00 90.56 203 ALA A N 1
ATOM 1538 C CA . ALA A 1 203 ? 11.905 0.455 -28.081 1.00 90.56 203 ALA A CA 1
ATOM 1539 C C . ALA A 1 203 ? 13.402 0.772 -28.183 1.0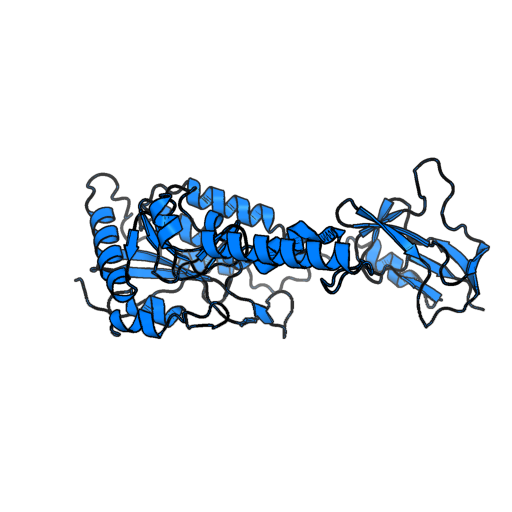0 90.56 203 ALA A C 1
ATOM 1541 O O . ALA A 1 203 ? 13.864 1.881 -27.940 1.00 90.56 203 ALA A O 1
ATOM 1542 N N . ILE A 1 204 ? 14.200 -0.234 -28.540 1.00 92.31 204 ILE A N 1
ATOM 1543 C CA . ILE A 1 204 ? 15.655 -0.088 -28.636 1.00 92.31 204 ILE A CA 1
ATOM 1544 C C . ILE A 1 204 ? 16.017 0.835 -29.806 1.00 92.31 204 ILE A C 1
ATOM 1546 O O . ILE A 1 204 ? 15.667 0.547 -30.955 1.00 92.31 204 ILE A O 1
ATOM 1550 N N . VAL A 1 205 ? 16.777 1.897 -29.516 1.00 93.69 205 VAL A N 1
ATOM 1551 C CA . VAL A 1 205 ? 17.120 2.961 -30.482 1.00 93.69 205 VAL A CA 1
ATOM 1552 C C . VAL A 1 205 ? 18.153 2.499 -31.510 1.00 93.69 205 VAL A C 1
ATOM 1554 O O . VAL A 1 205 ? 18.095 2.880 -32.684 1.00 93.69 205 VAL A O 1
ATOM 1557 N N . THR A 1 206 ? 19.119 1.677 -31.084 1.00 92.38 206 THR A N 1
ATOM 1558 C CA . THR A 1 206 ? 20.221 1.253 -31.957 1.00 92.38 206 THR A CA 1
ATOM 1559 C C . THR A 1 206 ? 19.721 0.401 -33.126 1.00 92.38 206 THR A C 1
ATOM 1561 O O . THR A 1 206 ? 18.829 -0.443 -32.991 1.00 92.38 206 THR A O 1
ATOM 1564 N N . GLN A 1 207 ? 20.290 0.652 -34.303 1.00 91.88 207 GLN A N 1
ATOM 1565 C CA . GLN A 1 207 ? 20.007 -0.096 -35.532 1.00 91.88 207 GLN A CA 1
ATOM 1566 C C . GLN A 1 207 ? 21.060 -1.175 -35.797 1.00 91.88 207 GLN A C 1
ATOM 1568 O O . GLN A 1 207 ? 20.883 -1.979 -36.709 1.00 91.88 207 GLN A O 1
ATOM 1573 N N . ASP A 1 208 ? 22.140 -1.194 -35.012 1.00 95.75 208 ASP A N 1
ATOM 1574 C CA . ASP A 1 208 ? 23.133 -2.257 -35.074 1.00 95.75 208 ASP A CA 1
ATOM 1575 C C . ASP A 1 208 ? 22.530 -3.568 -34.531 1.00 95.75 208 ASP A C 1
ATOM 1577 O O . ASP A 1 208 ? 22.101 -3.602 -33.371 1.00 95.75 208 ASP A O 1
ATOM 1581 N N . PRO A 1 209 ? 22.462 -4.648 -35.336 1.00 94.62 209 PRO A N 1
ATOM 1582 C CA . PRO A 1 209 ? 21.865 -5.907 -34.902 1.00 94.62 209 PRO A CA 1
ATOM 1583 C C . PRO A 1 209 ? 22.574 -6.552 -33.707 1.00 94.62 209 PRO A C 1
ATOM 1585 O O . PRO A 1 209 ? 21.904 -7.176 -32.884 1.00 94.62 209 PRO A O 1
ATOM 1588 N N . GLU A 1 210 ? 23.901 -6.414 -33.602 1.00 95.50 210 GLU A N 1
ATOM 1589 C CA . GLU A 1 210 ? 24.670 -7.001 -32.497 1.00 95.50 210 GLU A CA 1
ATOM 1590 C C . GLU A 1 210 ? 24.398 -6.257 -31.184 1.00 95.50 210 GLU A C 1
ATOM 1592 O O . GLU A 1 210 ? 24.010 -6.882 -30.194 1.00 95.50 210 GLU A O 1
ATOM 1597 N N . GLU A 1 211 ? 24.508 -4.923 -31.180 1.00 94.44 211 GLU A N 1
ATOM 1598 C CA . GLU A 1 211 ? 24.184 -4.115 -29.996 1.00 94.44 211 GLU A CA 1
ATOM 1599 C C . GLU A 1 211 ? 22.718 -4.292 -29.563 1.00 94.44 211 GLU A C 1
ATOM 1601 O O . GLU A 1 211 ? 22.438 -4.426 -28.369 1.00 94.44 211 GLU A O 1
ATOM 1606 N N . ARG A 1 212 ? 21.777 -4.347 -30.516 1.00 95.25 212 ARG A N 1
ATOM 1607 C CA . ARG A 1 212 ? 20.357 -4.595 -30.223 1.00 95.25 212 ARG A CA 1
ATOM 1608 C C . ARG A 1 212 ? 20.154 -5.930 -29.509 1.00 95.25 212 ARG A C 1
ATOM 1610 O O . ARG A 1 212 ? 19.487 -5.955 -28.478 1.00 95.25 212 ARG A O 1
ATOM 1617 N N . ALA A 1 213 ? 20.734 -7.013 -30.025 1.00 95.69 213 ALA A N 1
ATOM 1618 C CA . ALA A 1 213 ? 20.591 -8.340 -29.432 1.00 95.69 213 ALA A CA 1
ATOM 1619 C C . ALA A 1 213 ? 21.160 -8.402 -28.002 1.00 95.69 213 ALA A C 1
ATOM 1621 O O . ALA A 1 213 ? 20.564 -9.032 -27.126 1.00 95.69 213 ALA A O 1
ATOM 1622 N N . GLU A 1 214 ? 22.278 -7.718 -27.742 1.00 96.50 214 GLU A N 1
ATOM 1623 C CA . GLU A 1 214 ? 22.858 -7.635 -26.397 1.00 96.50 214 GLU A CA 1
ATOM 1624 C C . GLU A 1 214 ? 21.976 -6.832 -25.425 1.00 96.50 214 GLU A C 1
ATOM 1626 O O . GLU A 1 214 ? 21.817 -7.238 -24.271 1.00 96.50 214 GLU A O 1
ATOM 1631 N N . ILE A 1 215 ? 21.350 -5.736 -25.874 1.00 95.62 215 ILE A N 1
ATOM 1632 C CA . ILE A 1 215 ? 20.398 -4.969 -25.051 1.00 95.62 215 ILE A CA 1
ATOM 1633 C C . ILE A 1 215 ? 19.149 -5.803 -24.748 1.00 95.62 215 ILE A C 1
ATOM 1635 O O . ILE A 1 215 ? 18.752 -5.884 -23.586 1.00 95.62 215 ILE A O 1
ATOM 1639 N N . GLU A 1 216 ? 18.557 -6.458 -25.752 1.00 95.88 216 GLU A N 1
ATOM 1640 C CA . GLU A 1 216 ? 17.380 -7.324 -25.566 1.00 95.88 216 GLU A CA 1
ATOM 1641 C C . GLU A 1 216 ? 17.668 -8.431 -24.554 1.00 95.88 216 GLU A C 1
ATOM 1643 O O . GLU A 1 216 ? 16.912 -8.635 -23.601 1.00 95.88 216 GLU A O 1
ATOM 1648 N N . LYS A 1 217 ? 18.803 -9.114 -24.720 1.00 96.94 217 LYS A N 1
ATOM 1649 C CA . LYS A 1 217 ? 19.252 -10.147 -23.790 1.00 96.94 217 LYS A CA 1
ATOM 1650 C C . LYS A 1 217 ? 19.459 -9.586 -22.385 1.00 96.94 217 LYS A C 1
ATOM 1652 O O . LYS A 1 217 ? 18.992 -10.188 -21.423 1.00 96.94 217 LYS A O 1
ATOM 1657 N N . GLY A 1 218 ? 20.111 -8.431 -22.266 1.00 97.00 218 GLY A N 1
ATOM 1658 C CA . GLY A 1 218 ? 20.336 -7.766 -20.987 1.00 97.00 218 GLY A CA 1
ATOM 1659 C C . GLY A 1 218 ? 19.038 -7.394 -20.267 1.00 97.00 218 GLY A C 1
ATOM 1660 O O . GLY A 1 218 ? 18.904 -7.651 -19.071 1.00 97.00 218 GLY A O 1
ATOM 1661 N N . MET A 1 219 ? 18.050 -6.861 -20.991 1.00 96.75 219 MET A N 1
ATOM 1662 C CA . MET A 1 219 ? 16.725 -6.563 -20.440 1.00 96.75 219 MET A CA 1
ATOM 1663 C C . MET A 1 219 ? 16.010 -7.832 -19.963 1.00 96.75 219 MET A C 1
ATOM 1665 O O . MET A 1 219 ? 15.513 -7.852 -18.837 1.00 96.75 219 MET A O 1
ATOM 1669 N N . ILE A 1 220 ? 16.024 -8.904 -20.764 1.00 96.88 220 ILE A N 1
ATOM 1670 C CA . ILE A 1 220 ? 15.444 -10.208 -20.395 1.00 96.88 220 ILE A CA 1
ATOM 1671 C C . ILE A 1 220 ? 16.133 -10.787 -19.153 1.00 96.88 220 ILE A C 1
ATOM 1673 O O . ILE A 1 220 ? 15.469 -11.350 -18.281 1.00 96.88 220 ILE A O 1
ATOM 1677 N N . ASP A 1 221 ? 17.457 -10.668 -19.058 1.00 97.06 221 ASP A N 1
ATOM 1678 C CA . ASP A 1 221 ? 18.223 -11.182 -17.924 1.00 97.06 221 ASP A CA 1
ATOM 1679 C C . ASP A 1 221 ? 17.946 -10.378 -16.641 1.00 97.06 221 ASP A C 1
ATOM 1681 O O . ASP A 1 221 ? 17.808 -10.975 -15.569 1.00 97.06 221 ASP A O 1
ATOM 1685 N N . VAL A 1 222 ? 17.801 -9.048 -16.737 1.00 95.75 222 VAL A N 1
ATOM 1686 C CA . VAL A 1 222 ? 17.374 -8.202 -15.607 1.00 95.75 222 VAL A CA 1
ATOM 1687 C C . VAL A 1 222 ? 15.962 -8.566 -15.166 1.00 95.75 222 VAL A C 1
ATOM 1689 O O . VAL A 1 222 ? 15.761 -8.821 -13.980 1.00 95.75 222 VAL A O 1
ATOM 1692 N N . GLU A 1 223 ? 15.008 -8.633 -16.095 1.00 95.06 223 GLU A N 1
ATOM 1693 C CA . GLU A 1 223 ? 13.620 -8.996 -15.799 1.00 95.06 223 GLU A CA 1
ATOM 1694 C C . GLU A 1 223 ? 13.560 -10.362 -15.108 1.00 95.06 223 GLU A C 1
ATOM 1696 O O . GLU A 1 223 ? 13.064 -10.457 -13.986 1.00 95.06 223 GLU A O 1
ATOM 1701 N N . ARG A 1 224 ? 14.186 -11.393 -15.694 1.00 95.44 224 ARG A N 1
ATOM 1702 C CA . ARG A 1 224 ? 14.222 -12.749 -15.125 1.00 95.44 224 ARG A CA 1
ATOM 1703 C C . ARG A 1 224 ? 14.823 -12.782 -13.722 1.00 95.44 224 ARG A C 1
ATOM 1705 O O . ARG A 1 224 ? 14.302 -13.489 -12.862 1.00 95.44 224 ARG A O 1
ATOM 1712 N N . ARG A 1 225 ? 15.932 -12.069 -13.490 1.00 94.88 225 ARG A N 1
ATOM 1713 C CA . ARG A 1 225 ? 16.563 -12.015 -12.163 1.00 94.88 225 ARG A CA 1
ATOM 1714 C C . ARG A 1 225 ? 15.593 -11.434 -11.140 1.00 94.88 225 ARG A C 1
ATOM 1716 O O . ARG A 1 225 ? 15.366 -12.042 -10.103 1.00 94.88 225 ARG A O 1
ATOM 1723 N N . ILE A 1 226 ? 15.009 -10.286 -11.464 1.00 93.62 226 ILE A N 1
ATOM 1724 C CA . ILE A 1 226 ? 14.140 -9.539 -10.555 1.00 93.62 226 ILE A CA 1
ATOM 1725 C C . ILE A 1 226 ? 12.838 -10.298 -10.286 1.00 93.62 226 ILE A C 1
ATOM 1727 O O . ILE A 1 226 ? 12.389 -10.348 -9.146 1.00 93.62 226 ILE A O 1
ATOM 1731 N N . GLU A 1 227 ? 12.258 -10.946 -11.296 1.00 91.94 227 GLU A N 1
ATOM 1732 C CA . GLU A 1 227 ? 11.110 -11.832 -11.098 1.00 91.94 227 GLU A CA 1
ATOM 1733 C C . GLU A 1 227 ? 11.433 -13.042 -10.214 1.00 91.94 227 GLU A C 1
ATOM 1735 O O . GLU A 1 227 ? 10.576 -13.477 -9.446 1.00 91.94 227 GLU A O 1
ATOM 1740 N N . GLY A 1 228 ? 12.653 -13.578 -10.306 1.00 93.31 228 GLY A N 1
ATOM 1741 C CA . GLY A 1 228 ? 13.125 -14.645 -9.425 1.00 93.31 228 GLY A CA 1
ATOM 1742 C C . GLY A 1 228 ? 13.301 -14.182 -7.978 1.00 93.31 228 GLY A C 1
ATOM 1743 O O . GLY A 1 228 ? 12.925 -14.904 -7.057 1.00 93.31 228 GLY A O 1
ATOM 1744 N N . ASP A 1 229 ? 13.816 -12.968 -7.775 1.00 92.12 229 ASP A N 1
ATOM 1745 C CA . ASP A 1 229 ? 14.001 -12.374 -6.444 1.00 92.12 229 ASP A CA 1
ATOM 1746 C C . ASP A 1 229 ? 12.659 -12.038 -5.761 1.00 92.12 229 ASP A C 1
ATOM 1748 O O . ASP A 1 229 ? 12.582 -11.992 -4.537 1.00 92.12 229 ASP A O 1
ATOM 1752 N N . MET A 1 230 ? 11.585 -11.846 -6.538 1.00 93.50 230 MET A N 1
ATOM 1753 C CA . MET A 1 230 ? 10.230 -11.591 -6.029 1.00 93.50 230 MET A CA 1
ATOM 1754 C C . MET A 1 230 ? 9.546 -12.809 -5.399 1.00 93.50 230 MET A C 1
ATOM 1756 O O . MET A 1 230 ? 8.472 -12.647 -4.817 1.00 93.50 230 MET A O 1
ATOM 1760 N N . ASP A 1 231 ? 10.090 -14.015 -5.565 1.00 94.12 231 ASP A N 1
ATOM 1761 C CA . ASP A 1 231 ? 9.474 -15.247 -5.075 1.00 94.12 231 ASP A CA 1
ATOM 1762 C C . ASP A 1 231 ? 9.338 -15.215 -3.532 1.00 94.12 231 ASP A C 1
ATOM 1764 O O . ASP A 1 231 ? 10.330 -14.991 -2.829 1.00 94.12 231 ASP A O 1
ATOM 1768 N N . PRO A 1 232 ? 8.140 -15.465 -2.965 1.00 95.00 232 PRO A N 1
ATOM 1769 C CA . PRO A 1 232 ? 7.927 -15.378 -1.520 1.00 95.00 232 PRO A CA 1
ATOM 1770 C C . PRO A 1 232 ? 8.775 -16.388 -0.732 1.00 95.00 232 PRO A C 1
ATOM 1772 O O . PRO A 1 232 ? 9.164 -16.110 0.401 1.00 95.00 232 PRO A O 1
ATOM 1775 N N . TYR A 1 233 ? 9.132 -17.532 -1.323 1.00 96.50 233 TYR A N 1
ATOM 1776 C CA . TYR A 1 233 ? 10.033 -18.513 -0.712 1.00 96.50 233 TYR A CA 1
ATOM 1777 C C . TYR A 1 233 ? 11.487 -18.035 -0.700 1.00 96.50 233 TYR A C 1
ATOM 1779 O O . TYR A 1 233 ? 12.237 -18.369 0.223 1.00 96.50 233 TYR A O 1
ATOM 1787 N N . VAL A 1 234 ? 11.890 -17.239 -1.695 1.00 95.88 234 VAL A N 1
ATOM 1788 C CA . VAL A 1 234 ? 13.191 -16.557 -1.687 1.00 95.88 234 VAL A CA 1
ATOM 1789 C C . VAL A 1 234 ? 13.197 -15.478 -0.605 1.00 95.88 234 VAL A C 1
ATOM 1791 O O . VAL A 1 234 ? 14.124 -15.469 0.206 1.00 95.88 234 VAL A O 1
ATOM 1794 N N . ALA A 1 235 ? 12.139 -14.667 -0.517 1.00 94.19 235 ALA A N 1
ATOM 1795 C CA . ALA A 1 235 ? 11.984 -13.655 0.529 1.00 94.19 235 ALA A CA 1
ATOM 1796 C C . ALA A 1 235 ? 12.032 -14.276 1.940 1.00 94.19 235 ALA A C 1
ATOM 1798 O O . ALA A 1 235 ? 12.811 -13.841 2.787 1.00 94.19 235 ALA A O 1
ATOM 1799 N N . ALA A 1 236 ? 11.294 -15.363 2.189 1.00 95.81 236 ALA A N 1
ATOM 1800 C CA . ALA A 1 236 ? 11.321 -16.063 3.478 1.00 95.81 236 ALA A CA 1
ATOM 1801 C C . ALA A 1 236 ? 12.714 -16.624 3.806 1.00 95.81 236 ALA A C 1
ATOM 1803 O O . ALA A 1 236 ? 13.204 -16.493 4.927 1.00 95.81 236 ALA A O 1
ATOM 1804 N N . ARG A 1 237 ? 13.412 -17.194 2.813 1.00 96.69 237 ARG A N 1
ATOM 1805 C CA . ARG A 1 237 ? 14.794 -17.673 2.982 1.00 96.69 237 ARG A CA 1
ATOM 1806 C C . ARG A 1 237 ? 15.770 -16.545 3.337 1.00 96.69 237 ARG A C 1
ATOM 1808 O O . ARG A 1 237 ? 16.770 -16.807 4.006 1.00 96.69 237 ARG A O 1
ATOM 1815 N N . GLN A 1 238 ? 15.511 -15.330 2.863 1.00 94.88 238 GLN A N 1
ATOM 1816 C CA . GLN A 1 238 ? 16.313 -14.138 3.143 1.00 94.88 238 GLN A CA 1
ATOM 1817 C C . GLN A 1 238 ? 15.909 -13.433 4.444 1.00 94.88 238 GLN A C 1
ATOM 1819 O O . GLN A 1 238 ? 16.600 -12.505 4.852 1.00 94.88 238 GLN A O 1
ATOM 1824 N N . MET A 1 239 ? 14.873 -13.929 5.135 1.00 94.50 239 MET A N 1
ATOM 1825 C CA . MET A 1 239 ? 14.263 -13.302 6.315 1.00 94.50 239 MET A CA 1
ATOM 1826 C C . MET A 1 239 ? 13.612 -11.947 6.004 1.00 94.50 239 MET A C 1
ATOM 1828 O O . MET A 1 239 ? 13.500 -11.095 6.878 1.00 94.50 239 MET A O 1
ATOM 1832 N N . ASP A 1 240 ? 13.152 -11.766 4.766 1.00 93.94 240 ASP A N 1
ATOM 1833 C CA . ASP A 1 240 ? 12.384 -10.595 4.336 1.00 93.94 240 ASP A CA 1
ATOM 1834 C C . ASP A 1 240 ? 10.880 -10.727 4.652 1.00 93.94 240 ASP A C 1
ATOM 1836 O O . ASP A 1 240 ? 10.114 -9.781 4.495 1.00 93.94 240 ASP A O 1
ATOM 1840 N N . THR A 1 241 ? 10.440 -11.895 5.116 1.00 95.44 241 THR A N 1
ATOM 1841 C CA . THR A 1 241 ? 9.116 -12.167 5.693 1.00 95.44 241 THR A CA 1
ATOM 1842 C C . THR A 1 241 ? 9.289 -13.239 6.764 1.00 95.44 241 THR A C 1
ATOM 1844 O O . THR A 1 241 ? 10.112 -14.141 6.596 1.00 95.44 241 THR A O 1
ATOM 1847 N N . ASP A 1 242 ? 8.525 -13.157 7.853 1.00 96.75 242 ASP A N 1
ATOM 1848 C CA . ASP A 1 242 ? 8.672 -14.086 8.977 1.00 96.75 242 ASP A CA 1
ATOM 1849 C C . ASP A 1 242 ? 8.097 -15.473 8.669 1.00 96.75 242 ASP A C 1
ATOM 1851 O O . ASP A 1 242 ? 8.642 -16.483 9.107 1.00 96.75 242 ASP A O 1
ATOM 1855 N N . GLU A 1 243 ? 6.991 -15.535 7.922 1.00 96.94 243 GLU A N 1
ATOM 1856 C CA . GLU A 1 243 ? 6.311 -16.792 7.608 1.00 96.94 243 GLU A CA 1
ATOM 1857 C C . GLU A 1 243 ? 5.484 -16.681 6.321 1.00 96.94 243 GLU A C 1
ATOM 1859 O O . GLU A 1 243 ? 4.886 -15.635 6.034 1.00 96.94 243 GLU A O 1
ATOM 1864 N N . ILE A 1 244 ? 5.399 -17.789 5.579 1.00 98.00 244 ILE A N 1
ATOM 1865 C CA . ILE A 1 244 ? 4.475 -17.932 4.448 1.00 98.00 244 ILE A CA 1
ATOM 1866 C C . ILE A 1 244 ? 3.241 -18.692 4.930 1.00 98.00 244 ILE A C 1
ATOM 1868 O O . ILE A 1 244 ? 3.340 -19.837 5.367 1.00 98.00 244 ILE A O 1
ATOM 1872 N N . VAL A 1 245 ? 2.066 -18.080 4.811 1.00 97.62 245 VAL A N 1
ATOM 1873 C CA . VAL A 1 245 ? 0.797 -18.642 5.295 1.00 97.62 245 VAL A CA 1
ATOM 1874 C C . VAL A 1 245 ? -0.196 -18.813 4.159 1.00 97.62 245 VAL A C 1
ATOM 1876 O O . VAL A 1 245 ? -0.316 -17.956 3.281 1.00 97.62 245 VAL A O 1
ATOM 1879 N N . ALA A 1 246 ? -0.951 -19.910 4.164 1.00 97.31 246 ALA A N 1
ATOM 1880 C CA . ALA A 1 246 ? -2.025 -20.077 3.194 1.00 97.31 246 ALA A CA 1
ATOM 1881 C C . ALA A 1 246 ? -3.142 -19.050 3.448 1.00 97.31 246 ALA A C 1
ATOM 1883 O O . ALA A 1 246 ? -3.389 -18.641 4.580 1.00 97.31 246 ALA A O 1
ATOM 1884 N N . PHE A 1 247 ? -3.881 -18.668 2.402 1.00 97.38 247 PHE A N 1
ATOM 1885 C CA . PHE A 1 247 ? -4.964 -17.682 2.522 1.00 97.38 247 PHE A CA 1
ATOM 1886 C C . PHE A 1 247 ? -5.998 -18.034 3.603 1.00 97.38 247 PHE A C 1
ATOM 1888 O O . PHE A 1 247 ? -6.407 -17.160 4.362 1.00 97.38 247 PHE A O 1
ATOM 1895 N N . GLY A 1 248 ? -6.379 -19.311 3.708 1.00 96.25 248 GLY A N 1
ATOM 1896 C CA . GLY A 1 248 ? -7.323 -19.785 4.726 1.00 96.25 248 GLY A CA 1
ATOM 1897 C C . GLY A 1 248 ? -6.775 -19.771 6.158 1.00 96.25 248 GLY A C 1
ATOM 1898 O O . GLY A 1 248 ? -7.551 -19.883 7.094 1.00 96.25 248 GLY A O 1
ATOM 1899 N N . GLU A 1 249 ? -5.465 -19.608 6.349 1.00 96.88 249 GLU A N 1
ATOM 1900 C CA . GLU A 1 249 ? -4.830 -19.561 7.674 1.00 96.88 249 GLU A CA 1
ATOM 1901 C C . GLU A 1 249 ? -4.702 -18.123 8.198 1.00 96.88 249 GLU A C 1
ATOM 1903 O O . GLU A 1 249 ? -4.495 -17.916 9.394 1.00 96.88 249 GLU A O 1
ATOM 1908 N N . ILE A 1 250 ? -4.844 -17.110 7.329 1.00 98.06 250 ILE A N 1
ATOM 1909 C CA . ILE A 1 250 ? -4.618 -15.697 7.675 1.00 98.06 250 ILE A CA 1
ATOM 1910 C C . ILE A 1 250 ? -5.453 -15.289 8.891 1.00 98.06 250 ILE A C 1
ATOM 1912 O O . ILE A 1 250 ? -4.927 -14.686 9.827 1.00 98.06 250 ILE A O 1
ATOM 1916 N N . ARG A 1 251 ? -6.748 -15.630 8.916 1.00 97.50 251 ARG A N 1
ATOM 1917 C CA . ARG A 1 251 ? -7.630 -15.239 10.022 1.00 97.50 251 ARG A CA 1
ATOM 1918 C C . ARG A 1 251 ? -7.207 -15.867 11.346 1.00 97.50 251 ARG A C 1
ATOM 1920 O O . ARG A 1 251 ? -7.239 -15.175 12.365 1.00 97.50 251 ARG A O 1
ATOM 1927 N N . GLU A 1 252 ? -6.848 -17.147 11.350 1.00 96.38 252 GLU A N 1
ATOM 1928 C CA . GLU A 1 252 ? -6.390 -17.841 12.557 1.00 96.38 252 GLU A CA 1
ATOM 1929 C C . GLU A 1 252 ? -5.143 -17.153 13.124 1.00 96.38 252 GLU A C 1
ATOM 1931 O O . GLU A 1 252 ? -5.121 -16.782 14.301 1.00 96.38 252 GLU A O 1
ATOM 1936 N N . ARG A 1 253 ? -4.152 -16.886 12.263 1.00 97.75 253 ARG A N 1
ATOM 1937 C CA . ARG A 1 253 ? -2.910 -16.195 12.638 1.00 97.75 253 ARG A CA 1
ATOM 1938 C C . ARG A 1 253 ? -3.193 -14.803 13.195 1.00 97.75 253 ARG A C 1
ATOM 1940 O O . ARG A 1 253 ? -2.748 -14.486 14.294 1.00 97.75 253 ARG A O 1
ATOM 1947 N N . LEU A 1 254 ? -3.983 -13.997 12.486 1.00 97.75 254 LEU A N 1
ATOM 1948 C CA . LEU A 1 254 ? -4.340 -12.649 12.934 1.00 97.75 254 LEU A CA 1
ATOM 1949 C C . LEU A 1 254 ? -5.140 -12.665 14.242 1.00 97.75 254 LEU A C 1
ATOM 1951 O O . LEU A 1 254 ? -4.912 -11.817 15.098 1.00 97.75 254 LEU A O 1
ATOM 1955 N N . SER A 1 255 ? -6.041 -13.632 14.436 1.00 96.88 255 SER A N 1
ATOM 1956 C CA . SER A 1 255 ? -6.806 -13.756 15.685 1.00 96.88 255 SER A CA 1
ATOM 1957 C C . SER A 1 255 ? -5.887 -14.034 16.873 1.00 96.88 255 SER A C 1
ATOM 1959 O O . SER A 1 255 ? -6.026 -13.381 17.906 1.00 96.88 255 SER A O 1
ATOM 1961 N N . ALA A 1 256 ? -4.911 -14.932 16.707 1.00 96.31 256 ALA A N 1
ATOM 1962 C CA . ALA A 1 256 ? -3.909 -15.208 17.732 1.00 96.31 256 ALA A CA 1
ATOM 1963 C C . ALA A 1 256 ? -3.047 -13.970 18.039 1.00 96.31 256 ALA A C 1
ATOM 1965 O O . ALA A 1 256 ? -2.835 -13.642 19.203 1.00 96.31 256 ALA A O 1
ATOM 1966 N N . LEU A 1 257 ? -2.602 -13.237 17.014 1.00 95.25 257 LEU A N 1
ATOM 1967 C CA . LEU A 1 257 ? -1.791 -12.021 17.179 1.00 95.25 257 LEU A CA 1
ATOM 1968 C C . LEU A 1 257 ? -2.552 -10.894 17.889 1.00 95.25 257 LEU A C 1
ATOM 1970 O O . LEU A 1 257 ? -2.016 -10.227 18.781 1.00 95.25 257 LEU A O 1
ATOM 1974 N N . VAL A 1 258 ? -3.824 -10.703 17.538 1.00 94.56 258 VAL A N 1
ATOM 1975 C CA . VAL A 1 258 ? -4.700 -9.745 18.222 1.00 94.56 258 VAL A CA 1
ATOM 1976 C C . VAL A 1 258 ? -4.910 -10.171 19.676 1.00 94.56 258 VAL A C 1
ATOM 1978 O O . VAL A 1 258 ? -4.780 -9.340 20.571 1.00 94.56 258 VAL A O 1
ATOM 1981 N N . GLU A 1 259 ? -5.165 -11.451 19.950 1.00 93.25 259 GLU A N 1
ATOM 1982 C CA . GLU A 1 259 ? -5.290 -11.956 21.323 1.00 93.25 259 GLU A CA 1
ATOM 1983 C C . GLU A 1 259 ? -4.019 -11.707 22.150 1.00 93.25 259 GLU A C 1
ATOM 1985 O O . GLU A 1 259 ? -4.103 -11.148 23.248 1.00 93.25 259 GLU A O 1
ATOM 1990 N N . MET A 1 260 ? -2.842 -12.013 21.593 1.00 91.94 260 MET A N 1
ATOM 1991 C CA . MET A 1 260 ? -1.543 -11.747 22.225 1.00 91.94 260 MET A CA 1
ATOM 1992 C C . MET A 1 260 ? -1.347 -10.256 22.532 1.00 91.94 260 MET A C 1
ATOM 1994 O O . MET A 1 260 ? -0.874 -9.908 23.617 1.00 91.94 260 MET A O 1
ATOM 1998 N N . SER A 1 261 ? -1.780 -9.369 21.628 1.00 91.06 261 SER A N 1
ATOM 1999 C CA . SER A 1 261 ? -1.713 -7.909 21.821 1.00 91.06 261 SER A CA 1
ATOM 2000 C C . SER A 1 261 ? -2.499 -7.443 23.048 1.00 91.06 261 SER A C 1
ATOM 2002 O O . SER A 1 261 ? -2.095 -6.505 23.735 1.00 91.06 261 SER A O 1
ATOM 2004 N N . TYR A 1 262 ? -3.612 -8.113 23.358 1.00 87.12 262 TYR A N 1
ATOM 2005 C CA . TYR A 1 262 ? -4.460 -7.800 24.512 1.00 87.12 262 TYR A CA 1
ATOM 2006 C C . TYR A 1 262 ? -4.099 -8.579 25.786 1.00 87.12 262 TYR A C 1
ATOM 2008 O O . TYR A 1 262 ? -4.658 -8.290 26.850 1.00 87.12 262 TYR A O 1
ATOM 2016 N N . GLN A 1 263 ? -3.178 -9.542 25.710 1.00 83.94 263 GLN A N 1
ATOM 2017 C CA . GLN A 1 263 ? -2.769 -10.371 26.845 1.00 83.94 263 GLN A CA 1
ATOM 2018 C C . GLN A 1 263 ? -1.802 -9.642 27.795 1.00 83.94 263 GLN A C 1
ATOM 2020 O O . GLN A 1 263 ? -1.761 -9.945 28.991 1.00 83.94 263 GLN A O 1
ATOM 2025 N N . ALA A 1 264 ? -1.047 -8.657 27.299 1.00 66.31 264 ALA A N 1
ATOM 2026 C CA . ALA A 1 264 ? -0.102 -7.900 28.113 1.00 66.31 264 ALA A CA 1
ATOM 2027 C C . ALA A 1 264 ? -0.821 -7.002 29.142 1.00 66.31 264 ALA A C 1
ATOM 2029 O O . ALA A 1 264 ? -1.573 -6.086 28.812 1.00 66.31 264 ALA A O 1
ATOM 2030 N N . THR A 1 265 ? -0.526 -7.210 30.427 1.00 50.41 265 THR A N 1
ATOM 2031 C CA . THR A 1 265 ? -1.089 -6.468 31.570 1.00 50.41 265 THR A CA 1
ATOM 2032 C C . THR A 1 265 ? -0.595 -5.015 31.705 1.00 50.41 265 THR A C 1
ATOM 2034 O O . THR A 1 265 ? -1.056 -4.309 32.599 1.00 50.41 265 THR A O 1
ATOM 2037 N N . GLY A 1 266 ? 0.308 -4.542 30.833 1.00 46.84 266 GLY A N 1
ATOM 2038 C CA . GLY A 1 266 ? 1.032 -3.268 30.994 1.00 46.84 266 GLY A CA 1
ATOM 2039 C C . GLY A 1 266 ? 0.557 -2.067 30.162 1.00 46.84 266 GLY A C 1
ATOM 2040 O O . GLY A 1 266 ? 0.865 -0.937 30.527 1.00 46.84 266 GLY A O 1
ATOM 2041 N N . TYR A 1 267 ? -0.218 -2.267 29.091 1.00 48.28 267 TYR A N 1
ATOM 2042 C CA . TYR A 1 267 ? -0.578 -1.199 28.137 1.00 48.28 267 TYR A CA 1
ATOM 2043 C C . TYR A 1 267 ? -2.078 -1.120 27.871 1.00 48.28 267 TYR A C 1
ATOM 2045 O O . TYR A 1 267 ? -2.518 -0.820 26.765 1.00 48.28 267 TYR A O 1
ATOM 2053 N N . ARG A 1 268 ? -2.911 -1.353 28.891 1.00 50.47 268 ARG A N 1
ATOM 2054 C CA . ARG A 1 268 ? -4.360 -1.140 28.767 1.00 50.47 268 ARG A CA 1
ATOM 2055 C C . ARG A 1 268 ? -4.680 0.365 28.736 1.00 50.47 268 ARG A C 1
ATOM 2057 O O . ARG A 1 268 ? -5.330 0.891 29.632 1.00 50.47 268 ARG A O 1
ATOM 2064 N N . ARG A 1 269 ? -4.241 1.062 27.681 1.00 49.97 269 ARG A N 1
ATOM 2065 C CA . ARG A 1 269 ? -4.791 2.348 27.238 1.00 49.97 269 ARG A CA 1
ATOM 2066 C C . ARG A 1 269 ? -5.944 2.136 26.256 1.00 49.97 269 ARG A C 1
ATOM 2068 O O . ARG A 1 269 ? -6.198 3.008 25.443 1.00 49.97 269 ARG A O 1
ATOM 2075 N N . MET A 1 270 ? -6.732 1.067 26.407 1.00 49.34 270 MET A N 1
ATOM 2076 C CA . MET A 1 270 ? -8.145 1.172 26.040 1.00 49.34 270 MET A CA 1
ATOM 2077 C C . MET A 1 270 ? -8.740 2.190 27.017 1.00 49.34 270 MET A C 1
ATOM 2079 O O . MET A 1 270 ? -9.320 1.820 28.045 1.00 49.34 270 MET A O 1
ATOM 2083 N N . LYS A 1 271 ? -8.497 3.486 26.761 1.00 44.25 271 LYS A N 1
ATOM 2084 C CA . LYS A 1 271 ? -9.212 4.572 27.420 1.00 44.25 271 LYS A CA 1
ATOM 2085 C C . LYS A 1 271 ? -10.662 4.172 27.273 1.00 44.25 271 LYS A C 1
ATOM 2087 O O . LYS A 1 271 ? -11.094 3.835 26.177 1.00 44.25 271 LYS A O 1
ATOM 2092 N N . ASN A 1 272 ? -11.335 4.066 28.413 1.00 39.81 272 ASN A N 1
ATOM 2093 C CA . ASN A 1 272 ? -12.733 3.688 28.535 1.00 39.81 272 ASN A CA 1
ATOM 2094 C C . ASN A 1 272 ? -13.488 4.042 27.234 1.00 39.81 272 ASN A C 1
ATOM 2096 O O . ASN A 1 272 ? -13.433 5.220 26.873 1.00 39.81 272 ASN A O 1
ATOM 2100 N N . PRO A 1 273 ? -14.147 3.102 26.520 1.00 43.47 273 PRO A N 1
ATOM 2101 C CA . PRO A 1 273 ? -14.740 3.317 25.181 1.00 43.47 273 PRO A CA 1
ATOM 2102 C C . PRO A 1 273 ? -15.863 4.377 25.134 1.00 43.47 273 PRO A C 1
ATOM 2104 O O . PRO A 1 273 ? -16.647 4.462 24.195 1.00 43.47 273 PRO A O 1
ATOM 2107 N N . ARG A 1 274 ? -15.973 5.185 26.185 1.00 42.44 274 ARG A N 1
ATOM 2108 C CA . ARG A 1 274 ? -16.809 6.357 26.342 1.00 42.44 274 ARG A CA 1
ATOM 2109 C C . ARG A 1 274 ? -15.890 7.570 26.477 1.00 42.44 274 ARG A C 1
ATOM 2111 O O . ARG A 1 274 ? -15.527 7.914 27.596 1.00 42.44 274 ARG A O 1
ATOM 2118 N N . ILE A 1 275 ? -15.502 8.159 25.345 1.00 40.53 275 ILE A N 1
ATOM 2119 C CA . ILE A 1 275 ? -15.330 9.615 25.124 1.00 40.53 275 ILE A CA 1
ATOM 2120 C C . ILE A 1 275 ? -14.796 9.911 23.712 1.00 40.53 275 ILE A C 1
ATOM 2122 O O . ILE A 1 275 ? -14.989 11.021 23.245 1.00 40.53 275 ILE A O 1
ATOM 2126 N N . TRP A 1 276 ? -14.250 8.931 22.988 1.00 46.25 276 TRP A N 1
ATOM 2127 C CA . TRP A 1 276 ? -13.924 9.091 21.568 1.00 46.25 276 TRP A CA 1
ATOM 2128 C C . TRP A 1 276 ? -14.813 8.158 20.773 1.00 46.25 276 TRP A C 1
ATOM 2130 O O . TRP A 1 276 ? -14.675 6.938 20.818 1.00 46.25 276 TRP A O 1
ATOM 2140 N N . SER A 1 277 ? -15.800 8.729 20.103 1.00 44.31 277 SER A N 1
ATOM 2141 C CA . SER A 1 277 ? -16.511 7.983 19.078 1.00 44.31 277 SER A CA 1
ATOM 2142 C C . SER A 1 277 ? -15.871 8.355 17.753 1.00 44.31 277 SER A C 1
ATOM 2144 O O . SER A 1 277 ? -15.550 9.516 17.535 1.00 44.31 277 SER A O 1
ATOM 2146 N N . LEU A 1 278 ? -15.716 7.397 16.843 1.00 50.81 278 LEU A N 1
ATOM 2147 C CA . LEU A 1 278 ? -15.290 7.628 15.455 1.00 50.81 278 LEU A CA 1
ATOM 2148 C C . LEU A 1 278 ? -16.076 8.771 14.755 1.00 50.81 278 LEU A C 1
ATOM 2150 O O . LEU A 1 278 ? -15.636 9.289 13.729 1.00 50.81 278 LEU A O 1
ATOM 2154 N N . HIS A 1 279 ? -17.204 9.219 15.332 1.00 50.22 279 HIS A N 1
ATOM 2155 C CA . HIS A 1 279 ? -17.878 10.475 14.998 1.00 50.22 279 HIS A CA 1
ATOM 2156 C C . HIS A 1 279 ? -16.971 11.707 15.061 1.00 50.22 279 HIS A C 1
ATOM 2158 O O . HIS A 1 279 ? -17.147 12.595 14.230 1.00 50.22 279 HIS A O 1
ATOM 2164 N N . ASP A 1 280 ? -16.009 11.782 15.978 1.00 52.97 280 ASP A N 1
ATOM 2165 C CA . ASP A 1 280 ? -15.116 12.935 16.095 1.00 52.97 280 ASP A CA 1
ATOM 2166 C C . ASP A 1 280 ? -14.121 12.969 14.938 1.00 52.97 280 ASP A C 1
ATOM 2168 O O . ASP A 1 280 ? -13.873 14.037 14.398 1.00 52.97 280 ASP A O 1
ATOM 2172 N N . LEU A 1 281 ? -13.647 11.819 14.445 1.00 54.00 281 LEU A N 1
ATOM 2173 C CA . LEU A 1 281 ? -12.800 11.769 13.249 1.00 54.00 281 LEU A CA 1
ATOM 2174 C C . LEU A 1 281 ? -13.580 12.207 12.002 1.00 54.00 281 LEU A C 1
ATOM 2176 O O . LEU A 1 281 ? -13.095 13.011 11.206 1.00 54.00 281 LEU A O 1
ATOM 2180 N N . ALA A 1 282 ? -14.827 11.741 11.872 1.00 51.16 282 ALA A N 1
ATOM 2181 C CA . ALA A 1 282 ? -15.731 12.222 10.835 1.00 51.16 282 ALA A CA 1
ATOM 2182 C C . ALA A 1 282 ? -16.018 13.723 10.991 1.00 51.16 282 ALA A C 1
ATOM 2184 O O . ALA A 1 282 ? -16.129 14.413 9.993 1.00 51.16 282 ALA A O 1
ATOM 2185 N N . THR A 1 283 ? -16.104 14.261 12.208 1.00 49.72 283 THR A N 1
ATOM 2186 C CA . THR A 1 283 ? -16.373 15.690 12.460 1.00 49.72 283 THR A CA 1
ATOM 2187 C C . THR A 1 283 ? -15.140 16.566 12.211 1.00 49.72 283 THR A C 1
ATOM 2189 O O . THR A 1 283 ? -15.259 17.626 11.601 1.00 49.72 283 THR A O 1
ATOM 2192 N N . LEU A 1 284 ? -13.950 16.094 12.592 1.00 50.28 284 LEU A N 1
ATOM 2193 C CA . LEU A 1 284 ? -12.652 16.734 12.348 1.00 50.28 284 LEU A CA 1
ATOM 2194 C C . LEU A 1 284 ? -12.317 16.792 10.852 1.00 50.28 284 LEU A C 1
ATOM 2196 O O . LEU A 1 284 ? -11.667 17.732 10.404 1.00 50.28 284 LEU A O 1
ATOM 2200 N N . THR A 1 285 ? -12.796 15.823 10.068 1.00 53.16 285 THR A N 1
ATOM 2201 C CA . THR A 1 285 ? -12.574 15.770 8.612 1.00 53.16 285 THR A CA 1
ATOM 2202 C C . THR A 1 285 ? -13.741 16.330 7.789 1.00 53.16 285 THR A C 1
ATOM 2204 O O . THR A 1 285 ? -13.515 16.895 6.719 1.00 53.16 285 THR A O 1
ATOM 2207 N N . ARG A 1 286 ? -14.980 16.319 8.311 1.00 46.19 286 ARG A N 1
ATOM 2208 C CA . ARG A 1 286 ? -16.149 17.019 7.723 1.00 46.19 286 ARG A CA 1
ATOM 2209 C C . ARG A 1 286 ? -16.023 18.545 7.741 1.00 46.19 286 ARG A C 1
ATOM 2211 O O . ARG A 1 286 ? -16.849 19.220 7.132 1.00 46.19 286 ARG A O 1
ATOM 2218 N N . GLY A 1 287 ? -14.969 19.091 8.350 1.00 41.50 287 GLY A N 1
ATOM 2219 C CA . GLY A 1 287 ? -14.580 20.499 8.233 1.00 41.50 287 GLY A CA 1
ATOM 2220 C C . GLY A 1 287 ? -14.252 20.968 6.806 1.00 41.50 287 GLY A C 1
ATOM 2221 O O . GLY A 1 287 ? -14.088 22.166 6.595 1.00 41.50 287 GLY A O 1
ATOM 2222 N N . ARG A 1 288 ? -14.211 20.078 5.802 1.00 44.97 288 ARG A N 1
ATOM 2223 C CA . ARG A 1 288 ? -14.199 20.459 4.380 1.00 44.97 288 ARG A CA 1
ATOM 2224 C C . ARG A 1 288 ? -15.430 19.953 3.633 1.00 44.97 288 ARG A C 1
ATOM 2226 O O . ARG A 1 288 ? -15.386 18.988 2.880 1.00 44.97 288 ARG A O 1
ATOM 2233 N N . ARG A 1 289 ? -16.532 20.679 3.809 1.00 37.69 289 ARG A N 1
ATOM 2234 C CA . ARG A 1 289 ? -17.535 20.903 2.755 1.00 37.69 289 ARG A CA 1
ATOM 2235 C C . ARG A 1 289 ? -18.265 22.231 2.986 1.00 37.69 289 ARG A C 1
ATOM 2237 O O . ARG A 1 289 ? -19.485 22.298 3.026 1.00 37.69 289 ARG A O 1
ATOM 2244 N N . ALA A 1 290 ? -17.505 23.315 3.108 1.00 32.38 290 ALA A N 1
ATOM 2245 C CA . ALA A 1 290 ? -17.874 24.459 2.285 1.00 32.38 290 ALA A CA 1
ATOM 2246 C C . ALA A 1 290 ? -17.385 24.110 0.870 1.00 32.38 290 ALA A C 1
ATOM 2248 O O . ALA A 1 290 ? -16.327 23.471 0.772 1.00 32.38 290 ALA A O 1
ATOM 2249 N N . PRO A 1 291 ? -18.099 24.455 -0.220 1.00 33.47 291 PRO A N 1
ATOM 2250 C CA . PRO A 1 291 ? -17.404 24.568 -1.494 1.00 33.47 291 PRO A CA 1
ATOM 2251 C C . PRO A 1 291 ? -16.151 25.383 -1.196 1.00 33.47 291 PRO A C 1
ATOM 2253 O O . PRO A 1 291 ? -16.225 26.396 -0.498 1.00 33.47 291 PRO A O 1
ATOM 2256 N N . MET A 1 292 ? -14.995 24.886 -1.619 1.00 31.27 292 MET A N 1
ATOM 2257 C CA . MET A 1 292 ? -13.851 25.763 -1.724 1.00 31.27 292 MET A CA 1
ATOM 2258 C C . MET A 1 292 ? -14.353 26.865 -2.663 1.00 31.27 292 MET A C 1
ATOM 2260 O O . MET A 1 292 ? -14.498 26.624 -3.860 1.00 31.27 292 MET A O 1
ATOM 2264 N N . GLU A 1 293 ? -14.735 28.032 -2.122 1.00 35.75 293 GLU A N 1
ATOM 2265 C CA . GLU A 1 293 ? -14.541 29.265 -2.873 1.00 35.75 293 GLU A CA 1
ATOM 2266 C C . GLU A 1 293 ? -13.135 29.107 -3.407 1.00 35.75 293 GLU A C 1
ATOM 2268 O O . GLU A 1 293 ? -12.228 28.812 -2.618 1.00 35.75 293 GLU A O 1
ATOM 2273 N N . ALA A 1 294 ? -13.047 29.068 -4.740 1.00 32.84 294 ALA A N 1
ATOM 2274 C CA . ALA A 1 294 ? -11.834 28.781 -5.474 1.00 32.84 294 ALA A CA 1
ATOM 2275 C C . ALA A 1 294 ? -10.674 29.358 -4.675 1.00 32.84 294 ALA A C 1
ATOM 2277 O O . ALA A 1 294 ? -10.698 30.555 -4.384 1.00 32.84 294 ALA A O 1
ATOM 2278 N N . ALA A 1 295 ? -9.758 28.488 -4.224 1.00 30.53 295 ALA A N 1
ATOM 2279 C CA . ALA A 1 295 ? -8.538 28.934 -3.570 1.00 30.53 295 ALA A CA 1
ATOM 2280 C C . ALA A 1 295 ? -8.049 30.131 -4.375 1.00 30.53 295 ALA A C 1
ATOM 2282 O O . ALA A 1 295 ? -7.990 29.989 -5.602 1.00 30.53 295 ALA A O 1
ATOM 2283 N N . ASP A 1 296 ? -7.884 31.279 -3.698 1.00 33.72 296 ASP A N 1
ATOM 2284 C CA . ASP A 1 296 ? -7.677 32.582 -4.327 1.00 33.72 296 ASP A CA 1
ATOM 2285 C C . ASP A 1 296 ? -6.913 32.384 -5.626 1.00 33.72 296 ASP A C 1
ATOM 2287 O O . ASP A 1 296 ? -5.807 31.828 -5.626 1.00 33.72 296 ASP A O 1
ATOM 2291 N N . ALA A 1 297 ? -7.573 32.756 -6.728 1.00 35.50 297 ALA A N 1
ATOM 2292 C CA . ALA A 1 297 ? -6.981 32.746 -8.050 1.00 35.50 297 ALA A CA 1
ATOM 2293 C C . ALA A 1 297 ? -5.544 33.276 -7.939 1.00 35.50 297 ALA A C 1
ATOM 2295 O O . ALA A 1 297 ? -5.312 34.183 -7.125 1.00 35.50 297 ALA A O 1
ATOM 2296 N N . PRO A 1 298 ? -4.591 32.730 -8.722 1.00 34.28 298 PRO A N 1
ATOM 2297 C CA . PRO A 1 298 ? -3.198 33.159 -8.677 1.00 34.28 298 PRO A CA 1
ATOM 2298 C C . PRO A 1 298 ? -3.160 34.677 -8.569 1.00 34.28 298 PRO A C 1
ATOM 2300 O O . PRO A 1 298 ? -3.873 35.344 -9.324 1.00 34.28 298 PRO A O 1
ATOM 2303 N N . THR A 1 299 ? -2.408 35.176 -7.581 1.00 32.59 299 THR A N 1
ATOM 2304 C CA . THR A 1 299 ? -2.282 36.586 -7.188 1.00 32.59 299 THR A CA 1
ATOM 2305 C C . THR A 1 299 ? -2.666 37.508 -8.349 1.00 32.59 299 THR A C 1
ATOM 2307 O O . THR A 1 299 ? -2.059 37.344 -9.414 1.00 32.59 299 THR A O 1
ATOM 2310 N N . PRO A 1 300 ? -3.608 38.467 -8.186 1.00 36.19 300 PRO A N 1
ATOM 2311 C CA . PRO A 1 300 ? -4.367 39.145 -9.262 1.00 36.19 300 PRO A CA 1
ATOM 2312 C C . PRO A 1 300 ? -3.551 39.911 -10.329 1.00 36.19 300 PRO A C 1
ATOM 2314 O O . PRO A 1 300 ? -4.108 40.617 -11.164 1.00 36.19 300 PRO A O 1
ATOM 2317 N N . SER A 1 301 ? -2.230 39.766 -10.311 1.00 52.34 301 SER A N 1
ATOM 2318 C CA . SER A 1 301 ? -1.265 40.167 -11.323 1.00 52.34 301 SER A CA 1
ATOM 2319 C C . SER A 1 301 ? -1.227 39.231 -12.550 1.00 52.34 301 SER A C 1
ATOM 2321 O O . SER A 1 301 ? -1.334 39.720 -13.671 1.00 52.34 301 SER A O 1
ATOM 2323 N N . LYS A 1 302 ? -1.133 37.895 -12.390 1.00 48.03 302 LYS A N 1
ATOM 2324 C CA . LYS A 1 302 ? -0.816 36.981 -13.521 1.00 48.03 302 LYS A CA 1
ATOM 2325 C C . LYS A 1 302 ? -1.985 36.745 -14.489 1.00 48.03 302 LYS A C 1
ATOM 2327 O O . LYS A 1 302 ? -1.841 36.963 -15.688 1.00 48.03 302 LYS A O 1
ATOM 2332 N N . ALA A 1 303 ? -3.162 36.371 -13.979 1.00 47.00 303 ALA A N 1
ATOM 2333 C CA . ALA A 1 303 ? -4.344 36.128 -14.818 1.00 47.00 303 ALA A CA 1
ATOM 2334 C C . ALA A 1 303 ? -4.853 37.409 -15.511 1.00 47.00 303 ALA A C 1
ATOM 2336 O O . ALA A 1 303 ? -5.365 37.360 -16.628 1.00 47.00 303 ALA A O 1
ATOM 2337 N N . LYS A 1 304 ? -4.661 38.570 -14.870 1.00 48.31 304 LYS A N 1
ATOM 2338 C CA . LYS A 1 304 ? -5.005 39.882 -15.428 1.00 48.31 304 LYS A CA 1
ATOM 2339 C C . LYS A 1 304 ? -4.051 40.285 -16.562 1.00 48.31 304 LYS A C 1
ATOM 2341 O O . LYS A 1 304 ? -4.517 40.734 -17.601 1.00 48.31 304 LYS A O 1
ATOM 2346 N N . ALA A 1 305 ? -2.747 40.026 -16.412 1.00 56.66 305 ALA A N 1
ATOM 2347 C CA . ALA A 1 305 ? -1.744 40.307 -17.440 1.00 56.66 305 ALA A CA 1
ATOM 2348 C C . ALA A 1 305 ? -1.940 39.490 -18.730 1.00 56.66 305 ALA A C 1
ATOM 2350 O O . ALA A 1 305 ? -1.699 40.019 -19.810 1.00 56.66 305 ALA A O 1
ATOM 2351 N N . ILE A 1 306 ? -2.400 38.234 -18.633 1.00 56.09 306 ILE A N 1
ATOM 2352 C CA . ILE A 1 306 ? -2.689 37.385 -19.805 1.00 56.09 306 ILE A CA 1
ATOM 2353 C C . ILE A 1 306 ? -4.013 37.788 -20.475 1.00 56.09 306 ILE A C 1
ATOM 2355 O O . ILE A 1 306 ? -4.097 37.807 -21.703 1.00 56.09 306 ILE A O 1
ATOM 2359 N N . ALA A 1 307 ? -5.034 38.162 -19.695 1.00 55.25 307 ALA A N 1
ATOM 2360 C CA . ALA A 1 307 ? -6.314 38.646 -20.223 1.00 55.25 307 ALA A CA 1
ATOM 2361 C C . ALA A 1 307 ? -6.195 39.996 -20.965 1.00 55.25 307 ALA A C 1
ATOM 2363 O O . ALA A 1 307 ? -6.948 40.244 -21.907 1.00 55.25 307 ALA A O 1
ATOM 2364 N N . ASP A 1 308 ? -5.223 40.835 -20.593 1.00 59.94 308 ASP A N 1
ATOM 2365 C CA . ASP A 1 308 ? -4.951 42.137 -21.223 1.00 59.94 308 ASP A CA 1
ATOM 2366 C C . ASP A 1 308 ? -4.186 42.036 -22.569 1.00 59.94 308 ASP A C 1
ATOM 2368 O O . ASP A 1 308 ? -3.975 43.052 -23.234 1.00 59.94 308 ASP A O 1
ATOM 2372 N N . LEU A 1 309 ? -3.776 40.835 -23.013 1.00 64.69 309 LEU A N 1
ATOM 2373 C CA . LEU A 1 309 ? -2.960 40.648 -24.229 1.00 64.69 309 LEU A CA 1
ATOM 2374 C C . LEU A 1 309 ? -3.716 40.850 -25.557 1.00 64.69 309 LEU A C 1
ATOM 2376 O O . LEU A 1 309 ? -3.072 40.968 -26.598 1.00 64.69 309 LEU A O 1
ATOM 2380 N N . GLY A 1 310 ? -5.050 40.947 -25.541 1.00 65.94 310 GLY A N 1
ATOM 2381 C CA . GLY A 1 310 ? -5.866 41.128 -26.749 1.00 65.94 310 GLY A CA 1
ATOM 2382 C C . GLY A 1 310 ? -5.743 39.978 -27.772 1.00 65.94 310 GLY A C 1
ATOM 2383 O O . GLY A 1 310 ? -5.070 38.976 -27.522 1.00 65.94 310 GLY A O 1
ATOM 2384 N N . PRO A 1 311 ? -6.421 40.065 -28.932 1.00 70.75 311 PRO A N 1
ATOM 2385 C CA . PRO A 1 311 ? -6.240 39.099 -30.012 1.00 70.75 311 PRO A CA 1
ATOM 2386 C C . PRO A 1 311 ? -4.867 39.294 -30.673 1.00 70.75 311 PRO A C 1
ATOM 2388 O O . PRO A 1 311 ? -4.521 40.399 -31.087 1.00 70.75 311 PRO A O 1
ATOM 2391 N N . GLY A 1 312 ? -4.099 38.214 -30.800 1.00 75.88 312 GLY A N 1
ATOM 2392 C CA . GLY A 1 312 ? -2.753 38.229 -31.366 1.00 75.88 312 GLY A CA 1
ATOM 2393 C C . GLY A 1 312 ? -2.268 36.825 -31.713 1.00 75.88 312 GLY A C 1
ATOM 2394 O O . GLY A 1 312 ? -2.898 35.832 -31.343 1.00 75.88 312 GLY A O 1
ATOM 2395 N N . LEU A 1 313 ? -1.156 36.751 -32.443 1.00 85.88 313 LEU A N 1
ATOM 2396 C CA . LEU A 1 313 ? -0.502 35.492 -32.779 1.00 85.88 313 LEU A CA 1
ATOM 2397 C C . LEU A 1 313 ? 0.573 35.198 -31.730 1.00 85.88 313 LEU A C 1
ATOM 2399 O O . LEU A 1 313 ? 1.501 35.993 -31.559 1.00 85.88 313 LEU A O 1
ATOM 2403 N N . PHE A 1 314 ? 0.444 34.075 -31.024 1.00 89.38 314 PHE A N 1
ATOM 2404 C CA . PHE A 1 314 ? 1.288 33.754 -29.874 1.00 89.38 314 PHE A CA 1
ATOM 2405 C C . PHE A 1 314 ? 1.934 32.380 -30.010 1.00 89.38 314 PHE A C 1
ATOM 2407 O O . PHE A 1 314 ? 1.267 31.417 -30.376 1.00 89.38 314 PHE A O 1
ATOM 2414 N N . PHE A 1 315 ? 3.201 32.274 -29.616 1.00 89.19 315 PHE A N 1
ATOM 2415 C CA . PHE A 1 315 ? 3.803 30.987 -29.271 1.00 89.19 315 PHE A CA 1
ATOM 2416 C C . PHE A 1 315 ? 3.607 30.739 -27.776 1.00 89.19 315 PHE A C 1
ATOM 2418 O O . PHE A 1 315 ? 3.911 31.617 -26.965 1.00 89.19 315 PHE A O 1
ATOM 2425 N N . ARG A 1 316 ? 3.078 29.569 -27.415 1.00 90.38 316 ARG A N 1
ATOM 2426 C CA . ARG A 1 316 ? 2.658 29.235 -26.047 1.00 90.38 316 ARG A CA 1
ATOM 2427 C C . ARG A 1 316 ? 3.546 28.163 -25.426 1.00 90.38 316 ARG A C 1
ATOM 2429 O O . ARG A 1 316 ? 4.155 27.369 -26.139 1.00 90.38 316 ARG A O 1
ATOM 2436 N N . ALA A 1 317 ? 3.616 28.150 -24.100 1.00 86.69 317 ALA A N 1
ATOM 2437 C CA . ALA A 1 317 ? 4.364 27.160 -23.346 1.00 86.69 317 ALA A CA 1
ATOM 2438 C C . ALA A 1 317 ? 3.748 25.765 -23.553 1.00 86.69 317 ALA A C 1
ATOM 2440 O O . ALA A 1 317 ? 2.557 25.594 -23.291 1.00 86.69 317 ALA A O 1
ATOM 2441 N N . PRO A 1 318 ? 4.523 24.764 -24.006 1.00 83.44 318 PRO A N 1
ATOM 2442 C CA . PRO A 1 318 ? 4.002 23.416 -24.241 1.00 83.44 318 PRO A CA 1
ATOM 2443 C C . PRO A 1 318 ? 3.773 22.624 -22.947 1.00 83.44 318 PRO A C 1
ATOM 2445 O O . PRO A 1 318 ? 3.111 21.598 -22.970 1.00 83.44 318 PRO A O 1
ATOM 2448 N N . THR A 1 319 ? 4.352 23.065 -21.828 1.00 82.25 319 THR A N 1
ATOM 2449 C CA . THR A 1 319 ? 4.141 22.504 -20.490 1.00 82.25 319 THR A CA 1
ATOM 2450 C C . THR A 1 319 ? 4.514 23.552 -19.435 1.00 82.25 319 THR A C 1
ATOM 2452 O O . THR A 1 319 ? 5.190 24.532 -19.763 1.00 82.25 319 THR A O 1
ATOM 2455 N N . SER A 1 320 ? 4.098 23.366 -18.180 1.00 86.56 320 SER A N 1
ATOM 2456 C CA . SER A 1 320 ? 4.462 24.270 -17.080 1.00 86.56 320 SER A CA 1
ATOM 2457 C C . SER A 1 320 ? 5.929 24.099 -16.666 1.00 86.56 320 SER A C 1
ATOM 2459 O O . SER A 1 320 ? 6.402 22.978 -16.461 1.00 86.56 320 SER A O 1
ATOM 2461 N N . GLY A 1 321 ? 6.637 25.203 -16.440 1.00 85.94 321 GLY A N 1
ATOM 2462 C CA . GLY A 1 321 ? 8.039 25.201 -16.013 1.00 85.94 321 GLY A CA 1
ATOM 2463 C C . GLY A 1 321 ? 8.579 26.610 -15.793 1.00 85.94 321 GLY A C 1
ATOM 2464 O O . GLY A 1 321 ? 7.828 27.582 -15.834 1.00 85.94 321 GLY A O 1
ATOM 2465 N N . ARG A 1 322 ? 9.888 26.741 -15.574 1.00 87.00 322 ARG A N 1
ATOM 2466 C CA . ARG A 1 322 ? 10.538 28.051 -15.440 1.00 87.00 322 ARG A CA 1
ATOM 2467 C C . ARG A 1 322 ? 11.155 28.474 -16.767 1.00 87.00 322 ARG A C 1
ATOM 2469 O O . ARG A 1 322 ? 12.015 27.773 -17.300 1.00 87.00 322 ARG A O 1
ATOM 2476 N N . PHE A 1 323 ? 10.686 29.582 -17.332 1.00 91.12 323 PHE A N 1
ATOM 2477 C CA . PHE A 1 323 ? 11.107 30.041 -18.653 1.00 91.12 323 PHE A CA 1
ATOM 2478 C C . PHE A 1 323 ? 12.384 30.875 -18.579 1.00 91.12 323 PHE A C 1
ATOM 2480 O O . PHE A 1 323 ? 12.505 31.767 -17.740 1.00 91.12 323 PHE A O 1
ATOM 2487 N N . TYR A 1 324 ? 13.299 30.624 -19.512 1.00 89.88 324 TYR A N 1
ATOM 2488 C CA . TYR A 1 324 ? 14.512 31.401 -19.703 1.00 89.88 324 TYR A CA 1
ATOM 2489 C C . TYR A 1 324 ? 14.629 31.858 -21.159 1.00 89.88 324 TYR A C 1
ATOM 2491 O O . TYR A 1 324 ? 14.690 31.054 -22.092 1.00 89.88 324 TYR A O 1
ATOM 2499 N N . ALA A 1 325 ? 14.711 33.168 -21.355 1.00 89.44 325 ALA A N 1
ATOM 2500 C CA . ALA A 1 325 ? 14.922 33.804 -22.647 1.00 89.44 325 ALA A CA 1
ATOM 2501 C C . ALA A 1 325 ? 16.384 33.709 -23.115 1.00 89.44 325 ALA A C 1
ATOM 2503 O O . ALA A 1 325 ? 16.663 34.015 -24.274 1.00 89.44 325 ALA A O 1
ATOM 2504 N N . ARG A 1 326 ? 17.319 33.300 -22.245 1.00 88.88 326 ARG A N 1
ATOM 2505 C CA . ARG A 1 326 ? 18.764 33.207 -22.522 1.00 88.88 326 ARG A CA 1
ATOM 2506 C C . ARG A 1 326 ? 19.309 31.804 -22.219 1.00 88.88 326 ARG A C 1
ATOM 2508 O O . ARG A 1 326 ? 18.803 31.140 -21.318 1.00 88.88 326 ARG A O 1
ATOM 2515 N N . PRO A 1 327 ? 20.359 31.344 -22.925 1.00 84.69 327 PRO A N 1
ATOM 2516 C CA . PRO A 1 327 ? 21.005 30.061 -22.633 1.00 84.69 327 PRO A CA 1
ATOM 2517 C C . PRO A 1 327 ? 21.861 30.090 -21.356 1.00 84.69 327 PRO A C 1
ATOM 2519 O O . PRO A 1 327 ? 22.113 29.045 -20.763 1.00 84.69 327 PRO A O 1
ATOM 2522 N N . SER A 1 328 ? 22.333 31.269 -20.947 1.00 83.69 328 SER A N 1
ATOM 2523 C CA . SER A 1 328 ? 23.061 31.507 -19.698 1.00 83.69 328 SER A CA 1
ATOM 2524 C C . SER A 1 328 ? 22.943 32.987 -19.292 1.00 83.69 328 SER A C 1
ATOM 2526 O O . SER A 1 328 ? 22.602 33.813 -20.144 1.00 83.69 328 SER A O 1
ATOM 2528 N N . PRO A 1 329 ? 23.224 33.356 -18.024 1.00 79.44 329 PRO A N 1
ATOM 2529 C CA . PRO A 1 329 ? 23.038 34.728 -17.531 1.00 79.44 329 PRO A CA 1
ATOM 2530 C C . PRO A 1 329 ? 23.789 35.807 -18.325 1.00 79.44 329 PRO A C 1
ATOM 2532 O O . PRO A 1 329 ? 23.284 36.916 -18.484 1.00 79.44 329 PRO A O 1
ATOM 2535 N N . ASP A 1 330 ? 24.963 35.468 -18.865 1.00 82.75 330 ASP A N 1
ATOM 2536 C CA . ASP A 1 330 ? 25.834 36.400 -19.593 1.00 82.75 330 ASP A CA 1
ATOM 2537 C C . ASP A 1 330 ? 25.663 36.333 -21.123 1.00 82.75 330 ASP A C 1
ATOM 2539 O O . ASP A 1 330 ? 26.351 37.043 -21.858 1.00 82.75 330 ASP A O 1
ATOM 2543 N N . ALA A 1 331 ? 24.772 35.473 -21.626 1.00 85.00 331 ALA A N 1
ATOM 2544 C CA . ALA A 1 331 ? 24.546 35.295 -23.056 1.00 85.00 331 ALA A CA 1
ATOM 2545 C C . ALA A 1 331 ? 23.434 36.203 -23.604 1.00 85.00 331 ALA A C 1
ATOM 2547 O O . ALA A 1 331 ? 22.557 36.694 -22.882 1.00 85.00 331 ALA A O 1
ATOM 2548 N N . GLU A 1 332 ? 23.454 36.403 -24.922 1.00 86.69 332 GLU A N 1
ATOM 2549 C CA . GLU A 1 332 ? 22.361 37.066 -25.630 1.00 86.69 332 GLU A CA 1
ATOM 2550 C C . GLU A 1 332 ? 21.082 36.204 -25.603 1.00 86.69 332 GLU A C 1
ATOM 2552 O O . GLU A 1 332 ? 21.169 34.970 -25.596 1.00 86.69 332 GLU A O 1
ATOM 2557 N N . PRO A 1 333 ? 19.887 36.826 -25.567 1.00 89.19 333 PRO A N 1
ATOM 2558 C CA . PRO A 1 333 ? 18.625 36.100 -25.650 1.00 89.19 333 PRO A CA 1
ATOM 2559 C C . PRO A 1 333 ? 18.501 35.278 -26.934 1.00 89.19 333 PRO A C 1
ATOM 2561 O O . PRO A 1 333 ? 19.012 35.669 -27.981 1.00 89.19 333 PRO A O 1
ATOM 2564 N N . PHE A 1 334 ? 17.760 34.171 -26.872 1.00 86.62 334 PHE A N 1
ATOM 2565 C CA . PHE A 1 334 ? 17.453 33.351 -28.048 1.00 86.62 334 PHE A CA 1
ATOM 2566 C C . PHE A 1 334 ? 16.680 34.132 -29.115 1.00 86.62 334 PHE A C 1
ATOM 2568 O O . PHE A 1 334 ? 16.873 33.896 -30.307 1.00 86.62 334 PHE A O 1
ATOM 2575 N N . VAL A 1 335 ? 15.824 35.061 -28.678 1.00 89.50 335 VAL A N 1
ATOM 2576 C CA . VAL A 1 335 ? 15.022 35.925 -29.542 1.00 89.50 335 VAL A CA 1
ATOM 2577 C C . VAL A 1 335 ? 14.982 37.358 -29.017 1.00 89.50 335 VAL A C 1
ATOM 2579 O O . VAL A 1 335 ? 14.936 37.592 -27.807 1.00 89.50 335 VAL A O 1
ATOM 2582 N N . VAL A 1 336 ? 14.960 38.324 -29.933 1.00 88.69 336 VAL A N 1
ATOM 2583 C CA . VAL A 1 336 ? 14.894 39.762 -29.629 1.00 88.69 336 VAL A CA 1
ATOM 2584 C C . VAL A 1 336 ? 13.690 40.389 -30.349 1.00 88.69 336 VAL A C 1
ATOM 2586 O O . VAL A 1 336 ? 13.407 40.009 -31.487 1.00 88.69 336 VAL A O 1
ATOM 2589 N N . PRO A 1 337 ? 12.962 41.350 -29.745 1.00 90.25 337 PRO A N 1
ATOM 2590 C CA . PRO A 1 337 ? 11.916 42.094 -30.449 1.00 90.25 337 PRO A CA 1
ATOM 2591 C C . PRO A 1 337 ? 12.413 42.702 -31.774 1.00 90.25 337 PRO A C 1
ATOM 2593 O O . PRO A 1 337 ? 13.512 43.249 -31.844 1.00 90.25 337 PRO A O 1
ATOM 2596 N N . GLY A 1 338 ? 11.606 42.596 -32.829 1.00 85.25 338 GLY A N 1
ATOM 2597 C CA . GLY A 1 338 ? 11.928 42.986 -34.205 1.00 85.25 338 GLY A CA 1
ATOM 2598 C C . GLY A 1 338 ? 12.715 41.937 -35.003 1.00 85.25 338 GLY A C 1
ATOM 2599 O O . GLY A 1 338 ? 12.923 42.113 -36.205 1.00 85.25 338 GLY A O 1
ATOM 2600 N N . GLN A 1 339 ? 13.151 40.837 -34.380 1.00 88.19 339 GLN A N 1
ATOM 2601 C CA . GLN A 1 339 ? 13.877 39.774 -35.070 1.00 88.19 339 GLN A CA 1
ATOM 2602 C C . GLN A 1 339 ? 12.939 38.948 -35.951 1.00 88.19 339 GLN A C 1
ATOM 2604 O O . GLN A 1 339 ? 11.866 38.517 -35.525 1.00 88.19 339 GLN A O 1
ATOM 2609 N N . ARG A 1 340 ? 13.382 38.682 -37.182 1.00 88.62 340 ARG A N 1
ATOM 2610 C CA . ARG A 1 340 ? 12.711 37.769 -38.106 1.00 88.62 340 ARG A CA 1
ATOM 2611 C C . ARG A 1 340 ? 13.202 36.341 -37.863 1.00 88.62 340 ARG A C 1
ATOM 2613 O O . ARG A 1 340 ? 14.399 36.085 -37.974 1.00 88.62 340 ARG A O 1
ATOM 2620 N N . ILE A 1 341 ? 12.280 35.441 -37.553 1.00 88.00 341 ILE A N 1
ATOM 2621 C CA . ILE A 1 341 ? 12.529 34.050 -37.140 1.00 88.00 341 ILE A CA 1
ATOM 2622 C C . ILE A 1 341 ? 11.696 33.092 -37.995 1.00 88.00 341 ILE A C 1
ATOM 2624 O O . ILE A 1 341 ? 10.696 33.495 -38.602 1.00 88.00 341 ILE A O 1
ATOM 2628 N N . ARG A 1 342 ? 12.105 31.828 -38.061 1.00 86.94 342 ARG A N 1
ATOM 2629 C CA . ARG A 1 342 ? 11.395 30.761 -38.775 1.00 86.94 342 ARG A CA 1
ATOM 2630 C C . ARG A 1 342 ? 10.830 29.736 -37.803 1.00 86.94 342 ARG A C 1
ATOM 2632 O O . ARG A 1 342 ? 11.342 29.552 -36.700 1.00 86.94 342 ARG A O 1
ATOM 2639 N N . LYS A 1 343 ? 9.787 29.025 -38.232 1.00 83.19 343 LYS A N 1
ATOM 2640 C CA . LYS A 1 343 ? 9.304 27.837 -37.516 1.00 83.19 343 LYS A CA 1
ATOM 2641 C C . LYS A 1 343 ? 10.465 26.833 -37.385 1.00 83.19 343 LYS A C 1
ATOM 2643 O O . LYS A 1 343 ? 11.146 26.544 -38.366 1.00 83.19 343 LYS A O 1
ATOM 2648 N N . GLY A 1 344 ? 10.714 26.352 -36.170 1.00 79.75 344 GLY A N 1
ATOM 2649 C CA . GLY A 1 344 ? 11.862 25.515 -35.803 1.00 79.75 344 GLY A CA 1
ATOM 2650 C C . GLY A 1 344 ? 13.034 26.260 -35.152 1.00 79.75 344 GLY A C 1
ATOM 2651 O O . GLY A 1 344 ? 13.887 25.609 -34.550 1.00 79.75 344 GLY A O 1
ATOM 2652 N N . ASP A 1 345 ? 13.072 27.596 -35.202 1.00 86.75 345 ASP A N 1
ATOM 2653 C CA . ASP A 1 345 ? 14.097 28.374 -34.497 1.00 86.75 345 ASP A CA 1
ATOM 2654 C C . ASP A 1 345 ? 13.880 28.326 -32.969 1.00 86.75 345 ASP A C 1
ATOM 2656 O O . ASP A 1 345 ? 12.748 28.159 -32.497 1.00 86.75 345 ASP A O 1
ATOM 2660 N N . PRO A 1 346 ? 14.948 28.461 -32.162 1.00 87.56 346 PRO A N 1
ATOM 2661 C CA . PRO A 1 346 ? 14.843 28.403 -30.709 1.00 87.56 346 PRO A CA 1
ATOM 2662 C C . PRO A 1 346 ? 14.094 29.616 -30.139 1.00 87.56 346 PRO A C 1
ATOM 2664 O O . PRO A 1 346 ? 14.462 30.755 -30.403 1.00 87.56 346 PRO A O 1
ATOM 2667 N N . ALA A 1 347 ? 13.088 29.363 -29.303 1.00 86.75 347 ALA A N 1
ATOM 2668 C CA . ALA A 1 347 ? 12.314 30.382 -28.590 1.00 86.75 347 ALA A CA 1
ATOM 2669 C C . ALA A 1 347 ? 12.868 30.700 -27.190 1.00 86.75 347 ALA A C 1
ATOM 2671 O O . ALA A 1 347 ? 12.671 31.802 -26.686 1.00 86.75 347 ALA A O 1
ATOM 2672 N N . GLY A 1 348 ? 13.520 29.731 -26.542 1.00 90.62 348 GLY A N 1
ATOM 2673 C CA . GLY A 1 348 ? 13.957 29.837 -25.149 1.00 90.62 348 GLY A CA 1
ATOM 2674 C C . GLY A 1 348 ? 14.330 28.485 -24.545 1.00 90.62 348 GLY A C 1
ATOM 2675 O O . GLY A 1 348 ? 14.330 27.463 -25.237 1.00 90.62 348 GLY A O 1
ATOM 2676 N N . LEU A 1 349 ? 14.619 28.473 -23.247 1.00 89.88 349 LEU A N 1
ATOM 2677 C CA . LEU A 1 349 ? 14.698 27.259 -22.437 1.00 89.88 349 LEU A CA 1
ATOM 2678 C C . LEU A 1 349 ? 13.515 27.204 -21.472 1.00 89.88 349 LEU A C 1
ATOM 2680 O O . LEU A 1 349 ? 13.056 28.230 -20.974 1.00 89.88 349 LEU A O 1
ATOM 2684 N N . LEU A 1 350 ? 13.060 25.994 -21.178 1.00 88.50 350 LEU A N 1
ATOM 2685 C CA . LEU A 1 350 ? 12.098 25.723 -20.123 1.00 88.50 350 LEU A CA 1
ATOM 2686 C C . LEU A 1 350 ? 12.722 24.734 -19.144 1.00 88.50 350 LEU A C 1
ATOM 2688 O O . LEU A 1 350 ? 13.014 23.593 -19.508 1.00 88.50 350 LEU A O 1
ATOM 2692 N N . GLU A 1 351 ? 12.951 25.174 -17.913 1.00 85.12 351 GLU A N 1
ATOM 2693 C CA . GLU A 1 351 ? 13.387 24.294 -16.838 1.00 85.12 351 GLU A CA 1
ATOM 2694 C C . GLU A 1 351 ? 12.173 23.552 -16.272 1.00 85.12 351 GLU A C 1
ATOM 2696 O O . GLU A 1 351 ? 11.257 24.153 -15.705 1.00 85.12 351 GLU A O 1
ATOM 2701 N N . VAL A 1 352 ? 12.183 22.229 -16.419 1.00 75.25 352 VAL A N 1
ATOM 2702 C CA . VAL A 1 352 ? 11.187 21.323 -15.844 1.00 75.25 352 VAL A CA 1
ATOM 2703 C C . VAL A 1 352 ? 11.951 20.274 -15.051 1.00 75.25 352 VAL A C 1
ATOM 2705 O O . VAL A 1 352 ? 12.830 19.603 -15.586 1.00 75.25 352 VAL A O 1
ATOM 2708 N N . MET A 1 353 ? 11.669 20.165 -13.751 1.00 67.75 353 MET A N 1
ATOM 2709 C CA . MET A 1 353 ? 12.347 19.217 -12.854 1.00 67.75 353 MET A CA 1
ATOM 2710 C C . MET A 1 353 ? 13.890 19.283 -12.935 1.00 67.75 353 MET A C 1
ATOM 2712 O O . MET A 1 353 ? 14.556 18.258 -13.068 1.00 67.75 353 MET A O 1
ATOM 2716 N N . LYS A 1 354 ? 14.470 20.493 -12.855 1.00 67.25 354 LYS A N 1
ATOM 2717 C CA . LYS A 1 354 ? 15.929 20.750 -12.929 1.00 67.25 354 LYS A CA 1
ATOM 2718 C C . LYS A 1 354 ? 16.595 20.338 -14.250 1.00 67.25 354 LYS A C 1
ATOM 2720 O O . LYS A 1 354 ? 17.821 20.274 -14.329 1.00 67.25 354 LYS A O 1
ATOM 2725 N N . THR A 1 355 ? 15.797 20.067 -15.280 1.00 56.62 355 THR A N 1
ATOM 2726 C CA . THR A 1 355 ? 16.255 19.757 -16.636 1.00 56.62 355 THR A CA 1
ATOM 2727 C C . THR A 1 355 ? 15.885 20.910 -17.560 1.00 56.62 355 THR A C 1
ATOM 2729 O O . THR A 1 355 ? 14.735 21.343 -17.574 1.00 56.62 355 THR A O 1
ATOM 2732 N N . PHE A 1 356 ? 16.853 21.419 -18.326 1.00 83.50 356 PHE A N 1
ATOM 2733 C CA . PHE A 1 356 ? 16.645 22.523 -19.265 1.00 83.50 356 PHE A CA 1
ATOM 2734 C C . PHE A 1 356 ? 16.270 21.988 -20.645 1.00 83.50 356 PHE A C 1
ATOM 2736 O O . PHE A 1 356 ? 17.112 21.440 -21.358 1.00 83.50 356 PHE A O 1
ATOM 2743 N N . ASN A 1 357 ? 15.015 22.189 -21.035 1.00 84.94 357 ASN A N 1
ATOM 2744 C CA . ASN A 1 357 ? 14.505 21.788 -22.340 1.00 84.94 357 ASN A CA 1
ATOM 2745 C C . ASN A 1 357 ? 14.540 22.965 -23.311 1.00 84.94 357 ASN A C 1
ATOM 2747 O O . ASN A 1 357 ? 14.100 24.066 -22.980 1.00 84.94 357 ASN A O 1
ATOM 2751 N N . ARG A 1 358 ? 15.038 22.743 -24.529 1.00 87.88 358 ARG A N 1
ATOM 2752 C CA . ARG A 1 358 ? 15.061 23.779 -25.566 1.00 87.88 358 ARG A CA 1
ATOM 2753 C C . ARG A 1 358 ? 13.698 23.893 -26.232 1.00 87.88 358 ARG A C 1
ATOM 2755 O O . ARG A 1 358 ? 13.242 22.955 -26.878 1.00 87.88 358 ARG A O 1
ATOM 2762 N N . LEU A 1 359 ? 13.077 25.061 -26.115 1.00 87.25 359 LEU A N 1
ATOM 2763 C CA . LEU A 1 359 ? 11.835 25.371 -26.807 1.00 87.25 359 LEU A CA 1
ATOM 2764 C C . LEU A 1 359 ? 12.148 25.812 -28.234 1.00 87.25 359 LEU A C 1
ATOM 2766 O O . LEU A 1 359 ? 12.956 26.718 -28.440 1.00 87.25 359 LEU A O 1
ATOM 2770 N N . SER A 1 360 ? 11.488 25.191 -29.206 1.00 88.38 360 SER A N 1
ATOM 2771 C CA . SER A 1 360 ? 11.553 25.582 -30.617 1.00 88.38 360 SER A CA 1
ATOM 2772 C C . SER A 1 360 ? 10.180 26.056 -31.076 1.00 88.38 360 SER A C 1
ATOM 2774 O O . SER A 1 360 ? 9.163 25.474 -30.691 1.00 88.38 360 SER A O 1
ATOM 2776 N N . ILE A 1 361 ? 10.149 27.109 -31.892 1.00 84.81 361 ILE A N 1
ATOM 2777 C CA . ILE A 1 361 ? 8.908 27.723 -32.376 1.00 84.81 361 ILE A CA 1
ATOM 2778 C C . ILE A 1 361 ? 8.174 26.709 -33.248 1.00 84.81 361 ILE A C 1
ATOM 2780 O O . ILE A 1 361 ? 8.620 26.366 -34.342 1.00 84.81 361 ILE A O 1
ATOM 2784 N N . THR A 1 362 ? 7.055 26.209 -32.746 1.00 77.44 362 THR A N 1
ATOM 2785 C CA . THR A 1 362 ? 6.256 25.138 -33.349 1.00 77.44 362 THR A CA 1
ATOM 2786 C C . THR A 1 362 ? 4.769 25.459 -33.159 1.00 77.44 362 THR A C 1
ATOM 2788 O O . THR A 1 362 ? 4.421 26.252 -32.289 1.00 77.44 362 THR A O 1
ATOM 2791 N N . GLY A 1 363 ? 3.900 24.916 -34.017 1.00 73.94 363 GLY A N 1
ATOM 2792 C CA . GLY A 1 363 ? 2.468 25.256 -34.071 1.00 73.94 363 GLY A CA 1
ATOM 2793 C C . GLY A 1 363 ? 1.951 25.312 -35.508 1.00 73.94 363 GLY A C 1
ATOM 2794 O O . GLY A 1 363 ? 2.571 25.943 -36.367 1.00 73.94 363 GLY A O 1
ATOM 2795 N N . ASP A 1 364 ? 0.872 24.593 -35.811 1.00 69.25 364 ASP A N 1
ATOM 2796 C CA . ASP A 1 364 ? 0.314 24.480 -37.174 1.00 69.25 364 ASP A CA 1
ATOM 2797 C C . ASP A 1 364 ? -0.420 25.744 -37.636 1.00 69.25 364 ASP A C 1
ATOM 2799 O O . ASP A 1 364 ? -0.600 25.970 -38.830 1.00 69.25 364 ASP A O 1
ATOM 2803 N N . ASP A 1 365 ? -0.781 26.591 -36.682 1.00 74.88 365 ASP A N 1
ATOM 2804 C CA . ASP A 1 365 ? -1.404 27.899 -36.836 1.00 74.88 365 ASP A CA 1
ATOM 2805 C C . ASP A 1 365 ? -0.393 29.047 -37.033 1.00 74.88 365 ASP A C 1
ATOM 2807 O O . ASP A 1 365 ? -0.791 30.177 -37.325 1.00 74.88 365 ASP A O 1
ATOM 2811 N N . LEU A 1 366 ? 0.913 28.771 -36.920 1.00 79.44 366 LEU A N 1
ATOM 2812 C CA . LEU A 1 366 ? 1.984 29.751 -37.109 1.00 79.44 366 LEU A CA 1
ATOM 2813 C C . LEU A 1 366 ? 2.544 29.726 -38.551 1.00 79.44 366 LEU A C 1
ATOM 2815 O O . LEU A 1 366 ? 2.950 28.663 -39.027 1.00 79.44 366 LEU A O 1
ATOM 2819 N N . PRO A 1 367 ? 2.646 30.884 -39.240 1.00 80.75 367 PRO A N 1
ATOM 2820 C CA . PRO A 1 367 ? 3.354 31.023 -40.514 1.00 80.75 367 PRO A CA 1
ATOM 2821 C C . PRO A 1 367 ? 4.827 30.586 -40.464 1.00 80.75 367 PRO A C 1
ATOM 2823 O O . PRO A 1 367 ? 5.491 30.691 -39.435 1.00 80.75 367 PRO A O 1
ATOM 2826 N N . ASP A 1 368 ? 5.382 30.212 -41.622 1.00 81.75 368 ASP A N 1
ATOM 2827 C CA . ASP A 1 368 ? 6.783 29.766 -41.754 1.00 81.75 368 ASP A CA 1
ATOM 2828 C C . ASP A 1 368 ? 7.818 30.832 -41.373 1.00 81.75 368 ASP A C 1
ATOM 2830 O O . ASP A 1 368 ? 8.973 30.522 -41.073 1.00 81.75 368 ASP A O 1
ATOM 2834 N N . THR A 1 369 ? 7.445 32.109 -41.438 1.00 85.44 369 THR A N 1
ATOM 2835 C CA . THR A 1 369 ? 8.313 33.226 -41.070 1.00 85.44 369 THR A CA 1
ATOM 2836 C C . THR A 1 369 ? 7.529 34.263 -40.290 1.00 85.44 369 THR A C 1
ATOM 2838 O O . THR A 1 369 ? 6.481 34.723 -40.737 1.00 85.44 369 THR A O 1
ATOM 2841 N N . LEU A 1 370 ? 8.079 34.648 -39.144 1.00 88.81 370 LEU A N 1
ATOM 2842 C CA . LEU A 1 370 ? 7.449 35.500 -38.144 1.00 88.81 370 LEU A CA 1
ATOM 2843 C C . LEU A 1 370 ? 8.400 36.639 -37.772 1.00 88.81 370 LEU A C 1
ATOM 2845 O O . LEU A 1 370 ? 9.620 36.502 -37.892 1.00 88.81 370 LEU A O 1
ATOM 2849 N N . VAL A 1 371 ? 7.850 37.754 -37.299 1.00 89.94 371 VAL A N 1
ATOM 2850 C CA . VAL A 1 371 ? 8.621 38.831 -36.664 1.00 89.94 371 VAL A CA 1
ATOM 2851 C C . VAL A 1 371 ? 8.217 38.889 -35.197 1.00 89.94 371 VAL A C 1
ATOM 2853 O O . VAL A 1 371 ? 7.029 38.986 -34.884 1.00 89.94 371 VAL A O 1
ATOM 2856 N N . VAL A 1 372 ? 9.193 38.778 -34.293 1.00 90.25 372 VAL A N 1
ATOM 2857 C CA . VAL A 1 372 ? 8.955 38.837 -32.844 1.00 90.25 372 VAL A CA 1
ATOM 2858 C C . VAL A 1 372 ? 8.500 40.242 -32.483 1.00 90.25 372 VAL A C 1
ATOM 2860 O O . VAL A 1 372 ? 9.266 41.189 -32.623 1.00 90.25 372 VAL A O 1
ATOM 2863 N N . LYS A 1 373 ? 7.286 40.395 -31.961 1.00 89.88 373 LYS A N 1
ATOM 2864 C CA . LYS A 1 373 ? 6.812 41.678 -31.436 1.00 89.88 373 LYS A CA 1
ATOM 2865 C C . LYS A 1 373 ? 7.339 41.908 -30.024 1.00 89.88 373 LYS A C 1
ATOM 2867 O O . LYS A 1 373 ? 7.851 42.985 -29.730 1.00 89.88 373 LYS A O 1
ATOM 2872 N N . ARG A 1 374 ? 7.247 40.895 -29.154 1.00 88.31 374 ARG A N 1
ATOM 2873 C CA . ARG A 1 374 ? 7.868 40.897 -27.817 1.00 88.31 374 ARG A CA 1
ATOM 2874 C C . ARG A 1 374 ? 7.945 39.504 -27.195 1.00 88.31 374 ARG A C 1
ATOM 2876 O O . ARG A 1 374 ? 7.174 38.615 -27.550 1.00 88.31 374 ARG A O 1
ATOM 2883 N N . VAL A 1 375 ? 8.836 39.370 -26.216 1.00 88.62 375 VAL A N 1
ATOM 2884 C CA . VAL A 1 375 ? 8.837 38.280 -25.230 1.00 88.62 375 VAL A CA 1
ATOM 2885 C C . VAL A 1 375 ? 7.928 38.700 -24.076 1.00 88.62 375 VAL A C 1
ATOM 2887 O O . VAL A 1 375 ? 7.992 39.853 -23.646 1.00 88.62 375 VAL A O 1
ATOM 2890 N N . ILE A 1 376 ? 7.035 37.813 -23.642 1.00 87.12 376 ILE A N 1
ATOM 2891 C CA . ILE A 1 376 ? 5.981 38.138 -22.671 1.00 87.12 376 ILE A CA 1
ATOM 2892 C C . ILE A 1 376 ? 6.447 37.932 -21.220 1.00 87.12 376 ILE A C 1
ATOM 2894 O O . ILE A 1 376 ? 6.336 38.886 -20.450 1.00 87.12 376 ILE A O 1
ATOM 2898 N N . PRO A 1 377 ? 6.947 36.749 -20.813 1.00 86.12 377 PRO A N 1
ATOM 2899 C CA . PRO A 1 377 ? 7.464 36.554 -19.464 1.00 86.12 377 PRO A CA 1
ATOM 2900 C C . PRO A 1 377 ? 8.873 37.139 -19.305 1.00 86.12 377 PRO A C 1
ATOM 2902 O O . PRO A 1 377 ? 9.695 37.081 -20.222 1.00 86.12 377 PRO A O 1
ATOM 2905 N N . ASP A 1 378 ? 9.167 37.641 -18.106 1.00 84.94 378 ASP A N 1
ATOM 2906 C CA . ASP A 1 378 ? 10.529 38.002 -17.714 1.00 84.94 378 ASP A CA 1
ATOM 2907 C C . ASP A 1 378 ? 11.408 36.745 -17.584 1.00 84.94 378 ASP A C 1
ATOM 2909 O O . ASP A 1 378 ? 10.931 35.653 -17.256 1.00 84.94 378 ASP A O 1
ATOM 2913 N N . ASP A 1 379 ? 12.711 36.906 -17.809 1.00 84.62 379 ASP A N 1
ATOM 2914 C CA . ASP A 1 379 ? 13.688 35.818 -17.735 1.00 84.62 379 ASP A CA 1
ATOM 2915 C C . ASP A 1 379 ? 13.729 35.186 -16.331 1.00 84.62 379 ASP A C 1
ATOM 2917 O O . ASP A 1 379 ? 13.840 35.881 -15.319 1.00 84.62 379 ASP A O 1
ATOM 2921 N N . GLY A 1 380 ? 13.634 33.858 -16.259 1.00 81.69 380 GLY A N 1
ATOM 2922 C CA . GLY A 1 380 ? 13.584 33.118 -15.001 1.00 81.69 380 GLY A CA 1
ATOM 2923 C C . GLY A 1 380 ? 12.236 33.201 -14.279 1.00 81.69 380 GLY A C 1
ATOM 2924 O O . GLY A 1 380 ? 12.213 33.067 -13.051 1.00 81.69 380 GLY A O 1
ATOM 2925 N N . THR A 1 381 ? 11.130 33.408 -14.996 1.00 85.69 381 THR A N 1
ATOM 2926 C CA . THR A 1 381 ? 9.769 33.409 -14.427 1.00 85.69 381 THR A CA 1
ATOM 2927 C C . THR A 1 381 ? 9.071 32.072 -14.657 1.00 85.69 381 THR A C 1
ATOM 2929 O O . THR A 1 381 ? 9.225 31.454 -15.709 1.00 85.69 381 THR A O 1
ATOM 2932 N N . ASP A 1 382 ? 8.278 31.626 -13.682 1.00 83.94 382 ASP A N 1
ATOM 2933 C CA . ASP A 1 382 ? 7.440 30.434 -13.833 1.00 83.94 382 ASP A CA 1
ATOM 2934 C C . ASP A 1 382 ? 6.287 30.706 -14.809 1.00 83.94 382 ASP A C 1
ATOM 2936 O O . ASP A 1 382 ? 5.600 31.725 -14.686 1.00 83.94 382 ASP A O 1
ATOM 2940 N N . VAL A 1 383 ? 6.058 29.785 -15.739 1.00 85.06 383 VAL A N 1
ATOM 2941 C CA . VAL A 1 383 ? 4.982 29.805 -16.739 1.00 85.06 383 VAL A CA 1
ATOM 2942 C C . VAL A 1 383 ? 4.187 28.506 -16.658 1.00 85.06 383 VAL A C 1
ATOM 2944 O O . VAL A 1 383 ? 4.758 27.445 -16.383 1.00 85.06 383 VAL A O 1
ATOM 2947 N N . ASP A 1 384 ? 2.881 28.585 -16.890 1.00 83.19 384 ASP A N 1
ATOM 2948 C CA . ASP A 1 384 ? 2.004 27.420 -16.955 1.00 83.19 384 ASP A CA 1
ATOM 2949 C C . ASP A 1 384 ? 1.813 26.928 -18.396 1.00 83.19 384 ASP A C 1
ATOM 2951 O O . ASP A 1 384 ? 2.039 27.659 -19.361 1.00 83.19 384 ASP A O 1
ATOM 2955 N N . GLU A 1 385 ? 1.416 25.666 -18.565 1.00 85.19 385 GLU A N 1
ATOM 2956 C CA . GLU A 1 385 ? 1.066 25.121 -19.877 1.00 85.19 385 GLU A CA 1
ATOM 2957 C C . GLU A 1 385 ? -0.008 25.981 -20.563 1.00 85.19 385 GLU A C 1
ATOM 2959 O O . GLU A 1 385 ? -1.048 26.299 -19.987 1.00 85.19 385 GLU A O 1
ATOM 2964 N N . GLY A 1 386 ? 0.250 26.367 -21.813 1.00 83.25 386 GLY A N 1
ATOM 2965 C CA . GLY A 1 386 ? -0.623 27.243 -22.591 1.00 83.25 386 GLY A CA 1
ATOM 2966 C C . GLY A 1 386 ? -0.390 28.744 -22.377 1.00 83.25 386 GLY A C 1
ATOM 2967 O O . GLY A 1 386 ? -0.939 29.546 -23.149 1.00 83.25 386 GLY A O 1
ATOM 2968 N N . ASP A 1 387 ? 0.450 29.151 -21.420 1.00 87.44 387 ASP A N 1
ATOM 2969 C CA . ASP A 1 387 ? 0.800 30.562 -21.236 1.00 87.44 387 ASP A CA 1
ATOM 2970 C C . ASP A 1 387 ? 1.537 31.110 -22.468 1.00 87.44 387 ASP A C 1
ATOM 2972 O O . ASP A 1 387 ? 2.379 30.427 -23.056 1.00 87.44 387 ASP A O 1
ATOM 2976 N N . PRO A 1 388 ? 1.242 32.345 -22.905 1.00 89.44 388 PRO A N 1
ATOM 2977 C CA . PRO A 1 388 ? 1.894 32.926 -24.067 1.00 89.44 388 PRO A CA 1
ATOM 2978 C C . PRO A 1 388 ? 3.331 33.346 -23.721 1.00 89.44 388 PRO A C 1
ATOM 2980 O O . PRO A 1 388 ? 3.565 34.113 -22.790 1.00 89.44 388 PRO A O 1
ATOM 2983 N N . LEU A 1 389 ? 4.295 32.852 -24.498 1.00 89.56 389 LEU A N 1
ATOM 2984 C CA . LEU A 1 389 ? 5.727 33.115 -24.331 1.00 89.56 389 LEU A CA 1
ATOM 2985 C C . LEU A 1 389 ? 6.215 34.221 -25.267 1.00 89.56 389 LEU A C 1
ATOM 2987 O O . LEU A 1 389 ? 6.906 35.144 -24.837 1.00 89.56 389 LEU A O 1
ATOM 2991 N N . LEU A 1 390 ? 5.837 34.145 -26.545 1.00 90.31 390 LEU A N 1
ATOM 2992 C CA . LEU A 1 390 ? 6.192 35.133 -27.564 1.00 90.31 390 LEU A CA 1
ATOM 2993 C C . LEU A 1 390 ? 4.929 35.661 -28.232 1.00 90.31 390 LEU A C 1
ATOM 2995 O O . LEU A 1 390 ? 4.034 34.887 -28.566 1.00 90.31 390 LEU A O 1
ATOM 2999 N N . GLU A 1 391 ? 4.892 36.967 -28.469 1.00 90.88 391 GLU A N 1
ATOM 3000 C CA . GLU A 1 391 ? 3.909 37.612 -29.336 1.00 90.88 391 GLU A CA 1
ATOM 3001 C C . GLU A 1 391 ? 4.573 37.943 -30.673 1.00 90.88 391 GLU A C 1
ATOM 3003 O O . GLU A 1 391 ? 5.680 38.494 -30.698 1.00 90.88 391 GLU A O 1
ATOM 3008 N N . PHE A 1 392 ? 3.896 37.643 -31.778 1.00 90.12 392 PHE A N 1
ATOM 3009 C CA . PHE A 1 392 ? 4.363 37.960 -33.125 1.00 90.12 392 PHE A CA 1
ATOM 3010 C C . PHE A 1 392 ? 3.579 39.119 -33.736 1.00 90.12 392 PHE A C 1
ATOM 3012 O O . PHE A 1 392 ? 2.430 39.383 -33.373 1.00 90.12 392 PHE A O 1
ATOM 3019 N N . GLU A 1 393 ? 4.202 39.815 -34.684 1.00 87.25 393 GLU A N 1
ATOM 3020 C CA . GLU A 1 393 ? 3.477 40.746 -35.544 1.00 87.25 393 GLU A CA 1
ATOM 3021 C C . GLU A 1 393 ? 2.479 39.963 -36.405 1.00 87.25 393 GLU A C 1
ATOM 3023 O O . GLU A 1 393 ? 2.821 38.954 -37.024 1.00 87.25 393 GLU A O 1
ATOM 3028 N N . THR A 1 394 ? 1.227 40.412 -36.424 1.00 75.44 394 THR A N 1
ATOM 3029 C CA . THR A 1 394 ? 0.238 39.907 -37.376 1.00 75.44 394 THR A CA 1
ATOM 3030 C C . THR A 1 394 ? 0.636 40.348 -38.789 1.00 75.44 394 THR A C 1
ATOM 3032 O O . THR A 1 394 ? 1.004 41.516 -38.938 1.00 75.44 394 THR A O 1
ATOM 3035 N N . PRO A 1 395 ? 0.582 39.455 -39.793 1.00 60.66 395 PRO A N 1
ATOM 3036 C CA . PRO A 1 395 ? 0.978 39.767 -41.166 1.00 60.66 395 PRO A CA 1
ATOM 3037 C C . PRO A 1 395 ? 0.157 40.881 -41.822 1.00 60.66 395 PRO A C 1
ATOM 3039 O O . PRO A 1 395 ? -1.021 41.074 -41.435 1.00 60.66 395 PRO A O 1
#

pLDDT: mean 86.04, std 16.15, range [30.53, 98.81]

Sequence (395 aa):
GPTPPLFPDAELGGLVPKDQREVYDAEQVVARLVDQSLFWEVMPDLGQEMICGVGRLGGLYAGIIINRQGLIDDPDKPGTKRPSGVLYRDGIAKISAFSRACDADGIPLIWLQDISGFDIGTDAERQGLLAYGSSLIYTNSTNETPMFTVLLRKASGAGYYAMSGLPYDPALQLSTPIARQSVMEGRTLAIATYNTKLDDDFAIVTQDPEERAEIEKGMIDVERRIEGDMDPYVAARQMDTDEIVAFGEIRERLSALVEMSYQATGYRRMKNPRIWSLHDLATLTRGRRAPMEAADAPTPSKAKAIADLGPGLFFRAPTSGRFYARPSPDAEPFVVPGQRIRKGDPAGLLEVMKTFNRLSITGDDLPDTLVVKRVIPDDGTDVDEGDPLLEFETP